Protein 5JOD (pdb70)

Structure (mmCIF, N/CA/C/O backbone):
data_5JOD
#
_entry.id   5JOD
#
_cell.length_a   82.909
_cell.length_b   62.780
_cell.length_c   94.030
_cell.angle_alpha   90.00
_cell.angle_beta   113.50
_cell.angle_gamma   90.00
#
_symmetry.space_group_name_H-M   'P 1 21 1'
#
loop_
_entity.id
_entity.type
_entity.pdbx_description
1 polymer 'Proplasmepsin IV'
2 non-polymer GLYCEROL
3 water water
#
loop_
_atom_site.group_PDB
_atom_site.id
_atom_site.type_symbol
_atom_site.label_atom_id
_atom_site.label_alt_id
_atom_site.label_comp_id
_atom_site.label_asym_id
_atom_site.label_entity_id
_atom_site.label_seq_id
_atom_site.pdbx_PDB_ins_code
_atom_site.Cartn_x
_atom_site.Cartn_y
_atom_site.Cartn_z
_atom_site.occupancy
_atom_site.B_iso_or_equiv
_atom_site.auth_seq_id
_atom_site.auth_comp_id
_atom_site.auth_asym_id
_atom_site.auth_atom_id
_atom_site.pdbx_PDB_model_num
ATOM 1 N N . LYS A 1 1 P 58.353 -13.450 36.275 1.00 59.79 78 LYS A N 1
ATOM 2 C CA . LYS A 1 1 P 56.957 -13.837 36.455 1.00 61.08 78 LYS A CA 1
ATOM 3 C C . LYS A 1 1 P 56.441 -14.585 35.229 1.00 52.82 78 LYS A C 1
ATOM 4 O O . LYS A 1 1 P 55.992 -15.728 35.330 1.00 61.18 78 LYS A O 1
ATOM 10 N N . HIS A 1 2 P 56.499 -13.932 34.076 1.00 32.65 79 HIS A N 1
ATOM 11 C CA . HIS A 1 2 P 56.046 -14.549 32.839 1.00 29.56 79 HIS A CA 1
ATOM 12 C C . HIS A 1 2 P 57.222 -15.104 32.047 1.00 26.80 79 HIS A C 1
ATOM 13 O O . HIS A 1 2 P 58.330 -14.585 32.129 1.00 30.72 79 HIS A O 1
ATOM 20 N N . THR A 1 3 P 56.960 -16.152 31.275 1.00 20.22 80 THR A N 1
ATOM 21 C CA . THR A 1 3 P 57.999 -16.834 30.504 1.00 19.88 80 THR A CA 1
ATOM 22 C C . THR A 1 3 P 58.625 -15.927 29.440 1.00 20.53 80 THR A C 1
ATOM 23 O O . THR A 1 3 P 57.936 -15.413 28.556 1.00 20.21 80 THR A O 1
ATOM 27 N N . THR A 1 4 P 59.940 -15.765 29.516 1.00 18.57 81 THR A N 1
ATOM 28 C CA . THR A 1 4 P 60.667 -14.945 28.562 1.00 16.80 81 THR A CA 1
ATOM 29 C C . THR A 1 4 P 61.665 -15.826 27.838 1.00 19.58 81 THR A C 1
ATOM 30 O O . THR A 1 4 P 62.415 -16.564 28.469 1.00 20.53 81 THR A O 1
ATOM 34 N N . ILE A 1 5 P 61.659 -15.763 26.513 1.00 16.11 82 ILE A N 1
ATOM 35 C CA . ILE A 1 5 P 62.622 -16.542 25.746 1.00 15.83 82 ILE A CA 1
ATOM 36 C C . ILE A 1 5 P 63.462 -15.602 24.907 1.00 21.27 82 ILE A C 1
ATOM 37 O O . ILE A 1 5 P 62.952 -14.686 24.255 1.00 19.34 82 ILE A O 1
ATOM 42 N N . GLY A 1 6 P 64.770 -15.816 24.956 1.00 19.47 83 GLY A N 1
ATOM 43 C CA . GLY A 1 6 P 65.670 -14.995 24.182 1.00 15.60 83 GLY A CA 1
ATOM 44 C C . GLY A 1 6 P 65.777 -15.537 22.774 1.00 18.05 83 GLY A C 1
ATOM 45 O O . GLY A 1 6 P 65.691 -16.758 22.546 1.00 21.27 83 GLY A O 1
ATOM 46 N N . PHE A 1 7 P 65.978 -14.645 21.816 1.00 15.67 84 PHE A N 1
ATOM 47 C CA . PHE A 1 7 P 66.264 -15.080 20.461 1.00 15.40 84 PHE A CA 1
ATOM 48 C C . PHE A 1 7 P 67.378 -14.253 19.850 1.00 14.78 84 PHE A C 1
ATOM 49 O O . PHE A 1 7 P 67.757 -13.193 20.372 1.00 15.67 84 PHE A O 1
ATOM 57 N N . LYS A 1 8 P 67.927 -14.766 18.754 1.00 12.28 85 LYS A N 1
ATOM 58 C CA . LYS A 1 8 P 68.975 -14.078 18.018 1.00 14.06 85 LYS A CA 1
ATOM 59 C C . LYS A 1 8 P 68.417 -13.562 16.714 1.00 17.78 85 LYS A C 1
ATOM 60 O O . LYS A 1 8 P 67.474 -14.118 16.172 1.00 20.29 85 LYS A O 1
ATOM 66 N N . ILE A 1 9 P 69.019 -12.502 16.182 1.00 15.35 86 ILE A N 1
ATOM 67 C CA . ILE A 1 9 P 68.505 -11.925 14.961 1.00 15.45 86 ILE A CA 1
ATOM 68 C C . ILE A 1 9 P 69.567 -11.953 13.885 1.00 17.73 86 ILE A C 1
ATOM 69 O O . ILE A 1 9 P 70.714 -11.567 14.130 1.00 20.32 86 ILE A O 1
ATOM 74 N N . ASP A 1 10 P 69.186 -12.436 12.705 1.00 15.80 87 ASP A N 1
ATOM 75 C CA . ASP A 1 10 P 70.054 -12.369 11.526 1.00 20.48 87 ASP A CA 1
ATOM 76 C C . ASP A 1 10 P 69.755 -11.041 10.836 1.00 25.99 87 ASP A C 1
ATOM 77 O O . ASP A 1 10 P 68.673 -10.865 10.254 1.00 25.34 87 ASP A O 1
ATOM 82 N N . ARG A 1 11 P 70.684 -10.094 10.954 1.00 24.19 88 ARG A N 1
ATOM 83 C CA . ARG A 1 11 P 70.507 -8.752 10.398 1.00 24.70 88 ARG A CA 1
ATOM 84 C C . ARG A 1 11 P 70.975 -8.730 8.962 1.00 26.32 88 ARG A C 1
ATOM 85 O O . ARG A 1 11 P 72.130 -9.047 8.685 1.00 25.50 88 ARG A O 1
ATOM 93 N N . PRO A 1 12 P 70.078 -8.363 8.037 1.00 29.04 89 PRO A N 1
ATOM 94 C CA . PRO A 1 12 P 70.409 -8.513 6.615 1.00 35.23 89 PRO A CA 1
ATOM 95 C C . PRO A 1 12 P 71.593 -7.645 6.190 1.00 29.98 89 PRO A C 1
ATOM 96 O O . PRO A 1 12 P 72.380 -8.056 5.329 1.00 29.10 89 PRO A O 1
ATOM 100 N N . HIS A 1 13 P 71.760 -6.477 6.799 1.00 28.35 90 HIS A N 1
ATOM 101 C CA . HIS A 1 13 P 72.838 -5.603 6.347 1.00 32.68 90 HIS A CA 1
ATOM 102 C C . HIS A 1 13 P 74.213 -6.102 6.795 1.00 33.03 90 HIS A C 1
ATOM 103 O O . HIS A 1 13 P 75.230 -5.648 6.272 1.00 29.75 90 HIS A O 1
ATOM 110 N N . ASP A 1 14 P 74.258 -7.043 7.737 1.00 25.73 91 ASP A N 1
ATOM 111 C CA . ASP A 1 14 P 75.545 -7.569 8.192 1.00 25.68 91 ASP A CA 1
ATOM 112 C C . ASP A 1 14 P 76.294 -8.278 7.062 1.00 26.42 91 ASP A C 1
ATOM 113 O O . ASP A 1 14 P 77.502 -8.125 6.934 1.00 28.00 91 ASP A O 1
ATOM 118 N N . LYS A 1 15 P 75.583 -9.056 6.253 1.00 24.19 92 LYS A N 1
ATOM 119 C CA . LYS A 1 15 P 76.258 -9.775 5.174 1.00 30.03 92 LYS A CA 1
ATOM 120 C C . LYS A 1 15 P 76.645 -8.791 4.075 1.00 31.40 92 LYS A C 1
ATOM 121 O O . LYS A 1 15 P 77.630 -8.993 3.371 1.00 32.02 92 LYS A O 1
ATOM 127 N N . VAL A 1 16 P 75.864 -7.723 3.940 1.00 28.01 93 VAL A N 1
ATOM 128 C CA . VAL A 1 16 P 76.148 -6.690 2.950 1.00 25.76 93 VAL A CA 1
ATOM 129 C C . VAL A 1 16 P 77.418 -5.949 3.307 1.00 25.35 93 VAL A C 1
ATOM 130 O O . VAL A 1 16 P 78.288 -5.750 2.456 1.00 29.27 93 VAL A O 1
ATOM 134 N N . LEU A 1 17 P 77.526 -5.531 4.564 1.00 28.77 94 LEU A N 1
ATOM 135 C CA . LEU A 1 17 P 78.724 -4.837 5.025 1.00 28.56 94 LEU A CA 1
ATOM 136 C C . LEU A 1 17 P 79.930 -5.768 5.000 1.00 33.37 94 LEU A C 1
ATOM 137 O O . LEU A 1 17 P 81.044 -5.336 4.708 1.00 37.44 94 LEU A O 1
ATOM 142 N N . SER A 1 18 P 79.703 -7.047 5.294 1.00 29.36 95 SER A N 1
ATOM 143 C CA . SER A 1 18 P 80.764 -8.040 5.204 1.00 31.52 95 SER A CA 1
ATOM 144 C C . SER A 1 18 P 81.277 -8.142 3.778 1.00 33.35 95 SER A C 1
ATOM 145 O O . SER A 1 18 P 82.488 -8.144 3.549 1.00 36.41 95 SER A O 1
ATOM 148 N N . SER A 1 19 P 80.352 -8.234 2.825 1.00 28.91 96 SER A N 1
ATOM 149 C CA . SER A 1 19 P 80.722 -8.328 1.409 1.00 31.33 96 SER A CA 1
ATOM 150 C C . SER A 1 19 P 81.489 -7.105 0.940 1.00 33.83 96 SER A C 1
ATOM 151 O O . SER A 1 19 P 82.429 -7.219 0.152 1.00 33.88 96 SER A O 1
ATOM 154 N N . VAL A 1 20 P 81.080 -5.937 1.419 1.00 32.95 97 VAL A N 1
ATOM 155 C CA . VAL A 1 20 P 81.719 -4.690 1.027 1.00 32.88 97 VAL A CA 1
ATOM 156 C C . VAL A 1 20 P 83.184 -4.676 1.451 1.00 35.99 97 VAL A C 1
ATOM 157 O O . VAL A 1 20 P 84.063 -4.297 0.669 1.00 31.66 97 VAL A O 1
ATOM 161 N N . LEU A 1 21 P 83.456 -5.118 2.675 1.00 37.50 98 LEU A N 1
ATOM 162 C CA . LEU A 1 21 P 84.836 -5.202 3.144 1.00 40.89 98 LEU A CA 1
ATOM 163 C C . LEU A 1 21 P 85.597 -6.308 2.415 1.00 35.94 98 LEU A C 1
ATOM 164 O O . LEU A 1 21 P 86.736 -6.101 1.983 1.00 39.48 98 LEU A O 1
ATOM 169 N N . LYS A 1 22 P 84.960 -7.467 2.259 1.00 35.83 99 LYS A N 1
ATOM 170 C CA . LYS A 1 22 P 85.592 -8.620 1.611 1.00 42.14 99 LYS A CA 1
ATOM 171 C C . LYS A 1 22 P 85.964 -8.354 0.147 1.00 44.48 99 LYS A C 1
ATOM 172 O O . LYS A 1 22 P 87.013 -8.799 -0.331 1.00 43.21 99 LYS A O 1
ATOM 178 N N . ASN A 1 23 P 85.107 -7.624 -0.560 1.00 42.46 100 ASN A N 1
ATOM 179 C CA . ASN A 1 23 P 85.316 -7.366 -1.981 1.00 32.55 100 ASN A CA 1
ATOM 180 C C . ASN A 1 23 P 85.947 -6.006 -2.251 1.00 34.14 100 ASN A C 1
ATOM 181 O O . ASN A 1 23 P 86.010 -5.554 -3.402 1.00 32.90 100 ASN A O 1
ATOM 186 N N . LYS A 1 24 P 86.463 -5.385 -1.191 1.00 30.76 101 LYS A N 1
ATOM 187 C CA . LYS A 1 24 P 87.155 -4.102 -1.285 1.00 31.08 101 LYS A CA 1
ATOM 188 C C . LYS A 1 24 P 86.288 -3.061 -1.992 1.00 34.15 101 LYS A C 1
ATOM 189 O O . LYS A 1 24 P 86.715 -2.430 -2.965 1.00 36.11 101 LYS A O 1
ATOM 195 N N . LEU A 1 25 P 85.066 -2.893 -1.495 1.00 31.17 102 LEU A N 1
ATOM 196 C CA . LEU A 1 25 P 84.107 -1.967 -2.088 1.00 31.85 102 LEU A CA 1
ATOM 197 C C . LEU A 1 25 P 83.909 -0.706 -1.250 1.00 31.02 102 LEU A C 1
ATOM 198 O O . LEU A 1 25 P 83.028 0.097 -1.544 1.00 29.01 102 LEU A O 1
ATOM 203 N N . SER A 1 26 P 84.743 -0.514 -0.232 1.00 29.93 103 SER A N 1
ATOM 204 C CA . SER A 1 26 P 84.661 0.693 0.592 1.00 34.60 103 SER A CA 1
ATOM 205 C C . SER A 1 26 P 84.858 1.965 -0.226 1.00 31.70 103 SER A C 1
ATOM 206 O O . SER A 1 26 P 84.109 2.924 -0.077 1.00 29.76 103 SER A O 1
ATOM 209 N N . THR A 1 27 P 85.865 1.984 -1.096 1.00 27.92 104 THR A N 1
ATOM 210 C CA . THR A 1 27 P 86.098 3.175 -1.891 1.00 29.47 104 THR A CA 1
ATOM 211 C C . THR A 1 27 P 84.923 3.444 -2.824 1.00 27.54 104 THR A C 1
ATOM 212 O O . THR A 1 27 P 84.499 4.586 -2.973 1.00 29.56 104 THR A O 1
ATOM 216 N N . TYR A 1 28 P 84.401 2.390 -3.441 1.00 26.08 105 TYR A N 1
ATOM 217 C CA . TYR A 1 28 P 83.201 2.510 -4.270 1.00 29.19 105 TYR A CA 1
ATOM 218 C C . TYR A 1 28 P 82.049 3.185 -3.513 1.00 26.98 105 TYR A C 1
ATOM 219 O O . TYR A 1 28 P 81.412 4.098 -4.030 1.00 27.14 105 TYR A O 1
ATOM 228 N N . VAL A 1 29 P 81.786 2.734 -2.293 1.00 25.09 106 VAL A N 1
ATOM 229 C CA . VAL A 1 29 P 80.718 3.344 -1.495 1.00 23.40 106 VAL A CA 1
ATOM 230 C C . VAL A 1 29 P 81.012 4.820 -1.228 1.00 24.19 106 VAL A C 1
ATOM 231 O O . VAL A 1 29 P 80.132 5.678 -1.386 1.00 27.11 106 VAL A O 1
ATOM 235 N N . LYS A 1 30 P 82.245 5.117 -0.831 1.00 26.96 107 LYS A N 1
ATOM 236 C CA . LYS A 1 30 P 82.619 6.487 -0.487 1.00 25.58 107 LYS A CA 1
ATOM 237 C C . LYS A 1 30 P 82.576 7.416 -1.696 1.00 27.24 107 LYS A C 1
ATOM 238 O O . LYS A 1 30 P 82.060 8.529 -1.601 1.00 31.65 107 LYS A O 1
ATOM 244 N N . GLU A 1 31 P 83.099 6.955 -2.828 1.00 29.04 108 GLU A N 1
ATOM 245 C CA . GLU A 1 31 P 83.131 7.788 -4.033 1.00 28.98 108 GLU A CA 1
ATOM 246 C C . GLU A 1 31 P 81.725 8.005 -4.601 1.00 27.51 108 GLU A C 1
ATOM 247 O O . GLU A 1 31 P 81.424 9.075 -5.128 1.00 31.37 108 GLU A O 1
ATOM 253 N N . SER A 1 32 P 80.872 6.989 -4.486 1.00 29.51 109 SER A N 1
ATOM 254 C CA . SER A 1 32 P 79.480 7.108 -4.903 1.00 26.97 109 SER A CA 1
ATOM 255 C C . SER A 1 32 P 78.794 8.237 -4.143 1.00 27.47 109 SER A C 1
ATOM 256 O O . SER A 1 32 P 78.110 9.063 -4.738 1.00 29.14 109 SER A O 1
ATOM 259 N N . PHE A 1 33 P 78.990 8.275 -2.830 1.00 25.46 110 PHE A N 1
ATOM 260 C CA . PHE A 1 33 P 78.413 9.335 -2.032 1.00 28.58 110 PHE A CA 1
ATOM 261 C C . PHE A 1 33 P 79.019 10.678 -2.408 1.00 28.13 110 PHE A C 1
ATOM 262 O O . PHE A 1 33 P 78.296 11.646 -2.618 1.00 35.14 110 PHE A O 1
ATOM 270 N N . LYS A 1 34 P 80.345 10.718 -2.503 1.00 29.54 111 LYS A N 1
ATOM 271 C CA . LYS A 1 34 P 81.070 11.930 -2.885 1.00 39.56 111 LYS A CA 1
ATOM 272 C C . LYS A 1 34 P 80.603 12.483 -4.225 1.00 44.60 111 LYS A C 1
ATOM 273 O O . LYS A 1 34 P 80.565 13.697 -4.417 1.00 42.04 111 LYS A O 1
ATOM 279 N N . PHE A 1 35 P 80.256 11.591 -5.148 1.00 30.12 112 PHE A N 1
ATOM 280 C CA . PHE A 1 35 P 79.843 12.004 -6.484 1.00 33.17 112 PHE A CA 1
ATOM 281 C C . PHE A 1 35 P 78.573 12.852 -6.427 1.00 28.22 112 PHE A C 1
ATOM 282 O O . PHE A 1 35 P 78.459 13.865 -7.106 1.00 35.38 112 PHE A O 1
ATOM 290 N N . PHE A 1 36 P 77.613 12.469 -5.598 1.00 33.71 113 PHE A N 1
ATOM 291 C CA . PHE A 1 36 P 76.434 13.318 -5.503 1.00 42.75 113 PHE A CA 1
ATOM 292 C C . PHE A 1 36 P 76.744 14.591 -4.717 1.00 48.14 113 PHE A C 1
ATOM 293 O O . PHE A 1 36 P 76.071 15.605 -4.877 1.00 42.81 113 PHE A O 1
ATOM 301 N N . LYS A 1 37 P 77.803 14.551 -3.917 1.00 56.41 114 LYS A N 1
ATOM 302 C CA . LYS A 1 37 P 78.263 15.744 -3.215 1.00 57.82 114 LYS A CA 1
ATOM 303 C C . LYS A 1 37 P 79.098 16.649 -4.116 1.00 60.69 114 LYS A C 1
ATOM 304 O O . LYS A 1 37 P 79.348 17.803 -3.777 1.00 66.35 114 LYS A O 1
ATOM 310 N N . SER A 1 38 P 79.529 16.128 -5.262 1.00 62.96 115 SER A N 1
ATOM 311 C CA . SER A 1 38 P 80.306 16.929 -6.202 1.00 63.35 115 SER A CA 1
ATOM 312 C C . SER A 1 38 P 79.378 17.836 -7.009 1.00 71.83 115 SER A C 1
ATOM 313 O O . SER A 1 38 P 79.832 18.743 -7.709 1.00 66.45 115 SER A O 1
ATOM 316 N N . GLY A 1 39 P 78.075 17.582 -6.902 1.00 79.59 116 GLY A N 1
ATOM 317 C CA . GLY A 1 39 P 77.069 18.405 -7.547 1.00 81.39 116 GLY A CA 1
ATOM 318 C C . GLY A 1 39 P 77.036 18.242 -9.053 1.00 80.13 116 GLY A C 1
ATOM 319 O O . GLY A 1 39 P 76.294 18.939 -9.744 1.00 84.47 116 GLY A O 1
ATOM 320 N N . TYR A 1 40 P 77.844 17.317 -9.559 1.00 72.45 117 TYR A N 1
ATOM 321 C CA . TYR A 1 40 P 77.942 17.070 -10.993 1.00 65.94 117 TYR A CA 1
ATOM 322 C C . TYR A 1 40 P 76.600 16.694 -11.590 1.00 65.91 117 TYR A C 1
ATOM 323 O O . TYR A 1 40 P 76.171 17.238 -12.608 1.00 65.05 117 TYR A O 1
ATOM 332 N N . ALA A 1 41 P 75.942 15.746 -10.944 1.00 65.08 118 ALA A N 1
ATOM 333 C CA . ALA A 1 41 P 74.800 15.086 -11.553 1.00 76.07 118 ALA A CA 1
ATOM 334 C C . ALA A 1 41 P 73.474 15.497 -10.968 1.00 81.17 118 ALA A C 1
ATOM 335 O O . ALA A 1 41 P 72.537 14.696 -10.994 1.00 86.54 118 ALA A O 1
ATOM 337 N N . GLN A 1 42 P 73.407 16.701 -10.399 1.00 82.35 119 GLN A N 1
ATOM 338 C CA . GLN A 1 42 P 72.123 17.393 -10.187 1.00 88.15 119 GLN A CA 1
ATOM 339 C C . GLN A 1 42 P 71.160 16.775 -9.159 1.00 87.97 119 GLN A C 1
ATOM 340 O O . GLN A 1 42 P 70.857 17.399 -8.150 1.00 91.60 119 GLN A O 1
ATOM 346 N N . LYS A 1 43 P 70.701 15.546 -9.410 1.00 82.34 120 LYS A N 1
ATOM 347 C CA . LYS A 1 43 P 69.492 15.000 -8.763 1.00 81.94 120 LYS A CA 1
ATOM 348 C C . LYS A 1 43 P 69.685 14.343 -7.402 1.00 74.60 120 LYS A C 1
ATOM 349 O O . LYS A 1 43 P 68.948 14.629 -6.462 1.00 76.17 120 LYS A O 1
ATOM 355 N N . GLY A 1 44 P 70.647 13.438 -7.301 1.00 66.71 121 GLY A N 1
ATOM 356 C CA . GLY A 1 44 P 70.710 12.574 -6.140 1.00 59.54 121 GLY A CA 1
ATOM 357 C C . GLY A 1 44 P 69.902 11.331 -6.453 1.00 52.36 121 GLY A C 1
ATOM 358 O O . GLY A 1 44 P 68.720 11.404 -6.790 1.00 61.28 121 GLY A O 1
ATOM 359 N N . TYR A 1 45 P 70.547 10.183 -6.340 1.00 36.30 122 TYR A N 1
ATOM 360 C CA . TYR A 1 45 P 70.001 8.936 -6.841 1.00 30.76 122 TYR A CA 1
ATOM 361 C C . TYR A 1 45 P 69.303 8.162 -5.753 1.00 27.33 122 TYR A C 1
ATOM 362 O O . TYR A 1 45 P 69.821 8.036 -4.648 1.00 26.50 122 TYR A O 1
ATOM 371 N N . LEU A 1 46 P 68.131 7.634 -6.082 1.00 25.42 123 LEU A N 1
ATOM 372 C CA . LEU A 1 46 P 67.361 6.846 -5.146 1.00 24.08 123 LEU A CA 1
ATOM 373 C C . LEU A 1 46 P 66.921 5.507 -5.740 1.00 31.15 123 LEU A C 1
ATOM 374 O O . LEU A 1 46 P 65.918 4.933 -5.315 1.00 32.49 123 LEU A O 1
ATOM 379 N N . GLY A 1 47 P 67.678 5.004 -6.713 1.00 29.01 124 GLY A N 1
ATOM 380 C CA . GLY A 1 47 P 67.403 3.691 -7.279 1.00 29.07 124 GLY A CA 1
ATOM 381 C C . GLY A 1 47 P 66.622 3.704 -8.585 1.00 27.41 124 GLY A C 1
ATOM 382 O O . GLY A 1 47 P 66.342 4.764 -9.147 1.00 29.10 124 GLY A O 1
ATOM 383 N N . SER A 1 48 ? 66.278 2.514 -9.072 1.00 26.97 1 SER A N 1
ATOM 384 C CA . SER A 1 48 ? 65.499 2.371 -10.299 1.00 29.70 1 SER A CA 1
ATOM 385 C C . SER A 1 48 ? 64.639 1.115 -10.224 1.00 30.10 1 SER A C 1
ATOM 386 O O . SER A 1 48 ? 64.675 0.400 -9.226 1.00 31.59 1 SER A O 1
ATOM 389 N N . GLU A 1 49 ? 63.878 0.846 -11.282 1.00 40.36 2 GLU A N 1
ATOM 390 C CA . GLU A 1 49 ? 63.043 -0.355 -11.332 1.00 45.28 2 GLU A CA 1
ATOM 391 C C . GLU A 1 49 ? 63.863 -1.627 -11.096 1.00 44.66 2 GLU A C 1
ATOM 392 O O . GLU A 1 49 ? 63.470 -2.496 -10.315 1.00 41.43 2 GLU A O 1
ATOM 398 N N . ASN A 1 50 ? 65.019 -1.715 -11.751 1.00 37.04 3 ASN A N 1
ATOM 399 C CA . ASN A 1 50 ? 65.919 -2.860 -11.588 1.00 37.66 3 ASN A CA 1
ATOM 400 C C . ASN A 1 50 ? 66.828 -2.744 -10.362 1.00 43.08 3 ASN A C 1
ATOM 401 O O . ASN A 1 50 ? 67.265 -3.753 -9.805 1.00 52.36 3 ASN A O 1
ATOM 406 N N . ASP A 1 51 ? 67.106 -1.511 -9.947 1.00 31.13 4 ASP A N 1
ATOM 407 C CA . ASP A 1 51 ? 67.956 -1.256 -8.789 1.00 26.89 4 ASP A CA 1
ATOM 408 C C . ASP A 1 51 ? 67.097 -0.818 -7.604 1.00 32.24 4 ASP A C 1
ATOM 409 O O . ASP A 1 51 ? 67.063 0.358 -7.247 1.00 30.08 4 ASP A O 1
ATOM 414 N N . SER A 1 52 ? 66.390 -1.764 -6.997 1.00 29.08 5 SER A N 1
ATOM 415 C CA . SER A 1 52 ? 65.511 -1.411 -5.896 1.00 32.40 5 SER A CA 1
ATOM 416 C C . SER A 1 52 ? 65.591 -2.388 -4.733 1.00 33.12 5 SER A C 1
ATOM 417 O O . SER A 1 52 ? 66.041 -3.524 -4.878 1.00 35.21 5 SER A O 1
ATOM 420 N N . ILE A 1 53 ? 65.156 -1.910 -3.576 1.00 30.56 6 ILE A N 1
ATOM 421 C CA . ILE A 1 53 ? 65.019 -2.717 -2.375 1.00 32.87 6 ILE A CA 1
ATOM 422 C C . ILE A 1 53 ? 63.983 -3.813 -2.607 1.00 34.13 6 ILE A C 1
ATOM 423 O O . ILE A 1 53 ? 62.921 -3.559 -3.183 1.00 32.90 6 ILE A O 1
ATOM 428 N N . GLU A 1 54 ? 64.315 -5.029 -2.188 1.00 32.20 7 GLU A N 1
ATOM 429 C CA . GLU A 1 54 ? 63.391 -6.158 -2.238 1.00 40.48 7 GLU A CA 1
ATOM 430 C C . GLU A 1 54 ? 63.066 -6.578 -0.810 1.00 33.48 7 GLU A C 1
ATOM 431 O O . GLU A 1 54 ? 63.762 -6.183 0.124 1.00 31.45 7 GLU A O 1
ATOM 437 N N . LEU A 1 55 ? 62.025 -7.385 -0.635 1.00 39.93 8 LEU A N 1
ATOM 438 C CA . LEU A 1 55 ? 61.614 -7.802 0.703 1.00 36.34 8 LEU A CA 1
ATOM 439 C C . LEU A 1 55 ? 62.735 -8.528 1.462 1.00 31.19 8 LEU A C 1
ATOM 440 O O . LEU A 1 55 ? 62.865 -8.377 2.673 1.00 32.90 8 LEU A O 1
ATOM 445 N N . ASP A 1 56 ? 63.552 -9.298 0.750 1.00 28.86 9 ASP A N 1
ATOM 446 C CA . ASP A 1 56 ? 64.670 -10.004 1.376 1.00 27.03 9 ASP A CA 1
ATOM 447 C C . ASP A 1 56 ? 65.707 -9.069 1.997 1.00 30.06 9 ASP A C 1
ATOM 448 O O . ASP A 1 56 ? 66.418 -9.459 2.928 1.00 29.83 9 ASP A O 1
ATOM 453 N N . ASP A 1 57 ? 65.790 -7.838 1.495 1.00 26.81 10 ASP A N 1
ATOM 454 C CA . ASP A 1 57 ? 66.737 -6.865 2.035 1.00 26.36 10 ASP A CA 1
ATOM 455 C C . ASP A 1 57 ? 66.341 -6.366 3.415 1.00 27.11 10 ASP A C 1
ATOM 456 O O . ASP A 1 57 ? 67.162 -5.768 4.114 1.00 27.07 10 ASP A O 1
ATOM 461 N N . VAL A 1 58 ? 65.085 -6.577 3.809 1.00 21.30 11 VAL A N 1
ATOM 462 C CA . VAL A 1 58 ? 64.631 -6.078 5.103 1.00 19.02 11 VAL A CA 1
ATOM 463 C C . VAL A 1 58 ? 64.126 -7.188 6.019 1.00 19.88 11 VAL A C 1
ATOM 464 O O . VAL A 1 58 ? 63.476 -6.921 7.021 1.00 21.42 11 VAL A O 1
ATOM 468 N N . ALA A 1 59 ? 64.445 -8.431 5.681 1.00 20.24 12 ALA A N 1
ATOM 469 C CA . ALA A 1 59 ? 64.070 -9.564 6.531 1.00 24.89 12 ALA A CA 1
ATOM 470 C C . ALA A 1 59 ? 64.992 -9.666 7.748 1.00 24.10 12 ALA A C 1
ATOM 471 O O . ALA A 1 59 ? 66.181 -9.956 7.624 1.00 31.82 12 ALA A O 1
ATOM 473 N N . ASN A 1 60 ? 64.423 -9.405 8.920 1.00 18.20 13 ASN A N 1
ATOM 474 C CA . ASN A 1 60 ? 65.096 -9.522 10.209 1.00 20.63 13 ASN A CA 1
ATOM 475 C C . ASN A 1 60 ? 64.750 -10.871 10.850 1.00 26.33 13 ASN A C 1
ATOM 476 O O . ASN A 1 60 ? 63.836 -10.937 11.682 1.00 26.01 13 ASN A O 1
ATOM 481 N N . LEU A 1 61 ? 65.450 -11.938 10.461 1.00 20.76 14 LEU A N 1
ATOM 482 C CA . LEU A 1 61 ? 65.086 -13.294 10.912 1.00 17.99 14 LEU A CA 1
ATOM 483 C C . LEU A 1 61 ? 65.377 -13.534 12.386 1.00 16.93 14 LEU A C 1
ATOM 484 O O . LEU A 1 61 ? 66.506 -13.376 12.846 1.00 19.35 14 LEU A O 1
ATOM 489 N N . MET A 1 62 ? 64.344 -13.940 13.118 1.00 16.43 15 MET A N 1
ATOM 490 C CA . MET A 1 62 ? 64.417 -14.120 14.560 1.00 15.32 15 MET A CA 1
ATOM 491 C C . MET A 1 62 ? 64.522 -15.604 14.866 1.00 16.25 15 MET A C 1
ATOM 492 O O . MET A 1 62 ? 63.549 -16.325 14.691 1.00 18.98 15 MET A O 1
ATOM 497 N N . PHE A 1 63 ? 65.690 -16.031 15.336 1.00 13.51 16 PHE A N 1
ATOM 498 C CA . PHE A 1 63 ? 65.975 -17.455 15.539 1.00 17.65 16 PHE A CA 1
ATOM 499 C C . PHE A 1 63 ? 65.884 -17.863 16.999 1.00 15.12 16 PHE A C 1
ATOM 500 O O . PHE A 1 63 ? 66.492 -17.251 17.875 1.00 14.83 16 PHE A O 1
ATOM 508 N N . TYR A 1 64 ? 65.200 -18.974 17.247 1.00 15.01 17 TYR A N 1
ATOM 509 C CA . TYR A 1 64 ? 65.081 -19.511 18.595 1.00 15.23 17 TYR A CA 1
ATOM 510 C C . TYR A 1 64 ? 65.381 -21.000 18.547 1.00 13.82 17 TYR A C 1
ATOM 511 O O . TYR A 1 64 ? 64.692 -21.723 17.858 1.00 16.45 17 TYR A O 1
ATOM 520 N N . GLY A 1 65 ? 66.368 -21.444 19.311 1.00 13.70 18 GLY A N 1
ATOM 521 C CA . GLY A 1 65 ? 66.827 -22.827 19.209 1.00 14.34 18 GLY A CA 1
ATOM 522 C C . GLY A 1 65 ? 66.618 -23.699 20.435 1.00 15.21 18 GLY A C 1
ATOM 523 O O . GLY A 1 65 ? 67.136 -24.817 20.490 1.00 18.37 18 GLY A O 1
ATOM 524 N N . GLU A 1 66 ? 65.853 -23.231 21.419 1.00 16.77 19 GLU A N 1
ATOM 525 C CA . GLU A 1 66 ? 65.666 -24.033 22.633 1.00 18.03 19 GLU A CA 1
ATOM 526 C C . GLU A 1 66 ? 64.346 -24.788 22.673 1.00 15.94 19 GLU A C 1
ATOM 527 O O . GLU A 1 66 ? 64.063 -25.500 23.644 1.00 19.81 19 GLU A O 1
ATOM 533 N N . GLY A 1 67 ? 63.538 -24.666 21.623 1.00 14.99 20 GLY A N 1
ATOM 534 C CA . GLY A 1 67 ? 62.253 -25.354 21.604 1.00 18.28 20 GLY A CA 1
ATOM 535 C C . GLY A 1 67 ? 62.412 -26.840 21.354 1.00 16.89 20 GLY A C 1
ATOM 536 O O . GLY A 1 67 ? 63.321 -27.245 20.642 1.00 18.16 20 GLY A O 1
ATOM 537 N N . GLN A 1 68 ? 61.522 -27.644 21.929 1.00 16.00 21 GLN A N 1
ATOM 538 C CA . GLN A 1 68 ? 61.580 -29.103 21.775 1.00 19.51 21 GLN A CA 1
ATOM 539 C C . GLN A 1 68 ? 60.183 -29.688 21.597 1.00 19.50 21 GLN A C 1
ATOM 540 O O . GLN A 1 68 ? 59.216 -29.137 22.100 1.00 21.20 21 GLN A O 1
ATOM 546 N N . ILE A 1 69 ? 60.092 -30.826 20.909 1.00 18.54 22 ILE A N 1
ATOM 547 C CA . ILE A 1 69 ? 58.807 -31.503 20.720 1.00 19.10 22 ILE A CA 1
ATOM 548 C C . ILE A 1 69 ? 58.897 -32.958 21.151 1.00 21.02 22 ILE A C 1
ATOM 549 O O . ILE A 1 69 ? 59.862 -33.646 20.823 1.00 22.52 22 ILE A O 1
ATOM 554 N N . GLY A 1 70 ? 57.910 -33.410 21.919 1.00 22.04 23 GLY A N 1
ATOM 555 C CA . GLY A 1 70 ? 57.742 -34.835 22.174 1.00 21.44 23 GLY A CA 1
ATOM 556 C C . GLY A 1 70 ? 58.403 -35.310 23.452 1.00 22.07 23 GLY A C 1
ATOM 557 O O . GLY A 1 70 ? 59.178 -34.575 24.066 1.00 24.07 23 GLY A O 1
ATOM 558 N N . THR A 1 71 ? 58.083 -36.538 23.860 1.00 23.58 24 THR A N 1
ATOM 559 C CA . THR A 1 71 ? 58.620 -37.095 25.099 1.00 26.88 24 THR A CA 1
ATOM 560 C C . THR A 1 71 ? 60.135 -37.207 25.085 1.00 27.48 24 THR A C 1
ATOM 561 O O . THR A 1 71 ? 60.770 -37.078 26.132 1.00 29.57 24 THR A O 1
ATOM 565 N N . ASN A 1 72 ? 60.725 -37.404 23.906 1.00 24.11 25 ASN A N 1
ATOM 566 C CA . ASN A 1 72 ? 62.167 -37.548 23.827 1.00 29.17 25 ASN A CA 1
ATOM 567 C C . ASN A 1 72 ? 62.865 -36.235 23.454 1.00 24.83 25 ASN A C 1
ATOM 568 O O . ASN A 1 72 ? 64.021 -36.246 23.061 1.00 29.25 25 ASN A O 1
ATOM 573 N N . LYS A 1 73 ? 62.150 -35.116 23.600 1.00 23.20 26 LYS A N 1
ATOM 574 C CA . LYS A 1 73 ? 62.761 -33.782 23.542 1.00 25.15 26 LYS A CA 1
ATOM 575 C C . LYS A 1 73 ? 63.493 -33.508 22.236 1.00 24.46 26 LYS A C 1
ATOM 576 O O . LYS A 1 73 ? 64.672 -33.151 22.234 1.00 24.92 26 LYS A O 1
ATOM 582 N N . GLN A 1 74 ? 62.801 -33.687 21.121 1.00 19.77 27 GLN A N 1
ATOM 583 C CA . GLN A 1 74 ? 63.423 -33.495 19.818 1.00 19.19 27 GLN A CA 1
ATOM 584 C C . GLN A 1 74 ? 63.666 -32.012 19.598 1.00 18.30 27 GLN A C 1
ATOM 585 O O . GLN A 1 74 ? 62.741 -31.220 19.729 1.00 17.79 27 GLN A O 1
ATOM 591 N N . PRO A 1 75 ? 64.913 -31.634 19.267 1.00 18.18 28 PRO A N 1
ATOM 592 C CA . PRO A 1 75 ? 65.259 -30.214 19.143 1.00 19.43 28 PRO A CA 1
ATOM 593 C C . PRO A 1 75 ? 65.014 -29.652 17.751 1.00 19.84 28 PRO A C 1
ATOM 594 O O . PRO A 1 75 ? 65.157 -30.368 16.749 1.00 19.76 28 PRO A O 1
ATOM 598 N N . PHE A 1 76 ? 64.682 -28.362 17.692 1.00 17.67 29 PHE A N 1
ATOM 599 C CA . PHE A 1 76 ? 64.520 -27.683 16.420 1.00 16.49 29 PHE A CA 1
ATOM 600 C C . PHE A 1 76 ? 65.011 -26.265 16.518 1.00 17.92 29 PHE A C 1
ATOM 601 O O . PHE A 1 76 ? 64.993 -25.673 17.600 1.00 17.55 29 PHE A O 1
ATOM 609 N N . MET A 1 77 ? 65.442 -25.735 15.381 1.00 15.45 30 MET A N 1
ATOM 610 C CA . MET A 1 77 ? 65.630 -24.295 15.255 1.00 15.65 30 MET A CA 1
ATOM 611 C C . MET A 1 77 ? 64.402 -23.670 14.597 1.00 15.38 30 MET A C 1
ATOM 612 O O . MET A 1 77 ? 64.042 -24.032 13.484 1.00 18.34 30 MET A O 1
ATOM 617 N N . PHE A 1 78 ? 63.753 -22.730 15.284 1.00 15.10 31 PHE A N 1
ATOM 618 C CA . PHE A 1 78 ? 62.593 -22.054 14.712 1.00 15.05 31 PHE A CA 1
ATOM 619 C C . PHE A 1 78 ? 62.957 -20.640 14.322 1.00 18.38 31 PHE A C 1
ATOM 620 O O . PHE A 1 78 ? 63.802 -20.036 14.967 1.00 16.94 31 PHE A O 1
ATOM 628 N N . ILE A 1 79 ? 62.310 -20.117 13.291 1.00 13.83 32 ILE A N 1
ATOM 629 C CA . ILE A 1 79 ? 62.208 -18.656 13.183 1.00 13.92 32 ILE A CA 1
ATOM 630 C C . ILE A 1 79 ? 60.790 -18.232 13.526 1.00 16.44 32 ILE A C 1
ATOM 631 O O . ILE A 1 79 ? 59.854 -18.993 13.319 1.00 16.61 32 ILE A O 1
ATOM 636 N N . PHE A 1 80 ? 60.633 -17.015 14.041 1.00 16.62 33 PHE A N 1
ATOM 637 C CA . PHE A 1 80 ? 59.305 -16.469 14.361 1.00 19.56 33 PHE A CA 1
ATOM 638 C C . PHE A 1 80 ? 58.678 -15.801 13.140 1.00 25.57 33 PHE A C 1
ATOM 639 O O . PHE A 1 80 ? 59.376 -15.156 12.359 1.00 23.72 33 PHE A O 1
ATOM 647 N N . ASP A 1 81 ? 57.366 -15.949 12.976 1.00 20.36 34 ASP A N 1
ATOM 648 C CA . ASP A 1 81 ? 56.640 -15.207 11.945 1.00 18.10 34 ASP A CA 1
ATOM 649 C C . ASP A 1 81 ? 55.433 -14.508 12.564 1.00 20.30 34 ASP A C 1
ATOM 650 O O . ASP A 1 81 ? 54.472 -15.166 12.959 1.00 19.23 34 ASP A O 1
ATOM 655 N N . THR A 1 82 ? 55.470 -13.177 12.621 1.00 17.68 35 THR A N 1
ATOM 656 C CA . THR A 1 82 ? 54.376 -12.439 13.233 1.00 17.50 35 THR A CA 1
ATOM 657 C C . THR A 1 82 ? 53.181 -12.318 12.292 1.00 20.07 35 THR A C 1
ATOM 658 O O . THR A 1 82 ? 52.152 -11.752 12.670 1.00 18.27 35 THR A O 1
ATOM 662 N N . GLY A 1 83 ? 53.321 -12.836 11.074 1.00 20.41 36 GLY A N 1
ATOM 663 C CA . GLY A 1 83 ? 52.271 -12.719 10.074 1.00 21.14 36 GLY A CA 1
ATOM 664 C C . GLY A 1 83 ? 51.335 -13.912 9.928 1.00 25.37 36 GLY A C 1
ATOM 665 O O . GLY A 1 83 ? 50.396 -13.879 9.131 1.00 25.61 36 GLY A O 1
ATOM 666 N N . SER A 1 84 ? 51.571 -14.973 10.691 1.00 20.49 37 SER A N 1
ATOM 667 C CA . SER A 1 84 ? 50.710 -16.154 10.584 1.00 21.34 37 SER A CA 1
ATOM 668 C C . SER A 1 84 ? 50.638 -16.920 11.892 1.00 19.35 37 SER A C 1
ATOM 669 O O . SER A 1 84 ? 51.452 -16.711 12.789 1.00 21.33 37 SER A O 1
ATOM 672 N N . ALA A 1 85 ? 49.689 -17.845 11.970 1.00 23.43 38 ALA A N 1
ATOM 673 C CA . ALA A 1 85 ? 49.429 -18.590 13.197 1.00 23.27 38 ALA A CA 1
ATOM 674 C C . ALA A 1 85 ? 50.135 -19.940 13.229 1.00 25.83 38 ALA A C 1
ATOM 675 O O . ALA A 1 85 ? 50.258 -20.558 14.287 1.00 24.64 38 ALA A O 1
ATOM 677 N N . ASN A 1 86 ? 50.599 -20.393 12.070 1.00 19.46 39 ASN A N 1
ATOM 678 C CA . ASN A 1 86 ? 51.018 -21.780 11.927 1.00 21.53 39 ASN A CA 1
ATOM 679 C C . ASN A 1 86 ? 52.348 -22.091 12.591 1.00 22.93 39 ASN A C 1
ATOM 680 O O . ASN A 1 86 ? 53.239 -21.249 12.655 1.00 23.94 39 ASN A O 1
ATOM 685 N N . LEU A 1 87 ? 52.466 -23.318 13.078 1.00 22.10 40 LEU A N 1
ATOM 686 C CA . LEU A 1 87 ? 53.746 -23.846 13.508 1.00 21.37 40 LEU A CA 1
ATOM 687 C C . LEU A 1 87 ? 54.008 -25.084 12.683 1.00 18.92 40 LEU A C 1
ATOM 688 O O . LEU A 1 87 ? 53.133 -25.943 12.581 1.00 20.29 40 LEU A O 1
ATOM 693 N N . TRP A 1 88 ? 55.194 -25.182 12.086 1.00 19.37 41 TRP A N 1
ATOM 694 C CA . TRP A 1 88 ? 55.543 -26.410 11.377 1.00 20.06 41 TRP A CA 1
ATOM 695 C C . TRP A 1 88 ? 56.992 -26.806 11.586 1.00 20.39 41 TRP A C 1
ATOM 696 O O . TRP A 1 88 ? 57.837 -25.953 11.868 1.00 19.76 41 TRP A O 1
ATOM 707 N N . VAL A 1 89 ? 57.250 -28.111 11.466 1.00 20.71 42 VAL A N 1
ATOM 708 C CA . VAL A 1 89 ? 58.597 -28.665 11.486 1.00 22.27 42 VAL A CA 1
ATOM 709 C C . VAL A 1 89 ? 58.704 -29.674 10.355 1.00 21.83 42 VAL A C 1
ATOM 710 O O . VAL A 1 89 ? 57.690 -30.220 9.902 1.00 23.65 42 VAL A O 1
ATOM 714 N N . PRO A 1 90 ? 59.930 -29.928 9.880 1.00 19.09 43 PRO A N 1
ATOM 715 C CA . PRO A 1 90 ? 60.066 -30.944 8.833 1.00 20.21 43 PRO A CA 1
ATOM 716 C C . PRO A 1 90 ? 59.988 -32.363 9.393 1.00 27.07 43 PRO A C 1
ATOM 717 O O . PRO A 1 90 ? 60.496 -32.631 10.481 1.00 25.00 43 PRO A O 1
ATOM 721 N N . SER A 1 91 ? 59.347 -33.250 8.640 1.00 23.66 44 SER A N 1
ATOM 722 C CA . SER A 1 91 ? 59.203 -34.652 9.001 1.00 27.42 44 SER A CA 1
ATOM 723 C C . SER A 1 91 ? 60.444 -35.489 8.694 1.00 24.90 44 SER A C 1
ATOM 724 O O . SER A 1 91 ? 61.176 -35.225 7.735 1.00 24.81 44 SER A O 1
ATOM 727 N N . VAL A 1 92 ? 60.658 -36.522 9.501 1.00 22.90 45 VAL A N 1
ATOM 728 C CA . VAL A 1 92 ? 61.627 -37.558 9.159 1.00 24.80 45 VAL A CA 1
ATOM 729 C C . VAL A 1 92 ? 61.267 -38.183 7.802 1.00 32.34 45 VAL A C 1
ATOM 730 O O . VAL A 1 92 ? 62.121 -38.773 7.132 1.00 32.62 45 VAL A O 1
ATOM 734 N N . ASN A 1 93 ? 60.009 -38.030 7.389 1.00 29.55 46 ASN A N 1
ATOM 735 C CA . ASN A 1 93 ? 59.543 -38.563 6.108 1.00 33.52 46 ASN A CA 1
ATOM 736 C C . ASN A 1 93 ? 59.730 -37.592 4.936 1.00 36.09 46 ASN A C 1
ATOM 737 O O . ASN A 1 93 ? 59.316 -37.891 3.817 1.00 44.73 46 ASN A O 1
ATOM 742 N N . CYS A 1 94 ? 60.324 -36.426 5.188 1.00 30.79 47 CYS A N 1
ATOM 743 C CA . CYS A 1 94 ? 60.580 -35.457 4.121 1.00 32.40 47 CYS A CA 1
ATOM 744 C C . CYS A 1 94 ? 61.778 -35.900 3.287 1.00 41.05 47 CYS A C 1
ATOM 745 O O . CYS A 1 94 ? 62.860 -36.112 3.831 1.00 40.05 47 CYS A O 1
ATOM 748 N N . ASP A 1 95 ? 61.581 -36.029 1.975 0.88 37.08 48 ASP A N 1
ATOM 749 C CA . ASP A 1 95 ? 62.626 -36.524 1.073 0.88 40.97 48 ASP A CA 1
ATOM 750 C C . ASP A 1 95 ? 63.329 -35.404 0.311 0.88 40.93 48 ASP A C 1
ATOM 751 O O . ASP A 1 95 ? 64.259 -35.658 -0.455 0.88 40.69 48 ASP A O 1
ATOM 756 N N . SER A 1 96 ? 62.865 -34.174 0.504 1.00 39.91 49 SER A N 1
ATOM 757 C CA . SER A 1 96 ? 63.442 -33.008 -0.155 1.00 34.51 49 SER A CA 1
ATOM 758 C C . SER A 1 96 ? 64.922 -32.886 0.185 1.00 43.65 49 SER A C 1
ATOM 759 O O . SER A 1 96 ? 65.326 -33.182 1.307 1.00 41.46 49 SER A O 1
ATOM 762 N N . ILE A 1 97 ? 65.737 -32.449 -0.771 1.00 45.92 50 ILE A N 1
ATOM 763 C CA . ILE A 1 97 ? 67.151 -32.238 -0.481 1.00 39.92 50 ILE A CA 1
ATOM 764 C C . ILE A 1 97 ? 67.312 -31.098 0.532 1.00 32.40 50 ILE A C 1
ATOM 765 O O . ILE A 1 97 ? 68.271 -31.070 1.301 1.00 38.81 50 ILE A O 1
ATOM 770 N N . GLY A 1 98 ? 66.353 -30.177 0.557 1.00 35.80 51 GLY A N 1
ATOM 771 C CA . GLY A 1 98 ? 66.352 -29.118 1.548 1.00 33.76 51 GLY A CA 1
ATOM 772 C C . GLY A 1 98 ? 66.245 -29.639 2.975 1.00 37.18 51 GLY A C 1
ATOM 773 O O . GLY A 1 98 ? 66.776 -29.029 3.905 1.00 37.21 51 GLY A O 1
ATOM 774 N N . CYS A 1 99 ? 65.562 -30.771 3.144 1.00 31.87 52 CYS A N 1
ATOM 775 C CA . CYS A 1 99 ? 65.346 -31.366 4.460 1.00 29.90 52 CYS A CA 1
ATOM 776 C C . CYS A 1 99 ? 66.556 -32.188 4.931 1.00 33.69 52 CYS A C 1
ATOM 777 O O . CYS A 1 99 ? 66.632 -32.574 6.097 1.00 32.06 52 CYS A O 1
ATOM 780 N N . SER A 1 100 ? 67.499 -32.463 4.030 1.00 28.21 53 SER A N 1
ATOM 781 C CA . SER A 1 100 ? 68.575 -33.401 4.351 1.00 27.64 53 SER A CA 1
ATOM 782 C C . SER A 1 100 ? 69.565 -32.835 5.371 1.00 25.85 53 SER A C 1
ATOM 783 O O . SER A 1 100 ? 70.362 -33.577 5.941 1.00 34.46 53 SER A O 1
ATOM 786 N N . THR A 1 101 ? 69.493 -31.532 5.617 1.00 28.44 54 THR A N 1
ATOM 787 C CA . THR A 1 101 ? 70.414 -30.869 6.536 1.00 30.03 54 THR A CA 1
ATOM 788 C C . THR A 1 101 ? 69.710 -30.346 7.784 1.00 26.10 54 THR A C 1
ATOM 789 O O . THR A 1 101 ? 70.300 -29.624 8.587 1.00 30.45 54 THR A O 1
ATOM 793 N N . LYS A 1 102 ? 68.441 -30.695 7.937 1.00 22.56 55 LYS A N 1
ATOM 794 C CA . LYS A 1 102 ? 67.633 -30.120 9.008 1.00 20.83 55 LYS A CA 1
ATOM 795 C C . LYS A 1 102 ? 67.446 -31.105 10.159 1.00 19.92 55 LYS A C 1
ATOM 796 O O . LYS A 1 102 ? 67.669 -32.303 9.988 1.00 23.71 55 LYS A O 1
ATOM 802 N N . HIS A 1 103 ? 67.040 -30.586 11.320 1.00 18.64 56 HIS A N 1
ATOM 803 C CA . HIS A 1 103 ? 66.533 -31.417 12.411 1.00 18.83 56 HIS A CA 1
ATOM 804 C C . HIS A 1 103 ? 65.119 -31.828 12.047 1.00 20.66 56 HIS A C 1
ATOM 805 O O . HIS A 1 103 ? 64.283 -30.968 11.755 1.00 21.85 56 HIS A O 1
ATOM 812 N N . LEU A 1 104 ? 64.852 -33.126 12.096 1.00 24.41 57 LEU A N 1
ATOM 813 C CA . LEU A 1 104 ? 63.591 -33.662 11.616 1.00 22.66 57 LEU A CA 1
ATOM 814 C C . LEU A 1 104 ? 62.733 -34.147 12.778 1.00 27.18 57 LEU A C 1
ATOM 815 O O . LEU A 1 104 ? 63.242 -34.488 13.843 1.00 27.98 57 LEU A O 1
ATOM 820 N N . TYR A 1 105 ? 61.424 -34.139 12.582 1.00 22.47 58 TYR A N 1
ATOM 821 C CA . TYR A 1 105 ? 60.521 -34.665 13.598 1.00 21.76 58 TYR A CA 1
ATOM 822 C C . TYR A 1 105 ? 60.179 -36.134 13.337 1.00 25.23 58 TYR A C 1
ATOM 823 O O . TYR A 1 105 ? 59.741 -36.500 12.248 1.00 23.99 58 TYR A O 1
ATOM 832 N N . ASP A 1 106 ? 60.387 -36.964 14.352 1.00 22.18 59 ASP A N 1
ATOM 833 C CA . ASP A 1 106 ? 60.116 -38.399 14.266 1.00 23.06 59 ASP A CA 1
ATOM 834 C C . ASP A 1 106 ? 58.991 -38.766 15.237 1.00 24.70 59 ASP A C 1
ATOM 835 O O . ASP A 1 106 ? 59.235 -38.991 16.419 1.00 25.40 59 ASP A O 1
ATOM 840 N N . ALA A 1 107 ? 57.769 -38.819 14.722 1.00 23.60 60 ALA A N 1
ATOM 841 C CA . ALA A 1 107 ? 56.594 -39.141 15.525 1.00 23.92 60 ALA A CA 1
ATOM 842 C C . ALA A 1 107 ? 56.744 -40.469 16.258 1.00 28.73 60 ALA A C 1
ATOM 843 O O . ALA A 1 107 ? 56.359 -40.581 17.427 1.00 27.92 60 ALA A O 1
ATOM 845 N N . SER A 1 108 ? 57.335 -41.459 15.588 1.00 27.35 61 SER A N 1
ATOM 846 C CA . SER A 1 108 ? 57.453 -42.799 16.147 1.00 27.19 61 SER A CA 1
ATOM 847 C C . SER A 1 108 ? 58.285 -42.825 17.432 1.00 29.13 61 SER A C 1
ATOM 848 O O . SER A 1 108 ? 58.158 -43.742 18.241 1.00 31.72 61 SER A O 1
ATOM 851 N N . ALA A 1 109 ? 59.118 -41.815 17.627 1.00 25.41 62 ALA A N 1
ATOM 852 C CA . ALA A 1 109 ? 59.997 -41.752 18.794 1.00 25.21 62 ALA A CA 1
ATOM 853 C C . ALA A 1 109 ? 59.379 -41.036 19.992 1.00 27.51 62 ALA A C 1
ATOM 854 O O . ALA A 1 109 ? 59.975 -41.006 21.066 1.00 28.42 62 ALA A O 1
ATOM 856 N N . SER A 1 110 ? 58.205 -40.443 19.801 1.00 24.29 63 SER A N 1
ATOM 857 C CA . SER A 1 110 ? 57.536 -39.692 20.867 1.00 24.27 63 SER A CA 1
ATOM 858 C C . SER A 1 110 ? 56.273 -40.401 21.359 1.00 26.35 63 SER A C 1
ATOM 859 O O . SER A 1 110 ? 55.343 -40.628 20.591 1.00 27.72 63 SER A O 1
ATOM 862 N N . LYS A 1 111 ? 56.229 -40.713 22.645 1.00 27.86 64 LYS A N 1
ATOM 863 C CA . LYS A 1 111 ? 55.063 -41.398 23.205 1.00 32.57 64 LYS A CA 1
ATOM 864 C C . LYS A 1 111 ? 53.824 -40.498 23.268 1.00 35.15 64 LYS A C 1
ATOM 865 O O . LYS A 1 111 ? 52.699 -40.990 23.386 1.00 33.73 64 LYS A O 1
ATOM 871 N N . SER A 1 112 ? 54.028 -39.184 23.185 1.00 25.69 65 SER A N 1
ATOM 872 C CA . SER A 1 112 ? 52.922 -38.234 23.304 1.00 26.97 65 SER A CA 1
ATOM 873 C C . SER A 1 112 ? 52.383 -37.784 21.943 1.00 25.62 65 SER A C 1
ATOM 874 O O . SER A 1 112 ? 51.466 -36.977 21.863 1.00 26.46 65 SER A O 1
ATOM 877 N N . TYR A 1 113 ? 52.969 -38.298 20.870 1.00 24.63 66 TYR A N 1
ATOM 878 C CA . TYR A 1 113 ? 52.446 -38.065 19.532 1.00 27.44 66 TYR A CA 1
ATOM 879 C C . TYR A 1 113 ? 51.012 -38.569 19.384 1.00 29.61 66 TYR A C 1
ATOM 880 O O . TYR A 1 113 ? 50.684 -39.689 19.795 1.00 32.39 66 TYR A O 1
ATOM 889 N N . GLU A 1 114 ? 50.166 -37.725 18.801 1.00 26.63 67 GLU A N 1
ATOM 890 C CA . GLU A 1 114 ? 48.803 -38.095 18.464 1.00 29.70 67 GLU A CA 1
ATOM 891 C C . GLU A 1 114 ? 48.596 -37.890 16.978 1.00 26.36 67 GLU A C 1
ATOM 892 O O . GLU A 1 114 ? 48.724 -36.771 16.483 1.00 28.49 67 GLU A O 1
ATOM 898 N N . LYS A 1 115 ? 48.278 -38.972 16.269 1.00 29.15 68 LYS A N 1
ATOM 899 C CA . LYS A 1 115 ? 48.097 -38.917 14.824 1.00 30.72 68 LYS A CA 1
ATOM 900 C C . LYS A 1 115 ? 46.919 -38.047 14.408 1.00 36.70 68 LYS A C 1
ATOM 901 O O . LYS A 1 115 ? 45.882 -38.021 15.068 1.00 38.71 68 LYS A O 1
ATOM 907 N N . ASP A 1 116 ? 47.097 -37.322 13.309 1.00 34.58 69 ASP A N 1
ATOM 908 C CA . ASP A 1 116 ? 45.988 -36.685 12.618 1.00 39.15 69 ASP A CA 1
ATOM 909 C C . ASP A 1 116 ? 46.024 -37.152 11.170 1.00 42.84 69 ASP A C 1
ATOM 910 O O . ASP A 1 116 ? 45.221 -37.987 10.760 1.00 43.79 69 ASP A O 1
ATOM 915 N N . GLY A 1 117 ? 46.965 -36.617 10.398 1.00 40.79 70 GLY A N 1
ATOM 916 C CA . GLY A 1 117 ? 47.206 -37.109 9.054 1.00 36.74 70 GLY A CA 1
ATOM 917 C C . GLY A 1 117 ? 46.550 -36.321 7.935 1.00 41.00 70 GLY A C 1
ATOM 918 O O . GLY A 1 117 ? 46.775 -36.606 6.755 1.00 42.85 70 GLY A O 1
ATOM 919 N N . THR A 1 118 ? 45.734 -35.338 8.298 1.00 43.42 71 THR A N 1
ATOM 920 C CA . THR A 1 118 ? 45.070 -34.494 7.309 1.00 45.59 71 THR A CA 1
ATOM 921 C C . THR A 1 118 ? 46.092 -33.758 6.450 1.00 38.81 71 THR A C 1
ATOM 922 O O . THR A 1 118 ? 46.893 -32.982 6.964 1.00 37.50 71 THR A O 1
ATOM 926 N N . LYS A 1 119 ? 46.064 -34.020 5.145 1.00 38.80 72 LYS A N 1
ATOM 927 C CA . LYS A 1 119 ? 46.981 -33.384 4.204 1.00 35.49 72 LYS A CA 1
ATOM 928 C C . LYS A 1 119 ? 46.740 -31.885 4.153 1.00 40.66 72 LYS A C 1
ATOM 929 O O . LYS A 1 119 ? 45.599 -31.429 4.197 1.00 45.97 72 LYS A O 1
ATOM 935 N N . VAL A 1 120 ? 47.823 -31.124 4.049 1.00 39.16 73 VAL A N 1
ATOM 936 C CA . VAL A 1 120 ? 47.745 -29.679 4.157 1.00 33.20 73 VAL A CA 1
ATOM 937 C C . VAL A 1 120 ? 48.934 -29.011 3.461 1.00 37.43 73 VAL A C 1
ATOM 938 O O . VAL A 1 120 ? 50.018 -29.588 3.372 1.00 37.09 73 VAL A O 1
ATOM 942 N N . GLU A 1 121 ? 48.720 -27.812 2.932 1.00 36.84 74 GLU A N 1
ATOM 943 C CA . GLU A 1 121 ? 49.821 -27.018 2.416 1.00 38.40 74 GLU A CA 1
ATOM 944 C C . GLU A 1 121 ? 49.654 -25.577 2.853 1.00 41.80 74 GLU A C 1
ATOM 945 O O . GLU A 1 121 ? 48.532 -25.084 2.992 1.00 45.87 74 GLU A O 1
ATOM 951 N N . ILE A 1 122 ? 50.773 -24.908 3.096 1.00 35.64 75 ILE A N 1
ATOM 952 C CA . ILE A 1 122 ? 50.740 -23.499 3.450 1.00 34.76 75 ILE A CA 1
ATOM 953 C C . ILE A 1 122 ? 51.799 -22.742 2.659 1.00 36.67 75 ILE A C 1
ATOM 954 O O . ILE A 1 122 ? 52.849 -23.291 2.316 1.00 34.77 75 ILE A O 1
ATOM 959 N N . SER A 1 123 ? 51.507 -21.486 2.351 1.00 37.92 76 SER A N 1
ATOM 960 C CA . SER A 1 123 ? 52.391 -20.687 1.512 1.00 39.23 76 SER A CA 1
ATOM 961 C C . SER A 1 123 ? 52.819 -19.403 2.199 1.00 38.27 76 SER A C 1
ATOM 962 O O . SER A 1 123 ? 51.987 -18.631 2.674 1.00 42.84 76 SER A O 1
ATOM 965 N N . TYR A 1 124 ? 54.128 -19.184 2.255 1.00 35.31 77 TYR A N 1
ATOM 966 C CA . TYR A 1 124 ? 54.672 -17.928 2.743 1.00 32.85 77 TYR A CA 1
ATOM 967 C C . TYR A 1 124 ? 55.062 -17.049 1.560 1.00 48.70 77 TYR A C 1
ATOM 968 O O . TYR A 1 124 ? 54.794 -17.394 0.408 1.00 50.49 77 TYR A O 1
ATOM 977 N N . GLY A 1 125 ? 55.694 -15.916 1.840 1.00 53.81 78 GLY A N 1
ATOM 978 C CA . GLY A 1 125 ? 56.192 -15.061 0.780 1.00 55.91 78 GLY A CA 1
ATOM 979 C C . GLY A 1 125 ? 57.350 -15.713 0.047 1.00 56.19 78 GLY A C 1
ATOM 980 O O . GLY A 1 125 ? 57.549 -15.493 -1.147 1.00 59.90 78 GLY A O 1
ATOM 981 N N . SER A 1 126 ? 58.111 -16.529 0.768 1.00 56.27 79 SER A N 1
ATOM 982 C CA . SER A 1 126 ? 59.297 -17.167 0.209 1.00 50.16 79 SER A CA 1
ATOM 983 C C . SER A 1 126 ? 59.017 -18.565 -0.342 1.00 47.31 79 SER A C 1
ATOM 984 O O . SER A 1 126 ? 59.933 -19.258 -0.788 1.00 48.97 79 SER A O 1
ATOM 987 N N . GLY A 1 127 ? 57.755 -18.982 -0.315 1.00 39.63 80 GLY A N 1
ATOM 988 C CA . GLY A 1 127 ? 57.384 -20.252 -0.912 1.00 30.57 80 GLY A CA 1
ATOM 989 C C . GLY A 1 127 ? 56.343 -21.071 -0.169 1.00 30.55 80 GLY A C 1
ATOM 990 O O . GLY A 1 127 ? 55.667 -20.578 0.735 1.00 35.48 80 GLY A O 1
ATOM 991 N N . THR A 1 128 ? 56.234 -22.337 -0.561 1.00 30.48 81 THR A N 1
ATOM 992 C CA . THR A 1 128 ? 55.181 -23.238 -0.097 1.00 31.43 81 THR A CA 1
ATOM 993 C C . THR A 1 128 ? 55.751 -24.512 0.519 1.00 34.19 81 THR A C 1
ATOM 994 O O . THR A 1 128 ? 56.696 -25.090 -0.014 1.00 36.75 81 THR A O 1
ATOM 998 N N . VAL A 1 129 ? 55.179 -24.951 1.637 1.00 30.66 82 VAL A N 1
ATOM 999 C CA . VAL A 1 129 ? 55.497 -26.272 2.173 1.00 30.17 82 VAL A CA 1
ATOM 1000 C C . VAL A 1 129 ? 54.230 -27.122 2.276 1.00 30.23 82 VAL A C 1
ATOM 1001 O O . VAL A 1 129 ? 53.129 -26.601 2.470 1.00 34.20 82 VAL A O 1
ATOM 1005 N N . ARG A 1 130 ? 54.396 -28.431 2.137 1.00 27.82 83 ARG A N 1
ATOM 1006 C CA . ARG A 1 130 ? 53.274 -29.358 2.195 1.00 32.61 83 ARG A CA 1
ATOM 1007 C C . ARG A 1 130 ? 53.536 -30.475 3.189 1.00 37.74 83 ARG A C 1
ATOM 1008 O O . ARG A 1 130 ? 54.680 -30.859 3.423 1.00 32.98 83 ARG A O 1
ATOM 1016 N N . GLY A 1 131 ? 52.465 -31.004 3.768 1.00 34.58 84 GLY A N 1
ATOM 1017 C CA . GLY A 1 131 ? 52.582 -32.095 4.712 1.00 31.69 84 GLY A CA 1
ATOM 1018 C C . GLY A 1 131 ? 51.239 -32.462 5.299 1.00 33.58 84 GLY A C 1
ATOM 1019 O O . GLY A 1 131 ? 50.231 -32.505 4.595 1.00 37.31 84 GLY A O 1
ATOM 1020 N N . TYR A 1 132 ? 51.221 -32.728 6.595 1.00 29.20 85 TYR A N 1
ATOM 1021 C CA . TYR A 1 132 ? 49.984 -33.126 7.252 1.00 31.46 85 TYR A CA 1
ATOM 1022 C C . TYR A 1 132 ? 50.004 -32.753 8.723 1.00 33.02 85 TYR A C 1
ATOM 1023 O O . TYR A 1 132 ? 51.068 -32.538 9.306 1.00 28.31 85 TYR A O 1
ATOM 1032 N N . PHE A 1 133 ? 48.824 -32.673 9.324 1.00 31.79 86 PHE A N 1
ATOM 1033 C CA . PHE A 1 133 ? 48.732 -32.311 10.727 1.00 32.00 86 PHE A CA 1
ATOM 1034 C C . PHE A 1 133 ? 49.178 -33.445 11.640 1.00 23.74 86 PHE A C 1
ATOM 1035 O O . PHE A 1 133 ? 48.937 -34.624 11.371 1.00 29.04 86 PHE A O 1
ATOM 1043 N N . SER A 1 134 ? 49.820 -33.054 12.733 1.00 24.79 87 SER A N 1
ATOM 1044 C CA . SER A 1 134 ? 50.227 -33.962 13.791 1.00 24.70 87 SER A CA 1
ATOM 1045 C C . SER A 1 134 ? 50.091 -33.242 15.115 1.00 28.00 87 SER A C 1
ATOM 1046 O O . SER A 1 134 ? 50.133 -32.026 15.161 1.00 27.97 87 SER A O 1
ATOM 1049 N N . LYS A 1 135 ? 49.910 -33.982 16.198 1.00 24.91 88 LYS A N 1
ATOM 1050 C CA . LYS A 1 135 ? 49.821 -33.332 17.492 1.00 22.70 88 LYS A CA 1
ATOM 1051 C C . LYS A 1 135 ? 50.853 -33.937 18.423 1.00 24.62 88 LYS A C 1
ATOM 1052 O O . LYS A 1 135 ? 51.051 -35.151 18.425 1.00 26.25 88 LYS A O 1
ATOM 1058 N N . ASP A 1 136 ? 51.525 -33.085 19.188 1.00 22.22 89 ASP A N 1
ATOM 1059 C CA . ASP A 1 136 ? 52.480 -33.546 20.184 1.00 20.61 89 ASP A CA 1
ATOM 1060 C C . ASP A 1 136 ? 52.738 -32.419 21.175 1.00 20.68 89 ASP A C 1
ATOM 1061 O O . ASP A 1 136 ? 52.267 -31.296 20.992 1.00 22.81 89 ASP A O 1
ATOM 1066 N N . VAL A 1 137 ? 53.468 -32.716 22.241 1.00 22.88 90 VAL A N 1
ATOM 1067 C CA . VAL A 1 137 ? 53.733 -31.706 23.251 1.00 23.51 90 VAL A CA 1
ATOM 1068 C C . VAL A 1 137 ? 54.932 -30.846 22.862 1.00 23.96 90 VAL A C 1
ATOM 1069 O O . VAL A 1 137 ? 56.041 -31.351 22.677 1.00 22.04 90 VAL A O 1
ATOM 1073 N N . ILE A 1 138 ? 54.696 -29.545 22.732 1.00 19.04 91 ILE A N 1
ATOM 1074 C CA . ILE A 1 138 ? 55.738 -28.597 22.365 1.00 20.81 91 ILE A CA 1
ATOM 1075 C C . ILE A 1 138 ? 56.154 -27.823 23.604 1.00 19.80 91 ILE A C 1
ATOM 1076 O O . ILE A 1 138 ? 55.301 -27.319 24.350 1.00 21.20 91 ILE A O 1
ATOM 1081 N N . SER A 1 139 ? 57.462 -27.754 23.837 1.00 18.69 92 SER A N 1
ATOM 1082 C CA . SER A 1 139 ? 57.997 -27.031 24.979 1.00 21.42 92 SER A CA 1
ATOM 1083 C C . SER A 1 139 ? 58.759 -25.803 24.522 1.00 17.41 92 SER A C 1
ATOM 1084 O O . SER A 1 139 ? 59.571 -25.867 23.615 1.00 18.62 92 SER A O 1
ATOM 1087 N N . LEU A 1 140 ? 58.451 -24.691 25.164 1.00 19.74 93 LEU A N 1
ATOM 1088 C CA . LEU A 1 140 ? 59.103 -23.416 24.921 1.00 20.53 93 LEU A CA 1
ATOM 1089 C C . LEU A 1 140 ? 59.446 -22.863 26.286 1.00 21.36 93 LEU A C 1
ATOM 1090 O O . LEU A 1 140 ? 58.557 -22.387 26.992 1.00 21.30 93 LEU A O 1
ATOM 1095 N N . GLY A 1 141 ? 60.713 -22.950 26.677 1.00 24.86 94 GLY A N 1
ATOM 1096 C CA . GLY A 1 141 ? 61.102 -22.549 28.018 1.00 28.59 94 GLY A CA 1
ATOM 1097 C C . GLY A 1 141 ? 60.361 -23.388 29.042 1.00 29.13 94 GLY A C 1
ATOM 1098 O O . GLY A 1 141 ? 60.254 -24.605 28.895 1.00 29.37 94 GLY A O 1
ATOM 1099 N N . ASP A 1 142 ? 59.804 -22.744 30.063 1.00 25.30 95 ASP A N 1
ATOM 1100 C CA . ASP A 1 142 ? 59.075 -23.501 31.077 1.00 24.05 95 ASP A CA 1
ATOM 1101 C C . ASP A 1 142 ? 57.595 -23.710 30.723 1.00 27.21 95 ASP A C 1
ATOM 1102 O O . ASP A 1 142 ? 56.809 -24.145 31.566 1.00 32.99 95 ASP A O 1
ATOM 1107 N N . LEU A 1 143 ? 57.217 -23.408 29.483 1.00 22.19 96 LEU A N 1
ATOM 1108 C CA . LEU A 1 143 ? 55.869 -23.711 28.994 1.00 20.81 96 LEU A CA 1
ATOM 1109 C C . LEU A 1 143 ? 55.842 -24.994 28.167 1.00 23.93 96 LEU A C 1
ATOM 1110 O O . LEU A 1 143 ? 56.731 -25.223 27.360 1.00 24.76 96 LEU A O 1
ATOM 1115 N N . SER A 1 144 ? 54.811 -25.813 28.350 1.00 23.25 97 SER A N 1
ATOM 1116 C CA . SER A 1 144 ? 54.641 -27.017 27.534 1.00 22.74 97 SER A CA 1
ATOM 1117 C C . SER A 1 144 ? 53.164 -27.239 27.262 1.00 25.99 97 SER A C 1
ATOM 1118 O O . SER A 1 144 ? 52.332 -27.077 28.163 1.00 24.73 97 SER A O 1
ATOM 1121 N N . LEU A 1 145 ? 52.821 -27.614 26.037 1.00 20.98 98 LEU A N 1
ATOM 1122 C CA . LEU A 1 145 ? 51.428 -27.937 25.742 1.00 24.72 98 LEU A CA 1
ATOM 1123 C C . LEU A 1 145 ? 51.292 -28.867 24.546 1.00 22.50 98 LEU A C 1
ATOM 1124 O O . LEU A 1 145 ? 52.101 -28.832 23.628 1.00 22.18 98 LEU A O 1
ATOM 1129 N N . PRO A 1 146 ? 50.260 -29.718 24.566 1.00 22.51 99 PRO A N 1
ATOM 1130 C CA . PRO A 1 146 ? 49.888 -30.471 23.370 1.00 22.30 99 PRO A CA 1
ATOM 1131 C C . PRO A 1 146 ? 49.344 -29.500 22.328 1.00 25.35 99 PRO A C 1
ATOM 1132 O O . PRO A 1 146 ? 48.468 -28.685 22.628 1.00 25.72 99 PRO A O 1
ATOM 1136 N N . TYR A 1 147 ? 49.878 -29.574 21.119 1.00 22.60 100 TYR A N 1
ATOM 1137 C CA . TYR A 1 147 ? 49.581 -28.590 20.096 1.00 25.16 100 TYR A CA 1
ATOM 1138 C C . TYR A 1 147 ? 49.548 -29.253 18.724 1.00 23.25 100 TYR A C 1
ATOM 1139 O O . TYR A 1 147 ? 50.369 -30.119 18.420 1.00 23.63 100 TYR A O 1
ATOM 1148 N N . LYS A 1 148 ? 48.585 -28.851 17.905 1.00 21.94 101 LYS A N 1
ATOM 1149 C CA . LYS A 1 148 ? 48.432 -29.407 16.570 1.00 24.32 101 LYS A CA 1
ATOM 1150 C C . LYS A 1 148 ? 49.243 -28.599 15.568 1.00 28.54 101 LYS A C 1
ATOM 1151 O O . LYS A 1 148 ? 48.928 -27.449 15.286 1.00 27.13 101 LYS A O 1
ATOM 1157 N N . PHE A 1 149 ? 50.303 -29.204 15.043 1.00 23.13 102 PHE A N 1
ATOM 1158 C CA . PHE A 1 149 ? 51.200 -28.512 14.130 1.00 22.79 102 PHE A CA 1
ATOM 1159 C C . PHE A 1 149 ? 51.244 -29.240 12.791 1.00 27.76 102 PHE A C 1
ATOM 1160 O O . PHE A 1 149 ? 50.642 -30.303 12.629 1.00 28.03 102 PHE A O 1
ATOM 1168 N N . ILE A 1 150 ? 51.960 -28.666 11.833 1.00 24.55 103 ILE A N 1
ATOM 1169 C CA . ILE A 1 150 ? 52.114 -29.284 10.526 1.00 27.15 103 ILE A CA 1
ATOM 1170 C C . ILE A 1 150 ? 53.462 -29.983 10.437 1.00 29.84 103 ILE A C 1
ATOM 1171 O O . ILE A 1 150 ? 54.502 -29.398 10.748 1.00 25.38 103 ILE A O 1
ATOM 1176 N N . GLU A 1 151 ? 53.417 -31.251 10.047 1.00 25.39 104 GLU A N 1
ATOM 1177 C CA . GLU A 1 151 ? 54.599 -32.050 9.786 1.00 31.06 104 GLU A CA 1
ATOM 1178 C C . GLU A 1 151 ? 54.863 -31.970 8.286 1.00 26.76 104 GLU A C 1
ATOM 1179 O O . GLU A 1 151 ? 54.075 -32.474 7.492 1.00 30.15 104 GLU A O 1
ATOM 1185 N N . VAL A 1 152 ? 55.948 -31.310 7.896 1.00 27.52 105 VAL A N 1
ATOM 1186 C CA . VAL A 1 152 ? 56.206 -31.054 6.481 1.00 26.37 105 VAL A CA 1
ATOM 1187 C C . VAL A 1 152 ? 56.969 -32.198 5.836 1.00 27.75 105 VAL A C 1
ATOM 1188 O O . VAL A 1 152 ? 58.029 -32.593 6.314 1.00 28.74 105 VAL A O 1
ATOM 1192 N N . THR A 1 153 ? 56.413 -32.730 4.752 1.00 27.11 106 THR A N 1
ATOM 1193 C CA . THR A 1 153 ? 57.028 -33.836 4.025 1.00 30.39 106 THR A CA 1
ATOM 1194 C C . THR A 1 153 ? 57.545 -33.416 2.651 1.00 34.88 106 THR A C 1
ATOM 1195 O O . THR A 1 153 ? 58.249 -34.180 1.991 1.00 38.65 106 THR A O 1
ATOM 1199 N N . ASP A 1 154 ? 57.186 -32.210 2.224 1.00 35.08 107 ASP A N 1
ATOM 1200 C CA . ASP A 1 154 ? 57.641 -31.676 0.941 1.00 36.15 107 ASP A CA 1
ATOM 1201 C C . ASP A 1 154 ? 57.985 -30.204 1.074 1.00 35.50 107 ASP A C 1
ATOM 1202 O O . ASP A 1 154 ? 57.097 -29.362 1.192 1.00 34.46 107 ASP A O 1
ATOM 1207 N N . ALA A 1 155 ? 59.276 -29.890 1.037 1.00 34.19 108 ALA A N 1
ATOM 1208 C CA . ALA A 1 155 ? 59.717 -28.505 1.148 1.00 30.53 108 ALA A CA 1
ATOM 1209 C C . ALA A 1 155 ? 60.412 -28.038 -0.131 1.00 30.86 108 ALA A C 1
ATOM 1210 O O . ALA A 1 155 ? 61.167 -27.064 -0.115 1.00 33.28 108 ALA A O 1
ATOM 1212 N N . ASP A 1 156 ? 60.128 -28.724 -1.234 1.00 34.00 109 ASP A N 1
ATOM 1213 C CA . ASP A 1 156 ? 60.733 -28.412 -2.527 1.00 38.21 109 ASP A CA 1
ATOM 1214 C C . ASP A 1 156 ? 60.430 -26.990 -2.979 1.00 43.18 109 ASP A C 1
ATOM 1215 O O . ASP A 1 156 ? 61.260 -26.350 -3.620 1.00 43.96 109 ASP A O 1
ATOM 1220 N N . ASP A 1 157 ? 59.245 -26.494 -2.641 1.00 37.05 110 ASP A N 1
ATOM 1221 C CA . ASP A 1 157 ? 58.830 -25.179 -3.105 1.00 36.25 110 ASP A CA 1
ATOM 1222 C C . ASP A 1 157 ? 59.166 -24.066 -2.117 1.00 36.53 110 ASP A C 1
ATOM 1223 O O . ASP A 1 157 ? 58.695 -22.937 -2.264 1.00 42.16 110 ASP A O 1
ATOM 1228 N N . LEU A 1 158 ? 59.987 -24.381 -1.118 1.00 36.42 111 LEU A N 1
ATOM 1229 C CA . LEU A 1 158 ? 60.519 -23.361 -0.226 1.00 32.82 111 LEU A CA 1
ATOM 1230 C C . LEU A 1 158 ? 61.975 -23.075 -0.588 1.00 36.52 111 LEU A C 1
ATOM 1231 O O . LEU A 1 158 ? 62.727 -22.498 0.197 1.00 38.87 111 LEU A O 1
ATOM 1236 N N . GLU A 1 159 ? 62.358 -23.475 -1.795 1.00 40.01 112 GLU A N 1
ATOM 1237 C CA . GLU A 1 159 ? 63.693 -23.195 -2.315 1.00 47.32 112 GLU A CA 1
ATOM 1238 C C . GLU A 1 159 ? 63.724 -21.843 -3.029 1.00 47.81 112 GLU A C 1
ATOM 1239 O O . GLU A 1 159 ? 62.729 -21.439 -3.626 1.00 47.50 112 GLU A O 1
ATOM 1245 N N . PRO A 1 160 ? 64.873 -21.146 -2.990 1.00 51.72 113 PRO A N 1
ATOM 1246 C CA . PRO A 1 160 ? 66.159 -21.579 -2.434 1.00 51.32 113 PRO A CA 1
ATOM 1247 C C . PRO A 1 160 ? 66.386 -21.166 -0.980 1.00 45.11 113 PRO A C 1
ATOM 1248 O O . PRO A 1 160 ? 67.454 -21.438 -0.430 1.00 45.39 113 PRO A O 1
ATOM 1252 N N . ILE A 1 161 ? 65.400 -20.521 -0.369 1.00 40.70 114 ILE A N 1
ATOM 1253 C CA . ILE A 1 161 ? 65.551 -20.009 0.985 1.00 39.25 114 ILE A CA 1
ATOM 1254 C C . ILE A 1 161 ? 65.817 -21.126 2.006 1.00 36.43 114 ILE A C 1
ATOM 1255 O O . ILE A 1 161 ? 66.658 -20.971 2.897 1.00 34.84 114 ILE A O 1
ATOM 1260 N N . TYR A 1 162 ? 65.124 -22.253 1.869 1.00 32.57 115 TYR A N 1
ATOM 1261 C CA . TYR A 1 162 ? 65.141 -23.268 2.927 1.00 33.33 115 TYR A CA 1
ATOM 1262 C C . TYR A 1 162 ? 66.515 -23.925 3.059 1.00 32.62 115 TYR A C 1
ATOM 1263 O O . TYR A 1 162 ? 67.100 -23.937 4.141 1.00 30.98 115 TYR A O 1
ATOM 1272 N N . SER A 1 163 ? 67.049 -24.441 1.957 1.00 32.79 116 SER A N 1
ATOM 1273 C CA . SER A 1 163 ? 68.351 -25.092 1.998 1.00 34.31 116 SER A CA 1
ATOM 1274 C C . SER A 1 163 ? 69.461 -24.092 2.322 1.00 31.39 116 SER A C 1
ATOM 1275 O O . SER A 1 163 ? 70.527 -24.476 2.794 1.00 44.12 116 SER A O 1
ATOM 1278 N N . GLY A 1 164 ? 69.202 -22.810 2.083 1.00 37.28 117 GLY A N 1
ATOM 1279 C CA . GLY A 1 164 ? 70.197 -21.780 2.312 1.00 39.61 117 GLY A CA 1
ATOM 1280 C C . GLY A 1 164 ? 70.028 -21.030 3.621 1.00 40.35 117 GLY A C 1
ATOM 1281 O O . GLY A 1 164 ? 70.712 -20.034 3.866 1.00 42.07 117 GLY A O 1
ATOM 1282 N N . SER A 1 165 ? 69.112 -21.498 4.464 1.00 31.21 118 SER A N 1
ATOM 1283 C CA . SER A 1 165 ? 68.887 -20.864 5.758 1.00 33.19 118 SER A CA 1
ATOM 1284 C C . SER A 1 165 ? 69.085 -21.867 6.886 1.00 26.99 118 SER A C 1
ATOM 1285 O O . SER A 1 165 ? 69.081 -23.076 6.662 1.00 29.77 118 SER A O 1
ATOM 1288 N N . GLU A 1 166 ? 69.268 -21.355 8.095 1.00 24.30 119 GLU A N 1
ATOM 1289 C CA . GLU A 1 166 ? 69.643 -22.208 9.212 1.00 24.57 119 GLU A CA 1
ATOM 1290 C C . GLU A 1 166 ? 68.456 -22.576 10.104 1.00 22.43 119 GLU A C 1
ATOM 1291 O O . GLU A 1 166 ? 68.663 -23.047 11.216 1.00 38.86 119 GLU A O 1
ATOM 1297 N N . PHE A 1 167 ? 67.227 -22.368 9.642 1.00 21.03 120 PHE A N 1
ATOM 1298 C CA . PHE A 1 167 ? 66.078 -22.785 10.467 1.00 18.84 120 PHE A CA 1
ATOM 1299 C C . PHE A 1 167 ? 65.492 -24.114 9.985 1.00 18.94 120 PHE A C 1
ATOM 1300 O O . PHE A 1 167 ? 65.691 -24.532 8.841 1.00 20.01 120 PHE A O 1
ATOM 1308 N N . ASP A 1 168 ? 64.795 -24.793 10.896 1.00 17.78 121 ASP A N 1
ATOM 1309 C CA . ASP A 1 168 ? 64.113 -26.042 10.574 1.00 20.19 121 ASP A CA 1
ATOM 1310 C C . ASP A 1 168 ? 62.647 -25.766 10.282 1.00 16.69 121 ASP A C 1
ATOM 1311 O O . ASP A 1 168 ? 62.074 -26.281 9.323 1.00 20.88 121 ASP A O 1
ATOM 1316 N N . GLY A 1 169 ? 62.043 -24.936 11.120 1.00 17.48 122 GLY A N 1
ATOM 1317 C CA . GLY A 1 169 ? 60.626 -24.672 11.003 1.00 17.39 122 GLY A CA 1
ATOM 1318 C C . GLY A 1 169 ? 60.263 -23.256 11.375 1.00 19.16 122 GLY A C 1
ATOM 1319 O O . GLY A 1 169 ? 61.123 -22.434 11.671 1.00 18.72 122 GLY A O 1
ATOM 1320 N N . ILE A 1 170 ? 58.969 -22.977 11.370 1.00 18.30 123 ILE A N 1
ATOM 1321 C CA . ILE A 1 170 ? 58.498 -21.634 11.634 1.00 15.92 123 ILE A CA 1
ATOM 1322 C C . ILE A 1 170 ? 57.449 -21.678 12.744 1.00 17.62 123 ILE A C 1
ATOM 1323 O O . ILE A 1 170 ? 56.610 -22.589 12.793 1.00 20.01 123 ILE A O 1
ATOM 1328 N N . LEU A 1 171 ? 57.536 -20.722 13.665 1.00 17.67 124 LEU A N 1
ATOM 1329 C CA . LEU A 1 171 ? 56.595 -20.636 14.782 1.00 16.49 124 LEU A CA 1
ATOM 1330 C C . LEU A 1 171 ? 55.795 -19.338 14.662 1.00 16.93 124 LEU A C 1
ATOM 1331 O O . LEU A 1 171 ? 56.361 -18.236 14.725 1.00 17.54 124 LEU A O 1
ATOM 1336 N N . GLY A 1 172 ? 54.482 -19.471 14.503 1.00 17.34 125 GLY A N 1
ATOM 1337 C CA . GLY A 1 172 ? 53.627 -18.327 14.238 1.00 18.24 125 GLY A CA 1
ATOM 1338 C C . GLY A 1 172 ? 53.228 -17.475 15.428 1.00 19.17 125 GLY A C 1
ATOM 1339 O O . GLY A 1 172 ? 52.717 -17.986 16.432 1.00 19.43 125 GLY A O 1
ATOM 1340 N N . LEU A 1 173 ? 53.433 -16.164 15.293 1.00 16.24 126 LEU A N 1
ATOM 1341 C CA . LEU A 1 173 ? 53.046 -15.199 16.325 1.00 16.72 126 LEU A CA 1
ATOM 1342 C C . LEU A 1 173 ? 51.980 -14.233 15.798 1.00 16.06 126 LEU A C 1
ATOM 1343 O O . LEU A 1 173 ? 51.773 -13.147 16.356 1.00 16.77 126 LEU A O 1
ATOM 1348 N N . GLY A 1 174 ? 51.304 -14.644 14.730 1.00 18.32 127 GLY A N 1
ATOM 1349 C CA . GLY A 1 174 ? 50.217 -13.886 14.140 1.00 21.06 127 GLY A CA 1
ATOM 1350 C C . GLY A 1 174 ? 48.862 -14.498 14.423 1.00 18.05 127 GLY A C 1
ATOM 1351 O O . GLY A 1 174 ? 48.681 -15.152 15.443 1.00 19.34 127 GLY A O 1
ATOM 1352 N N . TRP A 1 175 ? 47.922 -14.287 13.502 1.00 21.20 128 TRP A N 1
ATOM 1353 C CA . TRP A 1 175 ? 46.519 -14.650 13.683 1.00 20.19 128 TRP A CA 1
ATOM 1354 C C . TRP A 1 175 ? 46.041 -15.720 12.707 1.00 20.55 128 TRP A C 1
ATOM 1355 O O . TRP A 1 175 ? 45.237 -16.591 13.059 1.00 27.44 128 TRP A O 1
ATOM 1366 N N . LYS A 1 176 ? 46.525 -15.638 11.473 1.00 25.43 129 LYS A N 1
ATOM 1367 C CA . LYS A 1 176 ? 45.901 -16.358 10.372 1.00 29.12 129 LYS A CA 1
ATOM 1368 C C . LYS A 1 176 ? 46.464 -17.759 10.169 1.00 25.43 129 LYS A C 1
ATOM 1369 O O . LYS A 1 176 ? 47.673 -17.923 9.979 1.00 27.00 129 LYS A O 1
ATOM 1375 N N . ASP A 1 177 ? 45.583 -18.758 10.224 1.00 28.37 130 ASP A N 1
ATOM 1376 C CA . ASP A 1 177 ? 45.928 -20.112 9.803 1.00 32.50 130 ASP A CA 1
ATOM 1377 C C . ASP A 1 177 ? 45.990 -20.136 8.280 1.00 34.99 130 ASP A C 1
ATOM 1378 O O . ASP A 1 177 ? 44.972 -19.978 7.608 1.00 34.52 130 ASP A O 1
ATOM 1383 N N . LEU A 1 178 ? 47.190 -20.349 7.746 1.00 27.36 131 LEU A N 1
ATOM 1384 C CA . LEU A 1 178 ? 47.422 -20.335 6.307 1.00 32.10 131 LEU A CA 1
ATOM 1385 C C . LEU A 1 178 ? 46.853 -21.559 5.606 1.00 35.16 131 LEU A C 1
ATOM 1386 O O . LEU A 1 178 ? 46.852 -21.633 4.379 1.00 38.38 131 LEU A O 1
ATOM 1391 N N . SER A 1 179 ? 46.371 -22.514 6.392 1.00 32.64 132 SER A N 1
ATOM 1392 C CA . SER A 1 179 ? 45.859 -23.759 5.848 1.00 40.06 132 SER A CA 1
ATOM 1393 C C . SER A 1 179 ? 44.340 -23.763 5.747 1.00 39.91 132 SER A C 1
ATOM 1394 O O . SER A 1 179 ? 43.682 -22.762 6.046 1.00 47.02 132 SER A O 1
ATOM 1397 N N . ILE A 1 180 ? 43.799 -24.900 5.317 1.00 41.35 133 ILE A N 1
ATOM 1398 C CA . ILE A 1 180 ? 42.357 -25.115 5.258 1.00 54.91 133 ILE A CA 1
ATOM 1399 C C . ILE A 1 180 ? 41.769 -25.117 6.670 1.00 60.11 133 ILE A C 1
ATOM 1400 O O . ILE A 1 180 ? 40.647 -24.656 6.890 1.00 65.71 133 ILE A O 1
ATOM 1405 N N . GLY A 1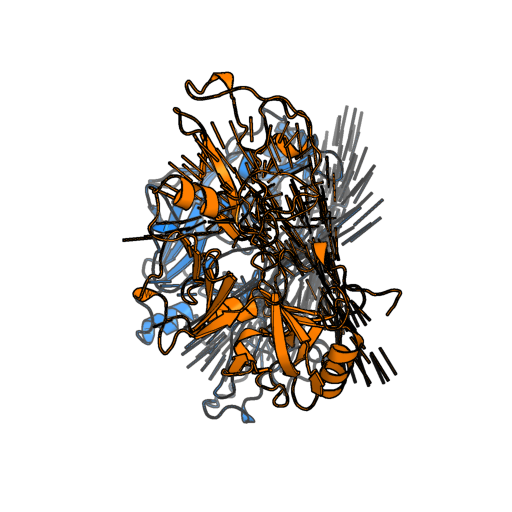 181 ? 42.545 -25.618 7.628 1.00 56.93 134 GLY A N 1
ATOM 1406 C CA . GLY A 1 181 ? 42.121 -25.649 9.017 1.00 58.42 134 GLY A CA 1
ATOM 1407 C C . GLY A 1 181 ? 42.051 -24.271 9.650 1.00 59.40 134 GLY A C 1
ATOM 1408 O O . GLY A 1 181 ? 42.431 -23.271 9.035 1.00 63.08 134 GLY A O 1
ATOM 1409 N N . SER A 1 182 ? 41.555 -24.219 10.883 1.00 56.84 135 SER A N 1
ATOM 1410 C CA . SER A 1 182 ? 41.494 -22.975 11.642 1.00 54.94 135 SER A CA 1
ATOM 1411 C C . SER A 1 182 ? 42.125 -23.166 13.017 1.00 47.62 135 SER A C 1
ATOM 1412 O O . SER A 1 182 ? 41.462 -23.020 14.043 1.00 50.06 135 SER A O 1
ATOM 1415 N N . ILE A 1 183 ? 43.411 -23.496 13.033 1.00 32.66 136 ILE A N 1
ATOM 1416 C CA . ILE A 1 183 ? 44.098 -23.779 14.284 1.00 32.08 136 ILE A CA 1
ATOM 1417 C C . ILE A 1 183 ? 44.601 -22.493 14.934 1.00 30.81 136 ILE A C 1
ATOM 1418 O O . ILE A 1 183 ? 45.284 -21.695 14.297 1.00 34.95 136 ILE A O 1
ATOM 1423 N N . ASP A 1 184 ? 44.250 -22.293 16.200 1.00 28.47 137 ASP A N 1
ATOM 1424 C CA . ASP A 1 184 ? 44.722 -21.131 16.952 1.00 27.57 137 ASP A CA 1
ATOM 1425 C C . ASP A 1 184 ? 46.248 -21.101 17.037 1.00 22.03 137 ASP A C 1
ATOM 1426 O O . ASP A 1 184 ? 46.890 -22.151 17.134 1.00 25.64 137 ASP A O 1
ATOM 1431 N N . PRO A 1 185 ? 46.844 -19.896 16.987 1.00 19.52 138 PRO A N 1
ATOM 1432 C CA . PRO A 1 185 ? 48.294 -19.775 17.173 1.00 22.34 138 PRO A CA 1
ATOM 1433 C C . PRO A 1 185 ? 48.677 -20.203 18.585 1.00 18.04 138 PRO A C 1
ATOM 1434 O O . PRO A 1 185 ? 47.809 -20.209 19.472 1.00 19.89 138 PRO A O 1
ATOM 1438 N N . VAL A 1 186 ? 49.936 -20.579 18.787 1.00 18.70 139 VAL A N 1
ATOM 1439 C CA . VAL A 1 186 ? 50.350 -21.195 20.047 1.00 19.63 139 VAL A CA 1
ATOM 1440 C C . VAL A 1 186 ? 50.103 -20.314 21.293 1.00 22.22 139 VAL A C 1
ATOM 1441 O O . VAL A 1 186 ? 49.750 -20.835 22.351 1.00 20.11 139 VAL A O 1
ATOM 1445 N N . VAL A 1 187 ? 50.267 -18.998 21.192 1.00 18.65 140 VAL A N 1
ATOM 1446 C CA . VAL A 1 187 ? 49.993 -18.159 22.361 1.00 17.95 140 VAL A CA 1
ATOM 1447 C C . VAL A 1 187 ? 48.504 -18.196 22.754 1.00 16.48 140 VAL A C 1
ATOM 1448 O O . VAL A 1 187 ? 48.158 -18.251 23.937 1.00 17.92 140 VAL A O 1
ATOM 1452 N N . VAL A 1 188 ? 47.612 -18.202 21.770 1.00 17.68 141 VAL A N 1
ATOM 1453 C CA . VAL A 1 188 ? 46.187 -18.293 22.060 1.00 17.86 141 VAL A CA 1
ATOM 1454 C C . VAL A 1 188 ? 45.881 -19.658 22.681 1.00 20.63 141 VAL A C 1
ATOM 1455 O O . VAL A 1 188 ? 45.133 -19.752 23.653 1.00 21.16 141 VAL A O 1
ATOM 1459 N N . GLU A 1 189 ? 46.510 -20.702 22.150 1.00 19.02 142 GLU A N 1
ATOM 1460 C CA . GLU A 1 189 ? 46.246 -22.052 22.648 1.00 22.08 142 GLU A CA 1
ATOM 1461 C C . GLU A 1 189 ? 46.760 -22.221 24.081 1.00 20.25 142 GLU A C 1
ATOM 1462 O O . GLU A 1 189 ? 46.122 -22.899 24.893 1.00 21.40 142 GLU A O 1
ATOM 1468 N N . LEU A 1 190 ? 47.906 -21.612 24.388 1.00 20.00 143 LEU A N 1
ATOM 1469 C CA . LEU A 1 190 ? 48.443 -21.628 25.754 1.00 17.17 143 LEU A CA 1
ATOM 1470 C C . LEU A 1 190 ? 47.431 -21.058 26.745 1.00 20.08 143 LEU A C 1
ATOM 1471 O O . LEU A 1 190 ? 47.195 -21.635 27.814 1.00 23.51 143 LEU A O 1
ATOM 1476 N N . LYS A 1 191 ? 46.821 -19.934 26.376 1.00 18.41 144 LYS A N 1
ATOM 1477 C CA . LYS A 1 191 ? 45.791 -19.309 27.206 1.00 18.49 144 LYS A CA 1
ATOM 1478 C C . LYS A 1 191 ? 44.542 -20.192 27.336 1.00 21.90 144 LYS A C 1
ATOM 1479 O O . LYS A 1 191 ? 43.989 -20.342 28.430 1.00 23.38 144 LYS A O 1
ATOM 1485 N N . LYS A 1 192 ? 44.104 -20.781 26.224 1.00 19.96 145 LYS A N 1
ATOM 1486 C CA . LYS A 1 192 ? 42.940 -21.670 26.230 1.00 23.59 145 LYS A CA 1
ATOM 1487 C C . LYS A 1 192 ? 43.122 -22.836 27.197 1.00 24.39 145 LYS A C 1
ATOM 1488 O O . LYS A 1 192 ? 42.174 -23.242 27.883 1.00 26.22 145 LYS A O 1
ATOM 1494 N N . GLN A 1 193 ? 44.344 -23.362 27.246 1.00 21.55 146 GLN A N 1
ATOM 1495 C CA . GLN A 1 193 ? 44.697 -24.444 28.150 1.00 24.27 146 GLN A CA 1
ATOM 1496 C C . GLN A 1 193 ? 45.105 -23.968 29.540 1.00 23.32 146 GLN A C 1
ATOM 1497 O O . GLN A 1 193 ? 45.609 -24.770 30.334 1.00 24.56 146 GLN A O 1
ATOM 1503 N N . ASN A 1 194 ? 44.891 -22.682 29.829 1.00 20.49 147 ASN A N 1
ATOM 1504 C CA . ASN A 1 194 ? 45.131 -22.134 31.163 1.00 21.56 147 ASN A CA 1
ATOM 1505 C C . ASN A 1 194 ? 46.605 -22.239 31.582 1.00 25.55 147 ASN A C 1
ATOM 1506 O O . ASN A 1 194 ? 46.916 -22.424 32.753 1.00 25.22 147 ASN A O 1
ATOM 1511 N N . LYS A 1 195 ? 47.520 -22.095 30.623 1.00 20.99 148 LYS A N 1
ATOM 1512 C CA . LYS A 1 195 ? 48.951 -22.206 30.915 1.00 21.05 148 LYS A CA 1
ATOM 1513 C C . LYS A 1 195 ? 49.672 -20.867 31.021 1.00 20.81 148 LYS A C 1
ATOM 1514 O O . LYS A 1 195 ? 50.818 -20.813 31.480 1.00 21.90 148 LYS A O 1
ATOM 1520 N N . ILE A 1 196 ? 48.998 -19.797 30.602 1.00 19.79 149 ILE A N 1
ATOM 1521 C CA . ILE A 1 196 ? 49.534 -18.445 30.746 1.00 18.02 149 ILE A CA 1
ATOM 1522 C C . ILE A 1 196 ? 48.409 -17.531 31.210 1.00 19.87 149 ILE A C 1
ATOM 1523 O O . ILE A 1 196 ? 47.226 -17.892 31.091 1.00 21.31 149 ILE A O 1
ATOM 1528 N N . ASP A 1 197 ? 48.754 -16.353 31.736 1.00 19.64 150 ASP A N 1
ATOM 1529 C CA . ASP A 1 197 ? 47.743 -15.488 32.344 1.00 23.13 150 ASP A CA 1
ATOM 1530 C C . ASP A 1 197 ? 46.814 -14.845 31.317 1.00 22.33 150 ASP A C 1
ATOM 1531 O O . ASP A 1 197 ? 45.603 -14.745 31.539 1.00 23.32 150 ASP A O 1
ATOM 1536 N N . ASN A 1 198 ? 47.392 -14.400 30.201 1.00 20.32 151 ASN A N 1
ATOM 1537 C CA . ASN A 1 198 ? 46.613 -13.747 29.153 1.00 21.91 151 ASN A CA 1
ATOM 1538 C C . ASN A 1 198 ? 47.135 -14.122 27.786 1.00 17.47 151 ASN A C 1
ATOM 1539 O O . ASN A 1 198 ? 48.316 -14.376 27.644 1.00 19.55 151 ASN A O 1
ATOM 1544 N N . ALA A 1 199 ? 46.266 -14.156 26.780 1.00 19.24 152 ALA A N 1
ATOM 1545 C CA . ALA A 1 199 ? 46.739 -14.429 25.425 1.00 17.55 152 ALA A CA 1
ATOM 1546 C C . ALA A 1 199 ? 47.418 -13.185 24.844 1.00 19.39 152 ALA A C 1
ATOM 1547 O O . ALA A 1 199 ? 46.813 -12.410 24.091 1.00 18.59 152 ALA A O 1
ATOM 1549 N N . LEU A 1 200 ? 48.661 -12.977 25.251 1.00 17.12 153 LEU A N 1
ATOM 1550 C CA . LEU A 1 200 ? 49.457 -11.860 24.750 1.00 16.13 153 LEU A CA 1
ATOM 1551 C C . LEU A 1 200 ? 50.931 -12.224 24.761 1.00 17.10 153 LEU A C 1
ATOM 1552 O O . LEU A 1 200 ? 51.360 -13.124 25.493 1.00 16.72 153 LEU A O 1
ATOM 1557 N N . PHE A 1 201 ? 51.719 -11.537 23.937 1.00 15.87 154 PHE A N 1
ATOM 1558 C CA . PHE A 1 201 ? 53.159 -11.646 24.042 1.00 13.22 154 PHE A CA 1
ATOM 1559 C C . PHE A 1 201 ? 53.751 -10.253 23.890 1.00 14.72 154 PHE A C 1
ATOM 1560 O O . PHE A 1 201 ? 53.063 -9.330 23.435 1.00 17.04 154 PHE A O 1
ATOM 1568 N N . THR A 1 202 ? 54.994 -10.094 24.326 1.00 13.53 155 THR A N 1
ATOM 1569 C CA . THR A 1 202 ? 55.676 -8.795 24.188 1.00 14.57 155 THR A CA 1
ATOM 1570 C C . THR A 1 202 ? 57.053 -8.978 23.561 1.00 16.18 155 THR A C 1
ATOM 1571 O O . THR A 1 202 ? 57.647 -10.058 23.650 1.00 14.37 155 THR A O 1
ATOM 1575 N N . PHE A 1 203 ? 57.553 -7.907 22.942 1.00 12.58 156 PHE A N 1
ATOM 1576 C CA . PHE A 1 203 ? 58.911 -7.879 22.398 1.00 16.35 156 PHE A CA 1
ATOM 1577 C C . PHE A 1 203 ? 59.724 -6.790 23.085 1.00 15.00 156 PHE A C 1
ATOM 1578 O O . PHE A 1 203 ? 59.305 -5.621 23.134 1.00 14.24 156 PHE A O 1
ATOM 1586 N N . TYR A 1 204 ? 60.868 -7.178 23.640 1.00 13.19 157 TYR A N 1
ATOM 1587 C CA . TYR A 1 204 ? 61.825 -6.224 24.181 1.00 13.60 157 TYR A CA 1
ATOM 1588 C C . TYR A 1 204 ? 63.104 -6.372 23.376 1.00 15.30 157 TYR A C 1
ATOM 1589 O O . TYR A 1 204 ? 63.715 -7.437 23.382 1.00 14.73 157 TYR A O 1
ATOM 1598 N N . LEU A 1 205 ? 63.503 -5.321 22.674 1.00 13.41 158 LEU A N 1
ATOM 1599 C CA . LEU A 1 205 ? 64.671 -5.392 21.797 1.00 14.33 158 LEU A CA 1
ATOM 1600 C C . LEU A 1 205 ? 65.684 -4.388 22.310 1.00 15.89 158 LEU A C 1
ATOM 1601 O O . LEU A 1 205 ? 65.543 -3.190 22.059 1.00 16.71 158 LEU A O 1
ATOM 1606 N N . PRO A 1 206 ? 66.691 -4.864 23.061 1.00 17.44 159 PRO A N 1
ATOM 1607 C CA . PRO A 1 206 ? 67.622 -3.946 23.729 1.00 17.93 159 PRO A CA 1
ATOM 1608 C C . PRO A 1 206 ? 68.362 -3.050 22.753 1.00 17.10 159 PRO A C 1
ATOM 1609 O O . PRO A 1 206 ? 68.907 -3.506 21.745 1.00 17.65 159 PRO A O 1
ATOM 1613 N N . VAL A 1 207 ? 68.371 -1.759 23.058 1.00 19.38 160 VAL A N 1
ATOM 1614 C CA . VAL A 1 207 ? 68.949 -0.803 22.135 1.00 20.40 160 VAL A CA 1
ATOM 1615 C C . VAL A 1 207 ? 70.448 -1.068 21.953 1.00 21.49 160 VAL A C 1
ATOM 1616 O O . VAL A 1 207 ? 70.986 -0.858 20.874 1.00 24.60 160 VAL A O 1
ATOM 1620 N N . HIS A 1 208 ? 71.098 -1.593 22.989 1.00 22.14 161 HIS A N 1
ATOM 1621 C CA . HIS A 1 208 ? 72.551 -1.774 22.976 1.00 29.19 161 HIS A CA 1
ATOM 1622 C C . HIS A 1 208 ? 73.012 -3.038 22.245 1.00 29.06 161 HIS A C 1
ATOM 1623 O O . HIS A 1 208 ? 74.205 -3.200 21.994 1.00 30.65 161 HIS A O 1
ATOM 1630 N N . ASP A 1 209 ? 72.090 -3.941 21.917 1.00 21.19 162 ASP A N 1
ATOM 1631 C CA . ASP A 1 209 ? 72.485 -5.171 21.209 1.00 21.17 162 ASP A CA 1
ATOM 1632 C C . ASP A 1 209 ? 71.479 -5.531 20.116 1.00 18.34 162 ASP A C 1
ATOM 1633 O O . ASP A 1 209 ? 70.469 -6.191 20.376 1.00 15.73 162 ASP A O 1
ATOM 1638 N N . LYS A 1 210 ? 71.777 -5.115 18.895 1.00 19.53 163 LYS A N 1
ATOM 1639 C CA . LYS A 1 210 ? 70.857 -5.263 17.777 1.00 17.09 163 LYS A CA 1
ATOM 1640 C C . LYS A 1 210 ? 70.738 -6.691 17.249 1.00 15.54 163 LYS A C 1
ATOM 1641 O O . LYS A 1 210 ? 69.940 -6.948 16.350 1.00 18.58 163 LYS A O 1
ATOM 1647 N N . HIS A 1 211 ? 71.533 -7.605 17.795 1.00 17.51 164 HIS A N 1
ATOM 1648 C CA . HIS A 1 211 ? 71.455 -9.006 17.370 1.00 13.26 164 HIS A CA 1
ATOM 1649 C C . HIS A 1 211 ? 70.634 -9.874 18.294 1.00 20.84 164 HIS A C 1
ATOM 1650 O O . HIS A 1 211 ? 70.583 -11.085 18.109 1.00 19.05 164 HIS A O 1
ATOM 1657 N N . VAL A 1 212 ? 69.989 -9.271 19.288 1.00 16.33 165 VAL A N 1
ATOM 1658 C CA . VAL A 1 212 ? 69.197 -10.054 20.225 1.00 14.52 165 VAL A CA 1
ATOM 1659 C C . VAL A 1 212 ? 67.843 -9.404 20.474 1.00 16.63 165 VAL A C 1
ATOM 1660 O O . VAL A 1 212 ? 67.656 -8.201 20.255 1.00 17.20 165 VAL A O 1
ATOM 1664 N N . GLY A 1 213 ? 66.900 -10.225 20.917 1.00 15.02 166 GLY A N 1
ATOM 1665 C CA . GLY A 1 213 ? 65.613 -9.744 21.383 1.00 13.23 166 GLY A CA 1
ATOM 1666 C C . GLY A 1 213 ? 65.040 -10.709 22.400 1.00 12.49 166 GLY A C 1
ATOM 1667 O O . GLY A 1 213 ? 65.538 -11.832 22.563 1.00 14.61 166 GLY A O 1
ATOM 1668 N N . TYR A 1 214 ? 63.986 -10.275 23.085 1.00 12.31 167 TYR A N 1
ATOM 1669 C CA . TYR A 1 214 ? 63.326 -11.116 24.076 1.00 14.35 167 TYR A CA 1
ATOM 1670 C C . TYR A 1 214 ? 61.838 -11.133 23.840 1.00 15.62 167 TYR A C 1
ATOM 1671 O O . TYR A 1 214 ? 61.186 -10.079 23.720 1.00 15.75 167 TYR A O 1
ATOM 1680 N N . LEU A 1 215 ? 61.304 -12.347 23.809 1.00 15.37 168 LEU A N 1
ATOM 1681 C CA . LEU A 1 215 ? 59.879 -12.582 23.654 1.00 15.53 168 LEU A CA 1
ATOM 1682 C C . LEU A 1 215 ? 59.311 -13.048 24.976 1.00 16.64 168 LEU A C 1
ATOM 1683 O O . LEU A 1 215 ? 59.731 -14.072 25.513 1.00 16.53 168 LEU A O 1
ATOM 1688 N N . THR A 1 216 ? 58.349 -12.306 25.507 1.00 13.18 169 THR A N 1
ATOM 1689 C CA . THR A 1 216 ? 57.716 -12.705 26.757 1.00 15.17 169 THR A CA 1
ATOM 1690 C C . THR A 1 216 ? 56.292 -13.129 26.469 1.00 20.45 169 THR A C 1
ATOM 1691 O O . THR A 1 216 ? 55.575 -12.463 25.726 1.00 15.20 169 THR A O 1
ATOM 1695 N N . ILE A 1 217 ? 55.890 -14.266 27.036 1.00 16.59 170 ILE A N 1
ATOM 1696 C CA . ILE A 1 217 ? 54.588 -14.832 26.737 1.00 14.67 170 ILE A CA 1
ATOM 1697 C C . ILE A 1 217 ? 53.712 -14.872 27.976 1.00 18.05 170 ILE A C 1
ATOM 1698 O O . ILE A 1 217 ? 54.125 -15.394 29.022 1.00 17.47 170 ILE A O 1
ATOM 1703 N N . GLY A 1 218 ? 52.519 -14.287 27.866 1.00 16.29 171 GLY A N 1
ATOM 1704 C CA . GLY A 1 218 ? 51.481 -14.459 28.879 1.00 17.13 171 GLY A CA 1
ATOM 1705 C C . GLY A 1 218 ? 51.215 -13.253 29.760 1.00 16.04 171 GLY A C 1
ATOM 1706 O O . GLY A 1 218 ? 50.196 -13.195 30.452 1.00 17.81 171 GLY A O 1
ATOM 1707 N N . GLY A 1 219 ? 52.112 -12.273 29.731 1.00 16.08 172 GLY A N 1
ATOM 1708 C CA . GLY A 1 219 ? 51.925 -11.090 30.560 1.00 16.76 172 GLY A CA 1
ATOM 1709 C C . GLY A 1 219 ? 53.012 -10.058 30.348 1.00 16.38 172 GLY A C 1
ATOM 1710 O O . GLY A 1 219 ? 53.998 -10.307 29.658 1.00 18.47 172 GLY A O 1
ATOM 1711 N N . ILE A 1 220 ? 52.825 -8.896 30.970 1.00 18.78 173 ILE A N 1
ATOM 1712 C CA . ILE A 1 220 ? 53.705 -7.748 30.782 1.00 16.50 173 ILE A CA 1
ATOM 1713 C C . ILE A 1 220 ? 54.653 -7.568 31.965 1.00 17.99 173 ILE A C 1
ATOM 1714 O O . ILE A 1 220 ? 54.201 -7.453 33.116 1.00 21.48 173 ILE A O 1
ATOM 1719 N N . GLU A 1 221 ? 55.955 -7.564 31.683 1.00 18.01 174 GLU A N 1
ATOM 1720 C CA . GLU A 1 221 ? 56.962 -7.305 32.705 1.00 18.95 174 GLU A CA 1
ATOM 1721 C C . GLU A 1 221 ? 57.231 -5.814 32.721 1.00 17.43 174 GLU A C 1
ATOM 1722 O O . GLU A 1 221 ? 57.812 -5.287 31.771 1.00 18.80 174 GLU A O 1
ATOM 1728 N N . SER A 1 222 ? 56.791 -5.128 33.776 1.00 20.97 175 SER A N 1
ATOM 1729 C CA . SER A 1 222 ? 56.955 -3.674 33.815 1.00 20.47 175 SER A CA 1
ATOM 1730 C C . SER A 1 222 ? 58.430 -3.219 33.848 1.00 24.60 175 SER A C 1
ATOM 1731 O O . SER A 1 222 ? 58.737 -2.064 33.528 1.00 21.82 175 SER A O 1
ATOM 1734 N N . ASP A 1 223 ? 59.346 -4.114 34.216 1.00 21.82 176 ASP A N 1
ATOM 1735 C CA . ASP A 1 223 ? 60.780 -3.807 34.163 1.00 28.51 176 ASP A CA 1
ATOM 1736 C C . ASP A 1 223 ? 61.287 -3.482 32.756 1.00 22.47 176 ASP A C 1
ATOM 1737 O O . ASP A 1 223 ? 62.354 -2.897 32.602 1.00 22.48 176 ASP A O 1
ATOM 1742 N N . PHE A 1 224 ? 60.538 -3.877 31.733 1.00 17.46 177 PHE A N 1
ATOM 1743 C CA . PHE A 1 224 ? 60.952 -3.614 30.366 1.00 17.49 177 PHE A CA 1
ATOM 1744 C C . PHE A 1 224 ? 60.678 -2.190 29.879 1.00 14.87 177 PHE A C 1
ATOM 1745 O O . PHE A 1 224 ? 61.185 -1.800 28.831 1.00 16.47 177 PHE A O 1
ATOM 1753 N N . TYR A 1 225 ? 59.847 -1.425 30.585 1.00 15.74 178 TYR A N 1
ATOM 1754 C CA . TYR A 1 225 ? 59.514 -0.100 30.071 1.00 15.67 178 TYR A CA 1
ATOM 1755 C C . TYR A 1 225 ? 59.408 0.953 31.161 1.00 16.63 178 TYR A C 1
ATOM 1756 O O . TYR A 1 225 ? 59.390 0.649 32.356 1.00 20.46 178 TYR A O 1
ATOM 1765 N N . GLU A 1 226 ? 59.340 2.202 30.726 1.00 14.74 179 GLU A N 1
ATOM 1766 C CA . GLU A 1 226 ? 59.114 3.298 31.642 1.00 17.83 179 GLU A CA 1
ATOM 1767 C C . GLU A 1 226 ? 58.042 4.213 31.069 1.00 16.27 179 GLU A C 1
ATOM 1768 O O . GLU A 1 226 ? 57.890 4.342 29.860 1.00 19.66 179 GLU A O 1
ATOM 1774 N N . GLY A 1 227 ? 57.263 4.827 31.952 1.00 17.25 180 GLY A N 1
ATOM 1775 C CA . GLY A 1 227 ? 56.265 5.773 31.495 1.00 20.28 180 GLY A CA 1
ATOM 1776 C C . GLY A 1 227 ? 55.000 5.079 31.042 1.00 17.49 180 GLY A C 1
ATOM 1777 O O . GLY A 1 227 ? 54.830 3.884 31.291 1.00 16.85 180 GLY A O 1
ATOM 1778 N N . PRO A 1 228 ? 54.112 5.822 30.366 1.00 16.84 181 PRO A N 1
ATOM 1779 C CA . PRO A 1 228 ? 52.818 5.305 29.900 1.00 16.11 181 PRO A CA 1
ATOM 1780 C C . PRO A 1 228 ? 52.899 4.105 28.961 1.00 15.42 181 PRO A C 1
ATOM 1781 O O . PRO A 1 228 ? 53.773 4.020 28.084 1.00 14.95 181 PRO A O 1
ATOM 1785 N N . LEU A 1 229 ? 51.968 3.182 29.161 1.00 15.46 182 LEU A N 1
ATOM 1786 C CA . LEU A 1 229 ? 51.735 2.100 28.219 1.00 16.87 182 LEU A CA 1
ATOM 1787 C C . LEU A 1 229 ? 50.404 2.403 27.543 1.00 16.68 182 LEU A C 1
ATOM 1788 O O . LEU A 1 229 ? 49.373 2.517 28.221 1.00 17.64 182 LEU A O 1
ATOM 1793 N N . THR A 1 230 ? 50.427 2.569 26.222 1.00 16.03 183 THR A N 1
ATOM 1794 C CA . THR A 1 230 ? 49.233 3.008 25.500 1.00 16.97 183 THR A CA 1
ATOM 1795 C C . THR A 1 230 ? 48.870 2.018 24.399 1.00 19.03 183 THR A C 1
ATOM 1796 O O . THR A 1 230 ? 49.744 1.487 23.710 1.00 17.60 183 THR A O 1
ATOM 1800 N N . TYR A 1 231 ? 47.574 1.786 24.224 1.00 19.80 184 TYR A N 1
ATOM 1801 C CA . TYR A 1 231 ? 47.103 0.779 23.285 1.00 18.12 184 TYR A CA 1
ATOM 1802 C C . TYR A 1 231 ? 46.470 1.370 22.035 1.00 19.67 184 TYR A C 1
ATOM 1803 O O . TYR A 1 231 ? 45.806 2.417 22.075 1.00 21.73 184 TYR A O 1
ATOM 1812 N N . GLU A 1 232 ? 46.691 0.681 20.922 1.00 17.30 185 GLU A N 1
ATOM 1813 C CA . GLU A 1 232 ? 46.049 1.005 19.657 1.00 18.46 185 GLU A CA 1
ATOM 1814 C C . GLU A 1 232 ? 45.283 -0.207 19.132 1.00 20.54 185 GLU A C 1
ATOM 1815 O O . GLU A 1 232 ? 45.854 -1.300 19.001 1.00 20.72 185 GLU A O 1
ATOM 1821 N N . LYS A 1 233 ? 44.007 -0.020 18.812 1.00 23.50 186 LYS A N 1
ATOM 1822 C CA . LYS A 1 233 ? 43.189 -1.105 18.271 1.00 21.62 186 LYS A CA 1
ATOM 1823 C C . LYS A 1 233 ? 43.670 -1.539 16.883 1.00 19.31 186 LYS A C 1
ATOM 1824 O O . LYS A 1 233 ? 44.025 -0.700 16.056 1.00 21.67 186 LYS A O 1
ATOM 1830 N N . LEU A 1 234 ? 43.666 -2.844 16.614 1.00 19.94 187 LEU A N 1
ATOM 1831 C CA . LEU A 1 234 ? 44.011 -3.324 15.280 1.00 19.55 187 LEU A CA 1
ATOM 1832 C C . LEU A 1 234 ? 42.978 -2.848 14.259 1.00 21.02 187 LEU A C 1
ATOM 1833 O O . LEU A 1 234 ? 41.785 -2.764 14.560 1.00 23.61 187 LEU A O 1
ATOM 1838 N N . ASN A 1 235 ? 43.435 -2.547 13.050 1.00 21.10 188 ASN A N 1
ATOM 1839 C CA . ASN A 1 235 ? 42.527 -2.117 11.994 1.00 25.45 188 ASN A CA 1
ATOM 1840 C C . ASN A 1 235 ? 42.154 -3.281 11.082 1.00 25.40 188 ASN A C 1
ATOM 1841 O O . ASN A 1 235 ? 41.464 -3.110 10.078 1.00 27.22 188 ASN A O 1
ATOM 1846 N N . HIS A 1 236 ? 42.618 -4.470 11.452 1.00 23.90 189 HIS A N 1
ATOM 1847 C CA . HIS A 1 236 ? 42.404 -5.680 10.665 1.00 27.79 189 HIS A CA 1
ATOM 1848 C C . HIS A 1 236 ? 42.214 -6.863 11.615 1.00 29.37 189 HIS A C 1
ATOM 1849 O O . HIS A 1 236 ? 42.811 -6.900 12.686 1.00 29.01 189 HIS A O 1
ATOM 1856 N N . ASP A 1 237 ? 41.395 -7.827 11.216 1.00 27.59 190 ASP A N 1
ATOM 1857 C CA . ASP A 1 237 ? 41.107 -8.992 12.053 1.00 31.38 190 ASP A CA 1
ATOM 1858 C C . ASP A 1 237 ? 42.262 -9.990 12.139 1.00 33.79 190 ASP A C 1
ATOM 1859 O O . ASP A 1 237 ? 42.315 -10.802 13.062 1.00 33.11 190 ASP A O 1
ATOM 1864 N N . LEU A 1 238 ? 43.177 -9.933 11.179 1.00 31.74 191 LEU A N 1
ATOM 1865 C CA . LEU A 1 238 ? 44.157 -11.005 11.022 1.00 32.90 191 LEU A CA 1
ATOM 1866 C C . LEU A 1 238 ? 45.626 -10.582 11.111 1.00 28.87 191 LEU A C 1
ATOM 1867 O O . LEU A 1 238 ? 46.509 -11.432 11.060 1.00 27.28 191 LEU A O 1
ATOM 1872 N N . TYR A 1 239 ? 45.906 -9.289 11.255 1.00 26.29 192 TYR A N 1
ATOM 1873 C CA . TYR A 1 239 ? 47.301 -8.848 11.284 1.00 21.83 192 TYR A CA 1
ATOM 1874 C C . TYR A 1 239 ? 47.552 -7.790 12.339 1.00 22.85 192 TYR A C 1
ATOM 1875 O O . TYR A 1 239 ? 46.656 -7.003 12.657 1.00 22.74 192 TYR A O 1
ATOM 1884 N N . TRP A 1 240 ? 48.771 -7.771 12.876 1.00 20.86 193 TRP A N 1
ATOM 1885 C CA . TRP A 1 240 ? 49.145 -6.762 13.861 1.00 19.07 193 TRP A CA 1
ATOM 1886 C C . TRP A 1 240 ? 49.422 -5.444 13.154 1.00 20.85 193 TRP A C 1
ATOM 1887 O O . TRP A 1 240 ? 50.580 -5.087 12.915 1.00 19.99 193 TRP A O 1
ATOM 1898 N N . GLN A 1 241 ? 48.359 -4.732 12.800 1.00 19.12 194 GLN A N 1
ATOM 1899 C CA . GLN A 1 241 ? 48.517 -3.433 12.151 1.00 18.81 194 GLN A CA 1
ATOM 1900 C C . GLN A 1 241 ? 47.465 -2.473 12.661 1.00 19.36 194 GLN A C 1
ATOM 1901 O O . GLN A 1 241 ? 46.381 -2.884 13.083 1.00 19.25 194 GLN A O 1
ATOM 1907 N N . ILE A 1 242 ? 47.810 -1.193 12.628 1.00 21.42 195 ILE A N 1
ATOM 1908 C CA . ILE A 1 242 ? 46.998 -0.151 13.238 1.00 18.25 195 ILE A CA 1
ATOM 1909 C C . ILE A 1 242 ? 46.948 1.077 12.339 1.00 22.78 195 ILE A C 1
ATOM 1910 O O . ILE A 1 242 ? 47.765 1.217 11.437 1.00 22.81 195 ILE A O 1
ATOM 1915 N N . ASP A 1 243 ? 45.992 1.967 12.591 1.00 19.83 196 ASP A N 1
ATOM 1916 C CA . ASP A 1 243 ? 45.922 3.245 11.882 1.00 23.10 196 ASP A CA 1
ATOM 1917 C C . ASP A 1 243 ? 46.826 4.290 12.531 1.00 21.73 196 ASP A C 1
ATOM 1918 O O . ASP A 1 243 ? 46.762 4.502 13.741 1.00 27.04 196 ASP A O 1
ATOM 1923 N N . LEU A 1 244 ? 47.652 4.955 11.724 1.00 18.93 197 LEU A N 1
ATOM 1924 C CA . LEU A 1 244 ? 48.476 6.064 12.205 1.00 22.33 197 LEU A CA 1
ATOM 1925 C C . LEU A 1 244 ? 48.610 7.150 11.145 1.00 23.23 197 LEU A C 1
ATOM 1926 O O . LEU A 1 244 ? 48.706 6.855 9.950 1.00 25.69 197 LEU A O 1
ATOM 1931 N N . ASP A 1 245 ? 48.618 8.402 11.591 1.00 21.35 198 ASP A N 1
ATOM 1932 C CA . ASP A 1 245 ? 49.078 9.519 10.770 1.00 23.85 198 ASP A CA 1
ATOM 1933 C C . ASP A 1 245 ? 50.593 9.564 10.869 1.00 21.89 198 ASP A C 1
ATOM 1934 O O . ASP A 1 245 ? 51.136 9.742 11.962 1.00 23.49 198 ASP A O 1
ATOM 1939 N N . ILE A 1 246 ? 51.291 9.413 9.748 1.00 21.73 199 ILE A N 1
ATOM 1940 C CA . ILE A 1 246 ? 52.738 9.282 9.821 1.00 20.59 199 ILE A CA 1
ATOM 1941 C C . ILE A 1 246 ? 53.429 10.509 9.229 1.00 21.28 199 ILE A C 1
ATOM 1942 O O . ILE A 1 246 ? 53.125 10.932 8.119 1.00 22.88 199 ILE A O 1
ATOM 1947 N N . HIS A 1 247 ? 54.343 11.080 10.007 1.00 18.72 200 HIS A N 1
ATOM 1948 C CA . HIS A 1 247 ? 55.069 12.282 9.602 1.00 23.76 200 HIS A CA 1
ATOM 1949 C C . HIS A 1 247 ? 56.536 11.970 9.389 1.00 17.72 200 HIS A C 1
ATOM 1950 O O . HIS A 1 247 ? 57.225 11.590 10.339 1.00 18.79 200 HIS A O 1
ATOM 1957 N N . PHE A 1 248 ? 57.013 12.132 8.156 1.00 21.42 201 PHE A N 1
ATOM 1958 C CA . PHE A 1 248 ? 58.452 12.151 7.869 1.00 23.63 201 PHE A CA 1
ATOM 1959 C C . PHE A 1 248 ? 58.820 13.598 7.543 1.00 23.02 201 PHE A C 1
ATOM 1960 O O . PHE A 1 248 ? 58.705 14.024 6.398 1.00 24.03 201 PHE A O 1
ATOM 1968 N N . GLY A 1 249 ? 59.239 14.363 8.541 1.00 24.22 202 GLY A N 1
ATOM 1969 C CA . GLY A 1 249 ? 59.397 15.797 8.340 1.00 25.07 202 GLY A CA 1
ATOM 1970 C C . GLY A 1 249 ? 58.071 16.410 7.914 1.00 27.55 202 GLY A C 1
ATOM 1971 O O . GLY A 1 249 ? 57.025 16.116 8.500 1.00 32.73 202 GLY A O 1
ATOM 1972 N N . LYS A 1 250 ? 58.102 17.225 6.865 1.00 27.00 203 LYS A N 1
ATOM 1973 C CA . LYS A 1 250 ? 56.906 17.924 6.397 1.00 26.70 203 LYS A CA 1
ATOM 1974 C C . LYS A 1 250 ? 55.961 17.027 5.598 1.00 26.17 203 LYS A C 1
ATOM 1975 O O . LYS A 1 250 ? 54.845 17.422 5.290 1.00 30.49 203 LYS A O 1
ATOM 1981 N N . TYR A 1 251 ? 56.404 15.820 5.257 1.00 24.33 204 TYR A N 1
ATOM 1982 C CA . TYR A 1 251 ? 55.558 14.881 4.522 1.00 26.99 204 TYR A CA 1
ATOM 1983 C C . TYR A 1 251 ? 54.703 14.030 5.452 1.00 26.82 204 TYR A C 1
ATOM 1984 O O . TYR A 1 251 ? 55.210 13.375 6.359 1.00 23.36 204 TYR A O 1
ATOM 1993 N N . VAL A 1 252 ? 53.398 14.054 5.211 1.00 23.65 205 VAL A N 1
ATOM 1994 C CA . VAL A 1 252 ? 52.442 13.383 6.081 1.00 23.48 205 VAL A CA 1
ATOM 1995 C C . VAL A 1 252 ? 51.519 12.482 5.290 1.00 24.90 205 VAL A C 1
ATOM 1996 O O . VAL A 1 252 ? 50.949 12.901 4.284 1.00 29.80 205 VAL A O 1
ATOM 2000 N N . MET A 1 253 ? 51.355 11.246 5.746 1.00 23.80 206 MET A N 1
ATOM 2001 C CA . MET A 1 253 ? 50.293 10.413 5.217 1.00 23.90 206 MET A CA 1
ATOM 2002 C C . MET A 1 253 ? 49.270 10.151 6.315 1.00 26.17 206 MET A C 1
ATOM 2003 O O . MET A 1 253 ? 49.576 9.494 7.315 1.00 25.95 206 MET A O 1
ATOM 2008 N N . GLN A 1 254 ? 48.066 10.687 6.134 1.00 28.48 207 GLN A N 1
ATOM 2009 C CA . GLN A 1 254 ? 47.017 10.549 7.143 1.00 27.17 207 GLN A CA 1
ATOM 2010 C C . GLN A 1 254 ? 46.364 9.172 7.068 1.00 29.90 207 GLN A C 1
ATOM 2011 O O . GLN A 1 254 ? 46.120 8.653 5.979 1.00 30.24 207 GLN A O 1
ATOM 2017 N N . LYS A 1 255 ? 46.090 8.598 8.235 1.00 26.97 208 LYS A N 1
ATOM 2018 C CA . LYS A 1 255 ? 45.433 7.299 8.350 1.00 29.89 208 LYS A CA 1
ATOM 2019 C C . LYS A 1 255 ? 46.152 6.258 7.502 1.00 29.13 208 LYS A C 1
ATOM 2020 O O . LYS A 1 255 ? 45.547 5.553 6.694 1.00 32.41 208 LYS A O 1
ATOM 2026 N N . ALA A 1 256 ? 47.463 6.191 7.675 1.00 23.04 209 ALA A N 1
ATOM 2027 C CA . ALA A 1 256 ? 48.240 5.157 7.031 1.00 21.00 209 ALA A CA 1
ATOM 2028 C C . ALA A 1 256 ? 47.983 3.842 7.743 1.00 19.86 209 ALA A C 1
ATOM 2029 O O . ALA A 1 256 ? 47.467 3.820 8.860 1.00 23.54 209 ALA A O 1
ATOM 2031 N N . ASN A 1 257 ? 48.344 2.753 7.077 1.00 22.00 210 ASN A N 1
ATOM 2032 C CA . ASN A 1 257 ? 48.342 1.438 7.685 1.00 26.34 210 ASN A CA 1
ATOM 2033 C C . ASN A 1 257 ? 49.739 1.127 8.176 1.00 26.25 210 ASN A C 1
ATOM 2034 O O . ASN A 1 257 ? 50.673 1.062 7.378 1.00 26.78 210 ASN A O 1
ATOM 2039 N N . ALA A 1 258 ? 49.885 0.960 9.485 1.00 20.14 211 ALA A N 1
ATOM 2040 C CA . ALA A 1 258 ? 51.184 0.687 10.074 1.00 19.57 211 ALA A CA 1
ATOM 2041 C C . ALA A 1 258 ? 51.231 -0.730 10.613 1.00 18.50 211 ALA A C 1
ATOM 2042 O O . ALA A 1 258 ? 50.543 -1.067 11.581 1.00 19.01 211 ALA A O 1
ATOM 2044 N N . VAL A 1 259 ? 52.042 -1.557 9.966 1.00 17.62 212 VAL A N 1
ATOM 2045 C CA . VAL A 1 259 ? 52.292 -2.911 10.422 1.00 17.13 212 VAL A CA 1
ATOM 2046 C C . VAL A 1 259 ? 53.390 -2.891 11.473 1.00 19.91 212 VAL A C 1
ATOM 2047 O O . VAL A 1 259 ? 54.436 -2.282 11.264 1.00 21.11 212 VAL A O 1
ATOM 2051 N N . VAL A 1 260 ? 53.160 -3.541 12.609 1.00 15.28 213 VAL A N 1
ATOM 2052 C CA . VAL A 1 260 ? 54.174 -3.592 13.657 1.00 14.89 213 VAL A CA 1
ATOM 2053 C C . VAL A 1 260 ? 54.859 -4.949 13.585 1.00 17.84 213 VAL A C 1
ATOM 2054 O O . VAL A 1 260 ? 54.221 -5.979 13.840 1.00 19.79 213 VAL A O 1
ATOM 2058 N N . ASP A 1 261 ? 56.141 -4.969 13.228 1.00 17.33 214 ASP A N 1
ATOM 2059 C CA . ASP A 1 261 ? 56.803 -6.244 12.953 1.00 17.66 214 ASP A CA 1
ATOM 2060 C C . ASP A 1 261 ? 58.291 -6.249 13.267 1.00 18.46 214 ASP A C 1
ATOM 2061 O O . ASP A 1 261 ? 59.082 -5.639 12.540 1.00 16.81 214 ASP A O 1
ATOM 2066 N N . SER A 1 262 ? 58.675 -6.957 14.326 1.00 16.07 215 SER A N 1
ATOM 2067 C CA . SER A 1 262 ? 60.085 -7.084 14.686 1.00 18.64 215 SER A CA 1
ATOM 2068 C C . SER A 1 262 ? 60.854 -7.944 13.683 1.00 18.93 215 SER A C 1
ATOM 2069 O O . SER A 1 262 ? 62.082 -7.960 13.701 1.00 19.76 215 SER A O 1
ATOM 2072 N N . GLY A 1 263 ? 60.132 -8.633 12.804 1.00 18.30 216 GLY A N 1
ATOM 2073 C CA . GLY A 1 263 ? 60.763 -9.391 11.729 1.00 17.28 216 GLY A CA 1
ATOM 2074 C C . GLY A 1 263 ? 61.168 -8.569 10.514 1.00 19.07 216 GLY A C 1
ATOM 2075 O O . GLY A 1 263 ? 61.668 -9.102 9.526 1.00 20.91 216 GLY A O 1
ATOM 2076 N N . THR A 1 264 ? 60.935 -7.266 10.577 1.00 16.16 217 THR A N 1
ATOM 2077 C CA . THR A 1 264 ? 61.361 -6.353 9.526 1.00 19.12 217 THR A CA 1
ATOM 2078 C C . THR A 1 264 ? 62.506 -5.499 10.088 1.00 14.77 217 THR A C 1
ATOM 2079 O O . THR A 1 264 ? 62.418 -4.977 11.198 1.00 15.87 217 THR A O 1
ATOM 2083 N N . SER A 1 265 ? 63.606 -5.389 9.339 1.00 14.57 218 SER A N 1
ATOM 2084 C CA . SER A 1 265 ? 64.833 -4.826 9.895 1.00 13.33 218 SER A CA 1
ATOM 2085 C C . SER A 1 265 ? 64.873 -3.299 9.909 1.00 13.34 218 SER A C 1
ATOM 2086 O O . SER A 1 265 ? 65.731 -2.720 10.555 1.00 16.16 218 SER A O 1
ATOM 2089 N N . THR A 1 266 ? 63.952 -2.670 9.189 1.00 15.19 219 THR A N 1
ATOM 2090 C CA . THR A 1 266 ? 63.913 -1.214 9.071 1.00 13.78 219 THR A CA 1
ATOM 2091 C C . THR A 1 266 ? 62.491 -0.691 9.243 1.00 17.28 219 THR A C 1
ATOM 2092 O O . THR A 1 266 ? 61.533 -1.471 9.337 1.00 17.44 219 THR A O 1
ATOM 2096 N N . ILE A 1 267 ? 62.356 0.630 9.317 1.00 15.61 220 ILE A N 1
ATOM 2097 C CA . ILE A 1 267 ? 61.090 1.259 8.969 1.00 17.85 220 ILE A CA 1
ATOM 2098 C C . ILE A 1 267 ? 60.946 1.095 7.462 1.00 16.41 220 ILE A C 1
ATOM 2099 O O . ILE A 1 267 ? 61.931 1.206 6.736 1.00 17.36 220 ILE A O 1
ATOM 2104 N N . THR A 1 268 ? 59.744 0.809 6.984 1.00 18.50 221 THR A N 1
ATOM 2105 C CA . THR A 1 268 ? 59.512 0.852 5.550 1.00 20.62 221 THR A CA 1
ATOM 2106 C C . THR A 1 268 ? 58.372 1.807 5.230 1.00 22.99 221 THR A C 1
ATOM 2107 O O . THR A 1 268 ? 57.469 2.016 6.043 1.00 21.35 221 THR A O 1
ATOM 2111 N N . ALA A 1 269 ? 58.436 2.393 4.038 1.00 20.39 222 ALA A N 1
ATOM 2112 C CA . ALA A 1 269 ? 57.443 3.350 3.580 1.00 20.29 222 ALA A CA 1
ATOM 2113 C C . ALA A 1 269 ? 57.207 3.167 2.085 1.00 18.75 222 ALA A C 1
ATOM 2114 O O . ALA A 1 269 ? 58.089 2.663 1.377 1.00 20.06 222 ALA A O 1
ATOM 2116 N N . PRO A 1 270 ? 56.024 3.565 1.591 1.00 21.85 223 PRO A N 1
ATOM 2117 C CA . PRO A 1 270 ? 55.784 3.564 0.149 1.00 22.33 223 PRO A CA 1
ATOM 2118 C C . PRO A 1 270 ? 56.877 4.353 -0.568 1.00 24.78 223 PRO A C 1
ATOM 2119 O O . PRO A 1 270 ? 57.276 5.408 -0.077 1.00 24.53 223 PRO A O 1
ATOM 2123 N N . THR A 1 271 ? 57.346 3.832 -1.695 1.00 21.16 224 THR A N 1
ATOM 2124 C CA . THR A 1 271 ? 58.490 4.401 -2.402 1.00 20.43 224 THR A CA 1
ATOM 2125 C C . THR A 1 271 ? 58.294 5.875 -2.740 1.00 26.06 224 THR A C 1
ATOM 2126 O O . THR A 1 271 ? 59.180 6.694 -2.505 1.00 27.07 224 THR A O 1
ATOM 2130 N N . SER A 1 272 ? 57.132 6.215 -3.286 1.00 25.75 225 SER A N 1
ATOM 2131 C CA . SER A 1 272 ? 56.878 7.590 -3.693 1.00 30.50 225 SER A CA 1
ATOM 2132 C C . SER A 1 272 ? 56.921 8.548 -2.500 1.00 30.61 225 SER A C 1
ATOM 2133 O O . SER A 1 272 ? 57.376 9.687 -2.626 1.00 31.75 225 SER A O 1
ATOM 2136 N N . PHE A 1 273 ? 56.461 8.079 -1.345 1.00 26.62 226 PHE A N 1
ATOM 2137 C CA . PHE A 1 273 ? 56.453 8.890 -0.128 1.00 26.13 226 PHE A CA 1
ATOM 2138 C C . PHE A 1 273 ? 57.879 9.107 0.373 1.00 24.36 226 PHE A C 1
ATOM 2139 O O . PHE A 1 273 ? 58.305 10.237 0.621 1.00 27.17 226 PHE A O 1
ATOM 2147 N N . LEU A 1 274 ? 58.615 8.013 0.500 1.00 22.63 227 LEU A N 1
ATOM 2148 C CA . LEU A 1 274 ? 59.949 8.046 1.082 1.00 22.33 227 LEU A CA 1
ATOM 2149 C C . LEU A 1 274 ? 60.941 8.803 0.202 1.00 23.38 227 LEU A C 1
ATOM 2150 O O . LEU A 1 274 ? 61.834 9.486 0.705 1.00 25.90 227 LEU A O 1
ATOM 2155 N N . ASN A 1 275 ? 60.791 8.686 -1.112 1.00 23.93 228 ASN A N 1
ATOM 2156 C CA . ASN A 1 275 ? 61.715 9.359 -2.019 1.00 25.09 228 ASN A CA 1
ATOM 2157 C C . ASN A 1 275 ? 61.624 10.881 -1.915 1.00 24.56 228 ASN A C 1
ATOM 2158 O O . ASN A 1 275 ? 62.610 11.582 -2.128 1.00 27.66 228 ASN A O 1
ATOM 2163 N N . LYS A 1 276 ? 60.449 11.395 -1.574 1.00 27.26 229 LYS A N 1
ATOM 2164 C CA . LYS A 1 276 ? 60.301 12.838 -1.409 1.00 32.98 229 LYS A CA 1
ATOM 2165 C C . LYS A 1 276 ? 61.069 13.298 -0.174 1.00 29.62 229 LYS A C 1
ATOM 2166 O O . LYS A 1 276 ? 61.726 14.345 -0.184 1.00 29.79 229 LYS A O 1
ATOM 2172 N N . PHE A 1 277 ? 60.982 12.491 0.879 1.00 25.82 230 PHE A N 1
ATOM 2173 C CA . PHE A 1 277 ? 61.685 12.731 2.132 1.00 23.67 230 PHE A CA 1
ATOM 2174 C C . PHE A 1 277 ? 63.195 12.624 1.939 1.00 26.21 230 PHE A C 1
ATOM 2175 O O . PHE A 1 277 ? 63.943 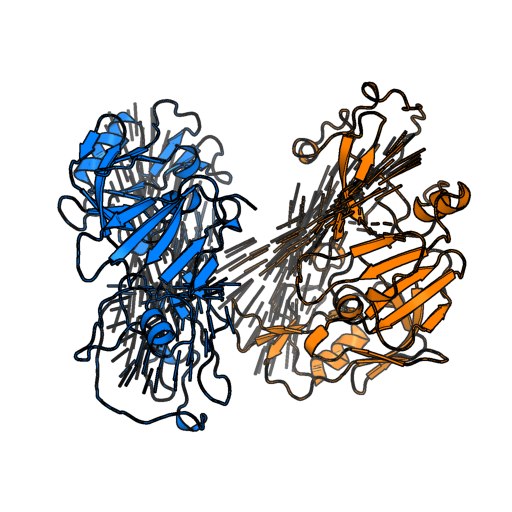13.504 2.357 1.00 24.84 230 PHE A O 1
ATOM 2183 N N . PHE A 1 278 ? 63.645 11.551 1.293 1.00 23.95 231 PHE A N 1
ATOM 2184 C CA . PHE A 1 278 ? 65.077 11.349 1.104 1.00 21.35 231 PHE A CA 1
ATOM 2185 C C . PHE A 1 278 ? 65.719 12.421 0.230 1.00 23.50 231 PHE A C 1
ATOM 2186 O O . PHE A 1 278 ? 66.849 12.840 0.486 1.00 22.46 231 PHE A O 1
ATOM 2194 N N . ARG A 1 279 ? 65.013 12.853 -0.810 1.00 21.87 232 ARG A N 1
ATOM 2195 C CA . ARG A 1 279 ? 65.523 13.914 -1.669 1.00 26.49 232 ARG A CA 1
ATOM 2196 C C . ARG A 1 279 ? 65.785 15.181 -0.864 1.00 30.48 232 ARG A C 1
ATOM 2197 O O . ARG A 1 279 ? 66.816 15.830 -1.031 1.00 31.83 232 ARG A O 1
ATOM 2205 N N . ASP A 1 280 ? 64.860 15.524 0.022 1.00 27.08 233 ASP A N 1
ATOM 2206 C CA . ASP A 1 280 ? 65.011 16.733 0.825 1.00 27.17 233 ASP A CA 1
ATOM 2207 C C . ASP A 1 280 ? 66.142 16.612 1.841 1.00 32.33 233 ASP A C 1
ATOM 2208 O O . ASP A 1 280 ? 66.759 17.608 2.221 1.00 34.31 233 ASP A O 1
ATOM 2213 N N . MET A 1 281 ? 66.415 15.384 2.264 1.00 25.63 234 MET A N 1
ATOM 2214 C CA . MET A 1 281 ? 67.372 15.132 3.337 1.00 23.56 234 MET A CA 1
ATOM 2215 C C . MET A 1 281 ? 68.773 14.799 2.838 1.00 27.27 234 MET A C 1
ATOM 2216 O O . MET A 1 281 ? 69.652 14.456 3.633 1.00 29.67 234 MET A O 1
ATOM 2221 N N . ASN A 1 282 ? 68.973 14.895 1.527 1.00 26.80 235 ASN A N 1
ATOM 2222 C CA . ASN A 1 282 ? 70.247 14.543 0.908 1.00 31.53 235 ASN A CA 1
ATOM 2223 C C . ASN A 1 282 ? 70.674 13.122 1.269 1.00 35.76 235 ASN A C 1
ATOM 2224 O O . ASN A 1 282 ? 71.821 12.857 1.647 1.00 30.43 235 ASN A O 1
ATOM 2229 N N . VAL A 1 283 ? 69.713 12.213 1.175 1.00 26.25 236 VAL A N 1
ATOM 2230 C CA . VAL A 1 283 ? 69.983 10.791 1.312 1.00 23.35 236 VAL A CA 1
ATOM 2231 C C . VAL A 1 283 ? 70.075 10.172 -0.079 1.00 27.19 236 VAL A C 1
ATOM 2232 O O . VAL A 1 283 ? 69.228 10.436 -0.931 1.00 28.95 236 VAL A O 1
ATOM 2236 N N . ILE A 1 284 ? 71.103 9.366 -0.328 1.00 27.19 237 ILE A N 1
ATOM 2237 C CA . ILE A 1 284 ? 71.217 8.722 -1.632 1.00 25.10 237 ILE A CA 1
ATOM 2238 C C . ILE A 1 284 ? 71.318 7.207 -1.493 1.00 25.69 237 ILE A C 1
ATOM 2239 O O . ILE A 1 284 ? 71.749 6.690 -0.464 1.00 26.49 237 ILE A O 1
ATOM 2244 N N . LYS A 1 285 ? 70.893 6.501 -2.530 1.00 24.43 238 LYS A N 1
ATOM 2245 C CA . LYS A 1 285 ? 71.108 5.065 -2.593 1.00 23.74 238 LYS A CA 1
ATOM 2246 C C . LYS A 1 285 ? 72.436 4.791 -3.298 1.00 21.63 238 LYS A C 1
ATOM 2247 O O . LYS A 1 285 ? 72.734 5.377 -4.336 1.00 29.65 238 LYS A O 1
ATOM 2253 N N . VAL A 1 286 ? 73.238 3.902 -2.724 1.00 24.33 239 VAL A N 1
ATOM 2254 C CA . VAL A 1 286 ? 74.438 3.444 -3.420 1.00 23.13 239 VAL A CA 1
ATOM 2255 C C . VAL A 1 286 ? 73.983 2.527 -4.539 1.00 27.33 239 VAL A C 1
ATOM 2256 O O . VAL A 1 286 ? 73.244 1.585 -4.281 1.00 24.24 239 VAL A O 1
ATOM 2260 N N . PRO A 1 287 ? 74.383 2.819 -5.787 1.00 25.76 240 PRO A N 1
ATOM 2261 C CA . PRO A 1 287 ? 73.944 1.977 -6.904 1.00 24.08 240 PRO A CA 1
ATOM 2262 C C . PRO A 1 287 ? 74.242 0.493 -6.692 1.00 28.89 240 PRO A C 1
ATOM 2263 O O . PRO A 1 287 ? 75.379 0.105 -6.426 1.00 30.92 240 PRO A O 1
ATOM 2267 N N . PHE A 1 288 ? 73.179 -0.303 -6.776 1.00 25.54 241 PHE A N 1
ATOM 2268 C CA . PHE A 1 288 ? 73.193 -1.766 -6.675 1.00 25.00 241 PHE A CA 1
ATOM 2269 C C . PHE A 1 288 ? 73.744 -2.330 -5.370 1.00 29.52 241 PHE A C 1
ATOM 2270 O O . PHE A 1 288 ? 74.179 -3.478 -5.314 1.00 28.56 241 PHE A O 1
ATOM 2278 N N . LEU A 1 289 ? 73.678 -1.527 -4.314 1.00 22.37 242 LEU A N 1
ATOM 2279 C CA . LEU A 1 289 ? 73.846 -2.028 -2.958 1.00 27.99 242 LEU A CA 1
ATOM 2280 C C . LEU A 1 289 ? 72.654 -1.570 -2.136 1.00 25.52 242 LEU A C 1
ATOM 2281 O O . LEU A 1 289 ? 72.198 -0.441 -2.290 1.00 28.03 242 LEU A O 1
ATOM 2286 N N . PRO A 1 290 ? 72.130 -2.453 -1.276 1.00 27.31 243 PRO A N 1
ATOM 2287 C CA . PRO A 1 290 ? 70.965 -2.097 -0.453 1.00 26.29 243 PRO A CA 1
ATOM 2288 C C . PRO A 1 290 ? 71.344 -1.178 0.699 1.00 27.59 243 PRO A C 1
ATOM 2289 O O . PRO A 1 290 ? 71.212 -1.550 1.867 1.00 35.36 243 PRO A O 1
ATOM 2293 N N . LEU A 1 291 ? 71.819 0.015 0.354 1.00 25.56 244 LEU A N 1
ATOM 2294 C CA . LEU A 1 291 ? 72.354 0.959 1.314 1.00 21.71 244 LEU A CA 1
ATOM 2295 C C . LEU A 1 291 ? 71.894 2.361 0.957 1.00 22.33 244 LEU A C 1
ATOM 2296 O O . LEU A 1 291 ? 72.157 2.852 -0.143 1.00 25.46 244 LEU A O 1
ATOM 2301 N N . TYR A 1 292 ? 71.189 2.994 1.881 1.00 24.61 245 TYR A N 1
ATOM 2302 C CA . TYR A 1 292 ? 70.861 4.404 1.745 1.00 23.41 245 TYR A CA 1
ATOM 2303 C C . TYR A 1 292 ? 71.709 5.168 2.749 1.00 23.34 245 TYR A C 1
ATOM 2304 O O . TYR A 1 292 ? 71.738 4.830 3.938 1.00 23.70 245 TYR A O 1
ATOM 2313 N N . VAL A 1 293 ? 72.412 6.181 2.259 1.00 22.92 246 VAL A N 1
ATOM 2314 C CA . VAL A 1 293 ? 73.511 6.781 3.000 1.00 24.88 246 VAL A CA 1
ATOM 2315 C C . VAL A 1 293 ? 73.400 8.302 3.040 1.00 21.59 246 VAL A C 1
ATOM 2316 O O . VAL A 1 293 ? 72.923 8.927 2.096 1.00 24.22 246 VAL A O 1
ATOM 2320 N N . THR A 1 294 ? 73.823 8.877 4.159 1.00 23.43 247 THR A N 1
ATOM 2321 C CA . THR A 1 294 ? 73.971 10.326 4.293 1.00 25.23 247 THR A CA 1
ATOM 2322 C C . THR A 1 294 ? 75.094 10.607 5.288 1.00 25.69 247 THR A C 1
ATOM 2323 O O . THR A 1 294 ? 75.729 9.684 5.786 1.00 29.27 247 THR A O 1
ATOM 2327 N N . THR A 1 295 ? 75.355 11.880 5.566 1.00 27.56 248 THR A N 1
ATOM 2328 C CA . THR A 1 295 ? 76.344 12.221 6.580 1.00 26.59 248 THR A CA 1
ATOM 2329 C C . THR A 1 295 ? 75.741 12.059 7.970 1.00 28.86 248 THR A C 1
ATOM 2330 O O . THR A 1 295 ? 74.563 12.330 8.169 1.00 30.12 248 THR A O 1
ATOM 2334 N N . CYS A 1 296 ? 76.549 11.611 8.924 1.00 27.85 249 CYS A N 1
ATOM 2335 C CA . CYS A 1 296 ? 76.078 11.449 10.293 1.00 31.80 249 CYS A CA 1
ATOM 2336 C C . CYS A 1 296 ? 75.696 12.775 10.945 1.00 38.36 249 CYS A C 1
ATOM 2337 O O . CYS A 1 296 ? 74.821 12.802 11.806 1.00 35.27 249 CYS A O 1
ATOM 2340 N N . ASP A 1 297 ? 76.343 13.868 10.543 1.00 39.10 250 ASP A N 1
ATOM 2341 C CA . ASP A 1 297 ? 76.061 15.163 11.161 1.00 43.61 250 ASP A CA 1
ATOM 2342 C C . ASP A 1 297 ? 74.946 15.917 10.434 1.00 44.03 250 ASP A C 1
ATOM 2343 O O . ASP A 1 297 ? 74.739 17.108 10.663 1.00 48.76 250 ASP A O 1
ATOM 2348 N N . ASN A 1 298 ? 74.237 15.207 9.560 1.00 42.22 251 ASN A N 1
ATOM 2349 C CA . ASN A 1 298 ? 73.083 15.749 8.850 1.00 35.76 251 ASN A CA 1
ATOM 2350 C C . ASN A 1 298 ? 72.066 16.316 9.830 1.00 38.35 251 ASN A C 1
ATOM 2351 O O . ASN A 1 298 ? 71.364 15.566 10.500 1.00 34.50 251 ASN A O 1
ATOM 2356 N N . ASP A 1 299 ? 71.972 17.636 9.920 1.00 44.35 252 ASP A N 1
ATOM 2357 C CA . ASP A 1 299 ? 71.076 18.207 10.912 1.00 47.90 252 ASP A CA 1
ATOM 2358 C C . ASP A 1 299 ? 69.738 18.648 10.331 1.00 43.88 252 ASP A C 1
ATOM 2359 O O . ASP A 1 299 ? 68.995 19.386 10.970 1.00 41.42 252 ASP A O 1
ATOM 2364 N N . ASP A 1 300 ? 69.415 18.176 9.132 1.00 31.98 253 ASP A N 1
ATOM 2365 C CA . ASP A 1 300 ? 68.058 18.352 8.621 1.00 26.67 253 ASP A CA 1
ATOM 2366 C C . ASP A 1 300 ? 67.154 17.180 9.032 1.00 24.54 253 ASP A C 1
ATOM 2367 O O . ASP A 1 300 ? 65.934 17.312 9.054 1.00 26.61 253 ASP A O 1
ATOM 2372 N N . LEU A 1 301 ? 67.758 16.042 9.358 1.00 29.37 254 LEU A N 1
ATOM 2373 C CA . LEU A 1 301 ? 66.989 14.834 9.656 1.00 21.16 254 LEU A CA 1
ATOM 2374 C C . LEU A 1 301 ? 66.107 15.022 10.886 1.00 24.32 254 LEU A C 1
ATOM 2375 O O . LEU A 1 301 ? 66.593 15.354 11.963 1.00 27.86 254 LEU A O 1
ATOM 2380 N N . PRO A 1 302 ? 64.797 14.816 10.716 1.00 21.68 255 PRO A N 1
ATOM 2381 C CA . PRO A 1 302 ? 63.841 15.080 11.790 1.00 19.95 255 PRO A CA 1
ATOM 2382 C C . PRO A 1 302 ? 63.529 13.866 12.644 1.00 18.77 255 PRO A C 1
ATOM 2383 O O . PRO A 1 302 ? 63.805 12.726 12.286 1.00 19.69 255 PRO A O 1
ATOM 2387 N N . THR A 1 303 ? 62.916 14.130 13.785 1.00 20.11 256 THR A N 1
ATOM 2388 C CA . THR A 1 303 ? 62.286 13.077 14.565 1.00 16.57 256 THR A CA 1
ATOM 2389 C C . THR A 1 303 ? 60.991 12.675 13.853 1.00 20.14 256 THR A C 1
ATOM 2390 O O . THR A 1 303 ? 60.119 13.515 13.622 1.00 22.27 256 THR A O 1
ATOM 2394 N N . LEU A 1 304 ? 60.867 11.396 13.482 1.00 17.07 257 LEU A N 1
ATOM 2395 C CA . LEU A 1 304 ? 59.644 10.920 12.833 1.00 15.82 257 LEU A CA 1
ATOM 2396 C C . LEU A 1 304 ? 58.479 10.951 13.814 1.00 15.82 257 LEU A C 1
ATOM 2397 O O . LEU A 1 304 ? 58.683 10.768 15.002 1.00 18.51 257 LEU A O 1
ATOM 2402 N N . GLU A 1 305 ? 57.269 11.171 13.318 1.00 17.68 258 GLU A N 1
ATOM 2403 C CA . GLU A 1 305 ? 56.101 11.189 14.201 1.00 19.31 258 GLU A CA 1
ATOM 2404 C C . GLU A 1 305 ? 55.032 10.231 13.727 1.00 19.37 258 GLU A C 1
ATOM 2405 O O . GLU A 1 305 ? 54.806 10.074 12.526 1.00 20.22 258 GLU A O 1
ATOM 2411 N N . PHE A 1 306 ? 54.340 9.633 14.691 1.00 18.42 259 PHE A N 1
ATOM 2412 C CA . PHE A 1 306 ? 53.285 8.681 14.415 1.00 20.62 259 PHE A CA 1
ATOM 2413 C C . PHE A 1 306 ? 52.134 8.992 15.350 1.00 22.78 259 PHE A C 1
ATOM 2414 O O . PHE A 1 306 ? 52.254 8.785 16.550 1.00 24.81 259 PHE A O 1
ATOM 2422 N N . HIS A 1 307 ? 51.045 9.515 14.793 1.00 17.07 260 HIS A N 1
ATOM 2423 C CA . HIS A 1 307 ? 49.900 9.962 15.589 1.00 19.69 260 HIS A CA 1
ATOM 2424 C C . HIS A 1 307 ? 48.694 9.063 15.449 1.00 24.59 260 HIS A C 1
ATOM 2425 O O . HIS A 1 307 ? 48.229 8.807 14.333 1.00 23.07 260 HIS A O 1
ATOM 2432 N N . SER A 1 308 ? 48.144 8.636 16.582 1.00 22.85 261 SER A N 1
ATOM 2433 C CA . SER A 1 308 ? 46.838 8.009 16.586 1.00 22.41 261 SER A CA 1
ATOM 2434 C C . SER A 1 308 ? 45.792 8.983 17.097 1.00 23.14 261 SER A C 1
ATOM 2435 O O . SER A 1 308 ? 46.078 10.155 17.318 1.00 26.79 261 SER A O 1
ATOM 2438 N N . ARG A 1 309 ? 44.582 8.476 17.302 1.00 29.34 262 ARG A N 1
ATOM 2439 C CA . ARG A 1 309 ? 43.502 9.267 17.871 1.00 32.35 262 ARG A CA 1
ATOM 2440 C C . ARG A 1 309 ? 43.909 9.908 19.191 1.00 31.70 262 ARG A C 1
ATOM 2441 O O . ARG A 1 309 ? 43.639 11.082 19.430 1.00 30.85 262 ARG A O 1
ATOM 2449 N N . ASN A 1 310 ? 44.575 9.133 20.040 1.00 26.36 263 ASN A N 1
ATOM 2450 C CA . ASN A 1 310 ? 44.846 9.573 21.402 1.00 27.83 263 ASN A CA 1
ATOM 2451 C C . ASN A 1 310 ? 46.310 9.737 21.755 1.00 23.13 263 ASN A C 1
ATOM 2452 O O . ASN A 1 310 ? 46.641 10.405 22.735 1.00 27.61 263 ASN A O 1
ATOM 2457 N N . ASN A 1 311 ? 47.189 9.133 20.959 1.00 20.58 264 ASN A N 1
ATOM 2458 C CA . ASN A 1 311 ? 48.588 9.054 21.332 1.00 18.17 264 ASN A CA 1
ATOM 2459 C C . ASN A 1 311 ? 49.520 9.563 20.249 1.00 19.78 264 ASN A C 1
ATOM 2460 O O . ASN A 1 311 ? 49.123 9.739 19.095 1.00 20.12 264 ASN A O 1
ATOM 2465 N N . LYS A 1 312 ? 50.762 9.816 20.637 1.00 19.37 265 LYS A N 1
ATOM 2466 C CA . LYS A 1 312 ? 51.768 10.302 19.702 1.00 18.77 265 LYS A CA 1
ATOM 2467 C C . LYS A 1 312 ? 53.086 9.602 19.964 1.00 21.24 265 LYS A C 1
ATOM 2468 O O . LYS A 1 312 ? 53.630 9.669 21.070 1.00 22.93 265 LYS A O 1
ATOM 2474 N N . TYR A 1 313 ? 53.600 8.926 18.945 1.00 17.74 266 TYR A N 1
ATOM 2475 C CA . TYR A 1 313 ? 54.858 8.209 19.064 1.00 17.77 266 TYR A CA 1
ATOM 2476 C C . TYR A 1 313 ? 55.889 8.927 18.198 1.00 16.51 266 TYR A C 1
ATOM 2477 O O . TYR A 1 313 ? 55.530 9.552 17.198 1.00 19.94 266 TYR A O 1
ATOM 2486 N N . THR A 1 314 ? 57.154 8.868 18.608 1.00 14.74 267 THR A N 1
ATOM 2487 C CA . THR A 1 314 ? 58.210 9.581 17.884 1.00 15.06 267 THR A CA 1
ATOM 2488 C C . THR A 1 314 ? 59.442 8.713 17.748 1.00 17.43 267 THR A C 1
ATOM 2489 O O . THR A 1 314 ? 59.709 7.852 18.589 1.00 17.75 267 THR A O 1
ATOM 2493 N N . LEU A 1 315 ? 60.208 8.946 16.695 1.00 18.14 268 LEU A N 1
ATOM 2494 C CA . LEU A 1 315 ? 61.428 8.188 16.517 1.00 18.25 268 LEU A CA 1
ATOM 2495 C C . LEU A 1 315 ? 62.563 9.113 16.093 1.00 14.51 268 LEU A C 1
ATOM 2496 O O . LEU A 1 315 ? 62.600 9.584 14.964 1.00 16.78 268 LEU A O 1
ATOM 2501 N N . GLU A 1 316 ? 63.465 9.374 17.034 1.00 14.98 269 GLU A N 1
ATOM 2502 C CA . GLU A 1 316 ? 64.611 10.247 16.826 1.00 17.64 269 GLU A CA 1
ATOM 2503 C C . GLU A 1 316 ? 65.624 9.637 15.851 1.00 19.08 269 GLU A C 1
ATOM 2504 O O . GLU A 1 316 ? 65.715 8.420 15.743 1.00 18.34 269 GLU A O 1
ATOM 2510 N N . PRO A 1 317 ? 66.394 10.484 15.156 1.00 18.21 270 PRO A N 1
ATOM 2511 C CA . PRO A 1 317 ? 67.406 10.043 14.182 1.00 18.54 270 PRO A CA 1
ATOM 2512 C C . PRO A 1 317 ? 68.364 8.996 14.720 1.00 20.02 270 PRO A C 1
ATOM 2513 O O . PRO A 1 317 ? 68.750 8.097 13.972 1.00 19.83 270 PRO A O 1
ATOM 2517 N N . GLU A 1 318 ? 68.742 9.099 15.991 1.00 20.04 271 GLU A N 1
ATOM 2518 C CA . GLU A 1 318 ? 69.658 8.125 16.572 1.00 20.13 271 GLU A CA 1
ATOM 2519 C C . GLU A 1 318 ? 69.117 6.692 16.466 1.00 19.20 271 GLU A C 1
ATOM 2520 O O . GLU A 1 318 ? 69.897 5.745 16.448 1.00 21.17 271 GLU A O 1
ATOM 2526 N N . PHE A 1 319 ? 67.798 6.531 16.358 1.00 17.22 272 PHE A N 1
ATOM 2527 C CA . PHE A 1 319 ? 67.229 5.194 16.196 1.00 19.76 272 PHE A CA 1
ATOM 2528 C C . PHE A 1 319 ? 67.170 4.701 14.753 1.00 21.21 272 PHE A C 1
ATOM 2529 O O . PHE A 1 319 ? 67.132 3.489 14.522 1.00 21.71 272 PHE A O 1
ATOM 2537 N N . TYR A 1 320 ? 67.171 5.601 13.774 1.00 20.99 273 TYR A N 1
ATOM 2538 C CA . TYR A 1 320 ? 67.020 5.130 12.402 1.00 20.74 273 TYR A CA 1
ATOM 2539 C C . TYR A 1 320 ? 68.266 5.380 11.549 1.00 20.78 273 TYR A C 1
ATOM 2540 O O . TYR A 1 320 ? 68.235 5.235 10.330 1.00 22.13 273 TYR A O 1
ATOM 2549 N N . MET A 1 321 ? 69.366 5.688 12.224 1.00 18.55 274 MET A N 1
ATOM 2550 C CA . MET A 1 321 ? 70.665 5.918 11.591 1.00 26.46 274 MET A CA 1
ATOM 2551 C C . MET A 1 321 ? 71.733 5.102 12.294 1.00 29.85 274 MET A C 1
ATOM 2552 O O . MET A 1 321 ? 71.653 4.868 13.491 1.00 30.59 274 MET A O 1
ATOM 2557 N N . ASP A 1 322 ? 72.744 4.675 11.551 1.00 21.89 275 ASP A N 1
ATOM 2558 C CA . ASP A 1 322 ? 73.887 4.023 12.157 1.00 23.46 275 ASP A CA 1
ATOM 2559 C C . ASP A 1 322 ? 75.119 4.340 11.317 1.00 23.10 275 ASP A C 1
ATOM 2560 O O . ASP A 1 322 ? 75.066 4.258 10.098 1.00 26.31 275 ASP A O 1
ATOM 2565 N N . PRO A 1 323 ? 76.222 4.722 11.971 1.00 25.16 276 PRO A N 1
ATOM 2566 C CA . PRO A 1 323 ? 77.447 5.047 11.234 1.00 24.86 276 PRO A CA 1
ATOM 2567 C C . PRO A 1 323 ? 78.080 3.820 10.592 1.00 30.23 276 PRO A C 1
ATOM 2568 O O . PRO A 1 323 ? 78.057 2.731 11.170 1.00 29.76 276 PRO A O 1
ATOM 2572 N N . LEU A 1 324 ? 78.631 4.010 9.397 1.00 28.09 277 LEU A N 1
ATOM 2573 C CA . LEU A 1 324 ? 79.348 2.959 8.691 1.00 27.99 277 LEU A CA 1
ATOM 2574 C C . LEU A 1 324 ? 80.794 2.949 9.179 1.00 31.43 277 LEU A C 1
ATOM 2575 O O . LEU A 1 324 ? 81.706 3.364 8.465 1.00 29.97 277 LEU A O 1
ATOM 2580 N N . SER A 1 325 ? 80.984 2.479 10.410 1.00 33.32 278 SER A N 1
ATOM 2581 C CA . SER A 1 325 ? 82.251 2.627 11.128 1.00 36.46 278 SER A CA 1
ATOM 2582 C C . SER A 1 325 ? 83.447 1.997 10.416 1.00 32.07 278 SER A C 1
ATOM 2583 O O . SER A 1 325 ? 84.563 2.493 10.525 1.00 42.14 278 SER A O 1
ATOM 2586 N N . ASP A 1 326 ? 83.216 0.912 9.690 1.00 31.55 279 ASP A N 1
ATOM 2587 C CA . ASP A 1 326 ? 84.316 0.229 9.017 1.00 38.30 279 ASP A CA 1
ATOM 2588 C C . ASP A 1 326 ? 84.554 0.758 7.604 1.00 37.78 279 ASP A C 1
ATOM 2589 O O . ASP A 1 326 ? 85.479 0.327 6.927 1.00 37.81 279 ASP A O 1
ATOM 2594 N N . ILE A 1 327 ? 83.727 1.701 7.167 1.00 31.76 280 ILE A N 1
ATOM 2595 C CA . ILE A 1 327 ? 83.894 2.322 5.850 1.00 30.54 280 ILE A CA 1
ATOM 2596 C C . ILE A 1 327 ? 84.307 3.787 6.005 1.00 31.07 280 ILE A C 1
ATOM 2597 O O . ILE A 1 327 ? 85.388 4.184 5.572 1.00 33.78 280 ILE A O 1
ATOM 2602 N N . ASP A 1 328 ? 83.439 4.576 6.627 1.00 30.35 281 ASP A N 1
ATOM 2603 C CA . ASP A 1 328 ? 83.715 5.967 6.980 1.00 33.64 281 ASP A CA 1
ATOM 2604 C C . ASP A 1 328 ? 82.741 6.381 8.078 1.00 36.64 281 ASP A C 1
ATOM 2605 O O . ASP A 1 328 ? 81.547 6.536 7.817 1.00 31.77 281 ASP A O 1
ATOM 2610 N N . PRO A 1 329 ? 83.249 6.579 9.306 1.00 37.81 282 PRO A N 1
ATOM 2611 C CA . PRO A 1 329 ? 82.392 6.897 10.458 1.00 40.45 282 PRO A CA 1
ATOM 2612 C C . PRO A 1 329 ? 81.580 8.175 10.272 1.00 35.24 282 PRO A C 1
ATOM 2613 O O . PRO A 1 329 ? 80.594 8.378 10.978 1.00 39.57 282 PRO A O 1
ATOM 2617 N N . ALA A 1 330 ? 81.983 9.017 9.328 1.00 35.13 283 ALA A N 1
ATOM 2618 C CA . ALA A 1 330 ? 81.250 10.241 9.039 1.00 32.04 283 ALA A CA 1
ATOM 2619 C C . ALA A 1 330 ? 80.017 9.954 8.186 1.00 29.38 283 ALA A C 1
ATOM 2620 O O . ALA A 1 330 ? 79.151 10.815 8.024 1.00 32.13 283 ALA A O 1
ATOM 2622 N N . LEU A 1 331 ? 79.941 8.741 7.646 1.00 29.11 284 LEU A N 1
ATOM 2623 C CA . LEU A 1 331 ? 78.801 8.337 6.839 1.00 26.56 284 LEU A CA 1
ATOM 2624 C C . LEU A 1 331 ? 77.904 7.404 7.638 1.00 24.48 284 LEU A C 1
ATOM 2625 O O . LEU A 1 331 ? 78.390 6.496 8.316 1.00 26.87 284 LEU A O 1
ATOM 2630 N N . CYS A 1 332 ? 76.599 7.626 7.542 1.00 26.89 285 CYS A N 1
ATOM 2631 C CA . CYS A 1 332 ? 75.620 6.790 8.223 1.00 23.37 285 CYS A CA 1
ATOM 2632 C C . CYS A 1 332 ? 74.735 6.061 7.223 1.00 23.22 285 CYS A C 1
ATOM 2633 O O . CYS A 1 332 ? 74.445 6.582 6.152 1.00 27.12 285 CYS A O 1
ATOM 2636 N N . MET A 1 333 ? 74.292 4.857 7.571 1.00 19.81 286 MET A N 1
ATOM 2637 C CA . MET A 1 333 ? 73.267 4.210 6.766 1.00 19.47 286 MET A CA 1
ATOM 2638 C C . MET A 1 333 ? 71.916 4.472 7.410 1.00 20.04 286 MET A C 1
ATOM 2639 O O . MET A 1 333 ? 71.829 4.616 8.624 1.00 26.05 286 MET A O 1
ATOM 2644 N N . LEU A 1 334 ? 70.869 4.550 6.597 1.00 18.91 287 LEU A N 1
ATOM 2645 C CA . LEU A 1 334 ? 69.533 4.764 7.155 1.00 18.87 287 LEU A CA 1
ATOM 2646 C C . LEU A 1 334 ? 68.756 3.472 7.278 1.00 20.15 287 LEU A C 1
ATOM 2647 O O . LEU A 1 334 ? 68.843 2.615 6.407 1.00 25.23 287 LEU A O 1
ATOM 2652 N N . TYR A 1 335 ? 67.991 3.347 8.363 1.00 16.49 288 TYR A N 1
ATOM 2653 C CA . TYR A 1 335 ? 67.129 2.195 8.562 1.00 16.93 288 TYR A CA 1
ATOM 2654 C C . TYR A 1 335 ? 65.693 2.585 8.227 1.00 19.01 288 TYR A C 1
ATOM 2655 O O . TYR A 1 335 ? 64.760 2.323 8.992 1.00 19.43 288 TYR A O 1
ATOM 2664 N N . ILE A 1 336 ? 65.541 3.258 7.098 1.00 18.45 289 ILE A N 1
ATOM 2665 C CA . ILE A 1 336 ? 64.240 3.542 6.516 1.00 19.26 289 ILE A CA 1
ATOM 2666 C C . ILE A 1 336 ? 64.368 3.187 5.050 1.00 24.74 289 ILE A C 1
ATOM 2667 O O . ILE A 1 336 ? 65.200 3.769 4.355 1.00 21.91 289 ILE A O 1
ATOM 2672 N N . LEU A 1 337 ? 63.570 2.232 4.578 1.00 19.43 290 LEU A N 1
ATOM 2673 C CA . LEU A 1 337 ? 63.720 1.760 3.204 1.00 19.77 290 LEU A CA 1
ATOM 2674 C C . LEU A 1 337 ? 62.382 1.762 2.488 1.00 22.23 290 LEU A C 1
ATOM 2675 O O . LEU A 1 337 ? 61.344 1.618 3.124 1.00 21.29 290 LEU A O 1
ATOM 2680 N N . PRO A 1 338 ? 62.398 1.933 1.159 1.00 23.36 291 PRO A N 1
ATOM 2681 C CA . PRO A 1 338 ? 61.154 1.909 0.384 1.00 23.81 291 PRO A CA 1
ATOM 2682 C C . PRO A 1 338 ? 60.650 0.494 0.114 1.00 25.48 291 PRO A C 1
ATOM 2683 O O . PRO A 1 338 ? 61.353 -0.315 -0.493 1.00 26.21 291 PRO A O 1
ATOM 2687 N N . VAL A 1 339 ? 59.441 0.194 0.578 1.00 26.54 292 VAL A N 1
ATOM 2688 C CA . VAL A 1 339 ? 58.780 -1.064 0.244 1.00 28.48 292 VAL A CA 1
ATOM 2689 C C . VAL A 1 339 ? 57.337 -0.778 -0.139 1.00 30.06 292 VAL A C 1
ATOM 2690 O O . VAL A 1 339 ? 56.603 -0.139 0.615 1.00 28.37 292 VAL A O 1
ATOM 2694 N N . ASP A 1 340 ? 56.933 -1.232 -1.318 1.00 28.52 293 ASP A N 1
ATOM 2695 C CA . ASP A 1 340 ? 55.566 -1.023 -1.774 1.00 30.04 293 ASP A CA 1
ATOM 2696 C C . ASP A 1 340 ? 54.707 -2.250 -1.529 1.00 28.13 293 ASP A C 1
ATOM 2697 O O . ASP A 1 340 ? 54.773 -3.231 -2.269 1.00 35.38 293 ASP A O 1
ATOM 2702 N N . ILE A 1 341 ? 53.903 -2.181 -0.480 1.00 28.68 294 ILE A N 1
ATOM 2703 C CA . ILE A 1 341 ? 52.955 -3.232 -0.162 1.00 32.18 294 ILE A CA 1
ATOM 2704 C C . ILE A 1 341 ? 51.609 -2.855 -0.763 1.00 37.00 294 ILE A C 1
ATOM 2705 O O . ILE A 1 341 ? 51.007 -3.632 -1.504 1.00 38.99 294 ILE A O 1
ATOM 2710 N N . ASP A 1 342 ? 51.148 -1.653 -0.434 1.00 36.18 295 ASP A N 1
ATOM 2711 C CA . ASP A 1 342 ? 50.075 -1.001 -1.176 1.00 39.07 295 ASP A CA 1
ATOM 2712 C C . ASP A 1 342 ? 50.272 0.511 -1.118 1.00 40.97 295 ASP A C 1
ATOM 2713 O O . ASP A 1 342 ? 51.386 0.991 -0.916 1.00 47.23 295 ASP A O 1
ATOM 2718 N N . ASP A 1 343 ? 49.190 1.259 -1.283 1.00 36.75 296 ASP A N 1
ATOM 2719 C CA . ASP A 1 343 ? 49.280 2.710 -1.367 1.00 40.61 296 ASP A CA 1
ATOM 2720 C C . ASP A 1 343 ? 49.655 3.378 -0.045 1.00 36.77 296 ASP A C 1
ATOM 2721 O O . ASP A 1 343 ? 50.291 4.431 -0.040 1.00 33.51 296 ASP A O 1
ATOM 2726 N N . ASN A 1 344 ? 49.274 2.783 1.080 1.00 31.05 297 ASN A N 1
ATOM 2727 C CA . ASN A 1 344 ? 49.510 3.473 2.343 1.00 30.67 297 ASN A CA 1
ATOM 2728 C C . ASN A 1 344 ? 50.088 2.623 3.481 1.00 28.18 297 ASN A C 1
ATOM 2729 O O . ASN A 1 344 ? 49.984 3.004 4.646 1.00 28.05 297 ASN A O 1
ATOM 2734 N N . THR A 1 345 ? 50.714 1.492 3.161 1.00 24.11 298 THR A N 1
ATOM 2735 C CA . THR A 1 345 ? 51.238 0.629 4.215 1.00 24.84 298 THR A CA 1
ATOM 2736 C C . THR A 1 345 ? 52.706 0.911 4.535 1.00 23.00 298 THR A C 1
ATOM 2737 O O . THR A 1 345 ? 53.564 0.921 3.646 1.00 22.96 298 THR A O 1
ATOM 2741 N N . PHE A 1 346 ? 52.961 1.162 5.816 1.00 21.48 299 PHE A N 1
ATOM 2742 C CA . PHE A 1 346 ? 54.296 1.324 6.391 1.00 21.66 299 PHE A CA 1
ATOM 2743 C C . PHE A 1 346 ? 54.563 0.136 7.294 1.00 22.46 299 PHE A C 1
ATOM 2744 O O . PHE A 1 346 ? 53.625 -0.434 7.847 1.00 22.66 299 PHE A O 1
ATOM 2752 N N . ILE A 1 347 ? 55.829 -0.220 7.492 1.00 19.22 300 ILE A N 1
ATOM 2753 C CA . ILE A 1 347 ? 56.149 -1.211 8.502 1.00 16.37 300 ILE A CA 1
ATOM 2754 C C . ILE A 1 347 ? 56.978 -0.572 9.602 1.00 17.20 300 ILE A C 1
ATOM 2755 O O . ILE A 1 347 ? 58.018 0.029 9.345 1.00 20.18 300 ILE A O 1
ATOM 2760 N N . LEU A 1 348 ? 56.488 -0.673 10.829 1.00 16.08 301 LEU A N 1
ATOM 2761 C CA . LEU A 1 348 ? 57.267 -0.262 11.991 1.00 16.56 301 LEU A CA 1
ATOM 2762 C C . LEU A 1 348 ? 58.108 -1.439 12.423 1.00 16.96 301 LEU A C 1
ATOM 2763 O O . LEU A 1 348 ? 57.665 -2.275 13.225 1.00 17.96 301 LEU A O 1
ATOM 2768 N N . GLY A 1 349 ? 59.308 -1.530 11.855 1.00 16.71 302 GLY A N 1
ATOM 2769 C CA . GLY A 1 349 ? 60.182 -2.648 12.145 1.00 16.74 302 GLY A CA 1
ATOM 2770 C C . GLY A 1 349 ? 61.133 -2.386 13.291 1.00 17.43 302 GLY A C 1
ATOM 2771 O O . GLY A 1 349 ? 60.893 -1.561 14.178 1.00 16.78 302 GLY A O 1
ATOM 2772 N N . ASP A 1 350 ? 62.253 -3.088 13.238 1.00 15.63 303 ASP A N 1
ATOM 2773 C CA . ASP A 1 350 ? 63.251 -3.100 14.310 1.00 12.54 303 ASP A CA 1
ATOM 2774 C C . ASP A 1 350 ? 63.617 -1.722 14.924 1.00 15.34 303 ASP A C 1
ATOM 2775 O O . ASP A 1 350 ? 63.615 -1.589 16.149 1.00 16.18 303 ASP A O 1
ATOM 2780 N N . PRO A 1 351 ? 63.941 -0.703 14.097 1.00 16.06 304 PRO A N 1
ATOM 2781 C CA . PRO A 1 351 ? 64.348 0.565 14.716 1.00 16.62 304 PRO A CA 1
ATOM 2782 C C . PRO A 1 351 ? 63.279 1.181 15.619 1.00 17.66 304 PRO A C 1
ATOM 2783 O O . PRO A 1 351 ? 63.633 1.756 16.651 1.00 17.11 304 PRO A O 1
ATOM 2787 N N . PHE A 1 352 ? 62.011 1.073 15.231 1.00 13.87 305 PHE A N 1
ATOM 2788 C CA . PHE A 1 352 ? 60.919 1.584 16.069 1.00 15.07 305 PHE A CA 1
ATOM 2789 C C . PHE A 1 352 ? 60.860 0.806 17.379 1.00 15.94 305 PHE A C 1
ATOM 2790 O O . PHE A 1 352 ? 60.671 1.378 18.465 1.00 15.47 305 PHE A O 1
ATOM 2798 N N . MET A 1 353 ? 61.048 -0.506 17.284 1.00 14.20 306 MET A N 1
ATOM 2799 C CA . MET A 1 353 ? 60.894 -1.362 18.446 1.00 13.44 306 MET A CA 1
ATOM 2800 C C . MET A 1 353 ? 62.148 -1.357 19.327 1.00 13.75 306 MET A C 1
ATOM 2801 O O . MET A 1 353 ? 62.116 -1.830 20.459 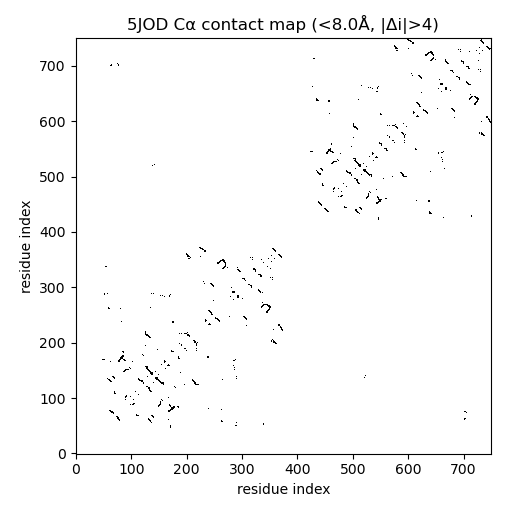1.00 16.48 306 MET A O 1
ATOM 2806 N N . ARG A 1 354 ? 63.251 -0.791 18.832 1.00 13.00 307 ARG A N 1
ATOM 2807 C CA . ARG A 1 354 ? 64.380 -0.537 19.730 1.00 12.63 307 ARG A CA 1
ATOM 2808 C C . ARG A 1 354 ? 64.087 0.640 20.670 1.00 16.84 307 ARG A C 1
ATOM 2809 O O . ARG A 1 354 ? 64.667 0.735 21.748 1.00 17.50 307 ARG A O 1
ATOM 2817 N N . LYS A 1 355 ? 63.226 1.558 20.250 1.00 14.35 308 LYS A N 1
ATOM 2818 C CA . LYS A 1 355 ? 62.818 2.621 21.172 1.00 12.50 308 LYS A CA 1
ATOM 2819 C C . LYS A 1 355 ? 61.626 2.173 22.020 1.00 15.00 308 LYS A C 1
ATOM 2820 O O . LYS A 1 355 ? 61.614 2.382 23.232 1.00 17.03 308 LYS A O 1
ATOM 2826 N N . TYR A 1 356 ? 60.637 1.570 21.367 1.00 13.53 309 TYR A N 1
ATOM 2827 C CA . TYR A 1 356 ? 59.386 1.181 22.030 1.00 12.99 309 TYR A CA 1
ATOM 2828 C C . TYR A 1 356 ? 59.263 -0.306 22.328 1.00 15.04 309 TYR A C 1
ATOM 2829 O O . TYR A 1 356 ? 59.319 -1.136 21.427 1.00 15.67 309 TYR A O 1
ATOM 2838 N N . PHE A 1 357 ? 59.106 -0.607 23.614 1.00 12.15 310 PHE A N 1
ATOM 2839 C CA . PHE A 1 357 ? 58.632 -1.913 24.072 1.00 12.67 310 PHE A CA 1
ATOM 2840 C C . PHE A 1 357 ? 57.219 -2.118 23.525 1.00 15.63 310 PHE A C 1
ATOM 2841 O O . PHE A 1 357 ? 56.430 -1.162 23.495 1.00 15.00 310 PHE A O 1
ATOM 2849 N N . THR A 1 358 ? 56.902 -3.331 23.066 1.00 11.95 311 THR A N 1
ATOM 2850 C CA . THR A 1 358 ? 55.621 -3.560 22.410 1.00 12.28 311 THR A CA 1
ATOM 2851 C C . THR A 1 358 ? 54.884 -4.775 22.960 1.00 13.49 311 THR A C 1
ATOM 2852 O O . THR A 1 358 ? 55.479 -5.805 23.285 1.00 15.92 311 THR A O 1
ATOM 2856 N N . VAL A 1 359 ? 53.571 -4.630 23.038 1.00 14.18 312 VAL A N 1
ATOM 2857 C CA . VAL A 1 359 ? 52.671 -5.653 23.582 1.00 12.67 312 VAL A CA 1
ATOM 2858 C C . VAL A 1 359 ? 51.714 -6.052 22.485 1.00 15.22 312 VAL A C 1
ATOM 2859 O O . VAL A 1 359 ? 51.115 -5.198 21.852 1.00 18.97 312 VAL A O 1
ATOM 2863 N N . PHE A 1 360 ? 51.563 -7.349 22.253 1.00 13.29 313 PHE A N 1
ATOM 2864 C CA . PHE A 1 360 ? 50.669 -7.846 21.215 1.00 13.65 313 PHE A CA 1
ATOM 2865 C C . PHE A 1 360 ? 49.604 -8.658 21.906 1.00 15.59 313 PHE A C 1
ATOM 2866 O O . PHE A 1 360 ? 49.861 -9.756 22.392 1.00 16.75 313 PHE A O 1
ATOM 2874 N N . ASP A 1 361 ? 48.413 -8.082 21.990 1.00 14.88 314 ASP A N 1
ATOM 2875 C CA . ASP A 1 361 ? 47.368 -8.622 22.843 1.00 16.05 314 ASP A CA 1
ATOM 2876 C C . ASP A 1 361 ? 46.221 -9.158 22.001 1.00 17.99 314 ASP A C 1
ATOM 2877 O O . ASP A 1 361 ? 45.478 -8.393 21.391 1.00 18.34 314 ASP A O 1
ATOM 2882 N N . TYR A 1 362 ? 46.094 -10.486 21.957 1.00 17.64 315 TYR A N 1
ATOM 2883 C CA . TYR A 1 362 ? 45.041 -11.122 21.185 1.00 16.58 315 TYR A CA 1
ATOM 2884 C C . TYR A 1 362 ? 43.660 -10.871 21.782 1.00 23.26 315 TYR A C 1
ATOM 2885 O O . TYR A 1 362 ? 42.662 -10.786 21.063 1.00 23.12 315 TYR A O 1
ATOM 2894 N N . GLU A 1 363 ? 43.606 -10.770 23.106 1.00 20.91 316 GLU A N 1
ATOM 2895 C CA . GLU A 1 363 ? 42.330 -10.566 23.797 1.00 24.65 316 GLU A CA 1
ATOM 2896 C C . GLU A 1 363 ? 41.771 -9.171 23.540 1.00 22.21 316 GLU A C 1
ATOM 2897 O O . GLU A 1 363 ? 40.579 -9.004 23.276 1.00 26.20 316 GLU A O 1
ATOM 2903 N N . LYS A 1 364 ? 42.647 -8.178 23.623 1.00 21.36 317 LYS A N 1
ATOM 2904 C CA . LYS A 1 364 ? 42.282 -6.776 23.421 1.00 22.86 317 LYS A CA 1
ATOM 2905 C C . LYS A 1 364 ? 42.241 -6.398 21.945 1.00 24.88 317 LYS A C 1
ATOM 2906 O O . LYS A 1 364 ? 41.791 -5.305 21.603 1.00 24.15 317 LYS A O 1
ATOM 2912 N N . GLU A 1 365 ? 42.731 -7.297 21.087 1.00 21.03 318 GLU A N 1
ATOM 2913 C CA . GLU A 1 365 ? 42.863 -7.041 19.650 1.00 21.63 318 GLU A CA 1
ATOM 2914 C C . GLU A 1 365 ? 43.537 -5.692 19.442 1.00 22.11 318 GLU A C 1
ATOM 2915 O O . GLU A 1 365 ? 43.056 -4.836 18.695 1.00 22.53 318 GLU A O 1
ATOM 2921 N N . SER A 1 366 ? 44.669 -5.534 20.127 1.00 17.79 319 SER A N 1
ATOM 2922 C CA . SER A 1 366 ? 45.400 -4.273 20.179 1.00 18.80 319 SER A CA 1
ATOM 2923 C C . SER A 1 366 ? 46.913 -4.505 20.277 1.00 17.89 319 SER A C 1
ATOM 2924 O O . SER A 1 366 ? 47.381 -5.575 20.693 1.00 19.74 319 SER A O 1
ATOM 2927 N N . VAL A 1 367 ? 47.672 -3.491 19.876 1.00 16.59 320 VAL A N 1
ATOM 2928 C CA . VAL A 1 367 ? 49.094 -3.416 20.189 1.00 17.08 320 VAL A CA 1
ATOM 2929 C C . VAL A 1 367 ? 49.313 -2.343 21.262 1.00 17.14 320 VAL A C 1
ATOM 2930 O O . VAL A 1 367 ? 48.718 -1.264 21.202 1.00 20.90 320 VAL A O 1
ATOM 2934 N N . GLY A 1 368 ? 50.164 -2.626 22.240 1.00 15.16 321 GLY A N 1
ATOM 2935 C CA . GLY A 1 368 ? 50.506 -1.647 23.255 1.00 15.66 321 GLY A CA 1
ATOM 2936 C C . GLY A 1 368 ? 51.936 -1.161 23.067 1.00 14.88 321 GLY A C 1
ATOM 2937 O O . GLY A 1 368 ? 52.811 -1.922 22.632 1.00 15.90 321 GLY A O 1
ATOM 2938 N N . PHE A 1 369 ? 52.173 0.106 23.393 1.00 16.42 322 PHE A N 1
ATOM 2939 C CA . PHE A 1 369 ? 53.473 0.745 23.218 1.00 13.64 322 PHE A CA 1
ATOM 2940 C C . PHE A 1 369 ? 53.916 1.449 24.488 1.00 14.90 322 PHE A C 1
ATOM 2941 O O . PHE A 1 369 ? 53.113 2.131 25.142 1.00 16.76 322 PHE A O 1
ATOM 2949 N N . ALA A 1 370 ? 55.195 1.325 24.821 1.00 14.45 323 ALA A N 1
ATOM 2950 C CA . ALA A 1 370 ? 55.782 2.098 25.910 1.00 15.21 323 ALA A CA 1
ATOM 2951 C C . ALA A 1 370 ? 57.251 2.293 25.638 1.00 15.80 323 ALA A C 1
ATOM 2952 O O . ALA A 1 370 ? 57.878 1.458 24.991 1.00 16.03 323 ALA A O 1
ATOM 2954 N N . VAL A 1 371 ? 57.805 3.391 26.125 1.00 15.77 324 VAL A N 1
ATOM 2955 C CA . VAL A 1 371 ? 59.231 3.624 25.942 1.00 13.58 324 VAL A CA 1
ATOM 2956 C C . VAL A 1 371 ? 60.028 2.547 26.669 1.00 15.09 324 VAL A C 1
ATOM 2957 O O . VAL A 1 371 ? 59.853 2.315 27.859 1.00 16.22 324 VAL A O 1
ATOM 2961 N N . ALA A 1 372 ? 60.887 1.844 25.932 1.00 14.73 325 ALA A N 1
ATOM 2962 C CA . ALA A 1 372 ? 61.669 0.785 26.535 1.00 15.11 325 ALA A CA 1
ATOM 2963 C C . ALA A 1 372 ? 62.682 1.321 27.529 1.00 17.18 325 ALA A C 1
ATOM 2964 O O . ALA A 1 372 ? 63.256 2.404 27.346 1.00 17.74 325 ALA A O 1
ATOM 2966 N N . LYS A 1 373 ? 62.881 0.543 28.584 1.00 16.34 326 LYS A N 1
ATOM 2967 C CA . LYS A 1 373 ? 63.877 0.807 29.611 1.00 17.47 326 LYS A CA 1
ATOM 2968 C C . LYS A 1 373 ? 65.158 0.074 29.250 1.00 29.96 326 LYS A C 1
ATOM 2969 O O . LYS A 1 373 ? 65.149 -1.134 29.020 1.00 30.84 326 LYS A O 1
ATOM 2975 N N . ASN A 1 374 ? 66.260 0.802 29.182 1.00 33.33 327 ASN A N 1
ATOM 2976 C CA . ASN A 1 374 ? 67.494 0.187 28.721 1.00 50.49 327 ASN A CA 1
ATOM 2977 C C . ASN A 1 374 ? 68.319 -0.378 29.868 1.00 64.36 327 ASN A C 1
ATOM 2978 O O . ASN A 1 374 ? 68.820 0.351 30.721 1.00 64.19 327 ASN A O 1
ATOM 2983 N N . LEU A 1 375 ? 68.430 -1.703 29.874 1.00 79.57 328 LEU A N 1
ATOM 2984 C CA . LEU A 1 375 ? 69.006 -2.447 30.987 1.00 88.41 328 LEU A CA 1
ATOM 2985 C C . LEU A 1 375 ? 70.430 -2.908 30.685 1.00 94.33 328 LEU A C 1
ATOM 2986 O O . LEU A 1 375 ? 70.675 -4.096 30.458 1.00 95.02 328 LEU A O 1
ATOM 2991 N N . LYS B 1 1 P 75.636 -9.374 57.860 1.00 56.67 78 LYS B N 1
ATOM 2992 C CA . LYS B 1 1 P 76.701 -9.614 58.828 1.00 52.88 78 LYS B CA 1
ATOM 2993 C C . LYS B 1 1 P 78.071 -9.278 58.238 1.00 35.88 78 LYS B C 1
ATOM 2994 O O . LYS B 1 1 P 78.756 -8.382 58.723 1.00 39.99 78 LYS B O 1
ATOM 3000 N N . HIS B 1 2 P 78.476 -10.007 57.201 1.00 32.50 79 HIS B N 1
ATOM 3001 C CA . HIS B 1 2 P 79.706 -9.670 56.479 1.00 27.73 79 HIS B CA 1
ATOM 3002 C C . HIS B 1 2 P 79.353 -8.932 55.200 1.00 35.05 79 HIS B C 1
ATOM 3003 O O . HIS B 1 2 P 78.226 -9.015 54.710 1.00 40.63 79 HIS B O 1
ATOM 3010 N N . THR B 1 3 P 80.320 -8.210 54.651 1.00 26.82 80 THR B N 1
ATOM 3011 C CA . THR B 1 3 P 80.044 -7.378 53.500 1.00 24.02 80 THR B CA 1
ATOM 3012 C C . THR B 1 3 P 79.902 -8.190 52.227 1.00 20.96 80 THR B C 1
ATOM 3013 O O . THR B 1 3 P 80.840 -8.863 51.810 1.00 21.87 80 THR B O 1
ATOM 3017 N N . THR B 1 4 P 78.733 -8.101 51.606 1.00 21.62 81 THR B N 1
ATOM 3018 C CA . THR B 1 4 P 78.477 -8.774 50.346 1.00 22.60 81 THR B CA 1
ATOM 3019 C C . THR B 1 4 P 78.223 -7.767 49.233 1.00 22.64 81 THR B C 1
ATOM 3020 O O . THR B 1 4 P 77.394 -6.856 49.371 1.00 26.03 81 THR B O 1
ATOM 3024 N N . ILE B 1 5 P 78.984 -7.917 48.153 1.00 21.69 82 ILE B N 1
ATOM 3025 C CA . ILE B 1 5 P 78.899 -7.064 46.972 1.00 20.08 82 ILE B CA 1
ATOM 3026 C C . ILE B 1 5 P 78.511 -7.866 45.737 1.00 22.00 82 ILE B C 1
ATOM 3027 O O . ILE B 1 5 P 79.182 -8.843 45.388 1.00 20.32 82 ILE B O 1
ATOM 3032 N N . GLY B 1 6 P 77.439 -7.457 45.069 1.00 20.68 83 GLY B N 1
ATOM 3033 C CA . GLY B 1 6 P 77.043 -8.096 43.829 1.00 21.87 83 GLY B CA 1
ATOM 3034 C C . GLY B 1 6 P 77.960 -7.727 42.680 1.00 23.71 83 GLY B C 1
ATOM 3035 O O . GLY B 1 6 P 78.589 -6.661 42.690 1.00 25.24 83 GLY B O 1
ATOM 3036 N N . PHE B 1 7 P 78.055 -8.607 41.693 1.00 18.27 84 PHE B N 1
ATOM 3037 C CA . PHE B 1 7 P 78.814 -8.297 40.493 1.00 19.49 84 PHE B CA 1
ATOM 3038 C C . PHE B 1 7 P 78.162 -8.891 39.256 1.00 23.25 84 PHE B C 1
ATOM 3039 O O . PHE B 1 7 P 77.416 -9.878 39.331 1.00 23.12 84 PHE B O 1
ATOM 3047 N N . LYS B 1 8 P 78.439 -8.265 38.120 1.00 19.79 85 LYS B N 1
ATOM 3048 C CA . LYS B 1 8 P 78.040 -8.788 36.821 1.00 20.07 85 LYS B CA 1
ATOM 3049 C C . LYS B 1 8 P 79.070 -9.779 36.309 1.00 22.77 85 LYS B C 1
ATOM 3050 O O . LYS B 1 8 P 80.251 -9.705 36.656 1.00 20.56 85 LYS B O 1
ATOM 3056 N N . ILE B 1 9 P 78.612 -10.710 35.482 1.00 22.29 86 ILE B N 1
ATOM 3057 C CA . ILE B 1 9 P 79.469 -11.748 34.945 1.00 24.88 86 ILE B CA 1
ATOM 3058 C C . ILE B 1 9 P 79.488 -11.683 33.429 1.00 26.38 86 ILE B C 1
ATOM 3059 O O . ILE B 1 9 P 78.450 -11.734 32.773 1.00 28.97 86 ILE B O 1
ATOM 3064 N N . ASP B 1 10 P 80.690 -11.569 32.887 1.00 20.36 87 ASP B N 1
ATOM 3065 C CA . ASP B 1 10 P 80.916 -11.515 31.459 1.00 22.75 87 ASP B CA 1
ATOM 3066 C C . ASP B 1 10 P 81.649 -12.794 31.075 1.00 23.59 87 ASP B C 1
ATOM 3067 O O . ASP B 1 10 P 82.801 -12.985 31.470 1.00 23.82 87 ASP B O 1
ATOM 3072 N N . ARG B 1 11 P 80.978 -13.685 30.342 1.00 23.05 88 ARG B N 1
ATOM 3073 C CA . ARG B 1 11 P 81.595 -14.940 29.909 1.00 24.27 88 ARG B CA 1
ATOM 3074 C C . ARG B 1 11 P 82.022 -14.855 28.445 1.00 21.94 88 ARG B C 1
ATOM 3075 O O . ARG B 1 11 P 81.237 -14.463 27.584 1.00 28.52 88 ARG B O 1
ATOM 3083 N N . PRO B 1 12 P 83.281 -15.210 28.164 1.00 24.76 89 PRO B N 1
ATOM 3084 C CA . PRO B 1 12 P 83.874 -14.967 26.839 1.00 26.33 89 PRO B CA 1
ATOM 3085 C C . PRO B 1 12 P 83.257 -15.792 25.705 1.00 24.25 89 PRO B C 1
ATOM 3086 O O . PRO B 1 12 P 83.315 -15.352 24.554 1.00 26.36 89 PRO B O 1
ATOM 3090 N N . HIS B 1 13 P 82.658 -16.943 26.002 1.00 25.65 90 HIS B N 1
ATOM 3091 C CA . HIS B 1 13 P 82.091 -17.757 24.921 1.00 24.30 90 HIS B CA 1
ATOM 3092 C C . HIS B 1 13 P 80.873 -17.096 24.272 1.00 29.06 90 HIS B C 1
ATOM 3093 O O . HIS B 1 13 P 80.560 -17.364 23.116 1.00 26.99 90 HIS B O 1
ATOM 3100 N N . ASP B 1 14 P 80.192 -16.215 24.999 1.00 29.04 91 ASP B N 1
ATOM 3101 C CA . ASP B 1 14 P 79.066 -15.487 24.424 1.00 28.39 91 ASP B CA 1
ATOM 3102 C C . ASP B 1 14 P 79.523 -14.583 23.273 1.00 26.54 91 ASP B C 1
ATOM 3103 O O . ASP B 1 14 P 78.838 -14.464 22.253 1.00 27.71 91 ASP B O 1
ATOM 3108 N N . LYS B 1 15 P 80.690 -13.962 23.426 1.00 27.85 92 LYS B N 1
ATOM 3109 C CA . LYS B 1 15 P 81.252 -13.137 22.366 1.00 30.46 92 LYS B CA 1
ATOM 3110 C C . LYS B 1 15 P 81.689 -13.987 21.169 1.00 23.62 92 LYS B C 1
ATOM 3111 O O . LYS B 1 15 P 81.491 -13.595 20.017 1.00 27.83 92 LYS B O 1
ATOM 3117 N N . VAL B 1 16 P 82.290 -15.138 21.451 1.00 24.95 93 VAL B N 1
ATOM 3118 C CA . VAL B 1 16 P 82.715 -16.064 20.401 1.00 22.44 93 VAL B CA 1
ATOM 3119 C C . VAL B 1 16 P 81.511 -16.494 19.571 1.00 24.94 93 VAL B C 1
ATOM 3120 O O . VAL B 1 16 P 81.516 -16.409 18.349 1.00 22.54 93 VAL B O 1
ATOM 3124 N N . LEU B 1 17 P 80.464 -16.950 20.246 1.00 20.66 94 LEU B N 1
ATOM 3125 C CA . LEU B 1 17 P 79.286 -17.430 19.531 1.00 20.87 94 LEU B CA 1
ATOM 3126 C C . LEU B 1 17 P 78.559 -16.315 18.764 1.00 19.54 94 LEU B C 1
ATOM 3127 O O . LEU B 1 17 P 78.020 -16.550 17.675 1.00 19.79 94 LEU B O 1
ATOM 3132 N N . SER B 1 18 P 78.548 -15.093 19.304 1.00 21.66 95 SER B N 1
ATOM 3133 C CA . SER B 1 18 P 77.948 -13.972 18.590 1.00 21.41 95 SER B CA 1
ATOM 3134 C C . SER B 1 18 P 78.688 -13.705 17.288 1.00 20.12 95 SER B C 1
ATOM 3135 O O . SER B 1 18 P 78.083 -13.392 16.259 1.00 20.89 95 SER B O 1
ATOM 3138 N N . SER B 1 19 P 80.006 -13.842 17.341 1.00 21.51 96 SER B N 1
ATOM 3139 C CA . SER B 1 19 P 80.827 -13.623 16.161 1.00 22.47 96 SER B CA 1
ATOM 3140 C C . SER B 1 19 P 80.609 -14.716 15.118 1.00 19.99 96 SER B C 1
ATOM 3141 O O . SER B 1 19 P 80.582 -14.435 13.919 1.00 25.62 96 SER B O 1
ATOM 3144 N N . VAL B 1 20 P 80.468 -15.959 15.574 1.00 19.66 97 VAL B N 1
ATOM 3145 C CA . VAL B 1 20 P 80.124 -17.071 14.687 1.00 19.69 97 VAL B CA 1
ATOM 3146 C C . VAL B 1 20 P 78.828 -16.767 13.939 1.00 20.33 97 VAL B C 1
ATOM 3147 O O . VAL B 1 20 P 78.747 -16.904 12.718 1.00 22.05 97 VAL B O 1
ATOM 3151 N N . LEU B 1 21 P 77.812 -16.328 14.674 1.00 20.26 98 LEU B N 1
ATOM 3152 C CA . LEU B 1 21 P 76.532 -16.001 14.060 1.00 20.91 98 LEU B CA 1
ATOM 3153 C C . LEU B 1 21 P 76.609 -14.819 13.085 1.00 24.53 98 LEU B C 1
ATOM 3154 O O . LEU B 1 21 P 76.043 -14.861 11.989 1.00 22.42 98 LEU B O 1
ATOM 3159 N N . LYS B 1 22 P 77.300 -13.764 13.490 1.00 23.23 99 LYS B N 1
ATOM 3160 C CA . LYS B 1 22 P 77.358 -12.547 12.673 1.00 25.28 99 LYS B CA 1
ATOM 3161 C C . LYS B 1 22 P 78.066 -12.836 11.355 1.00 25.94 99 LYS B C 1
ATOM 3162 O O . LYS B 1 22 P 77.715 -12.289 10.301 1.00 29.90 99 LYS B O 1
ATOM 3168 N N . ASN B 1 23 P 79.057 -13.717 11.424 1.00 28.50 100 ASN B N 1
ATOM 3169 C CA . ASN B 1 23 P 79.870 -14.046 10.267 1.00 27.66 100 ASN B CA 1
ATOM 3170 C C . ASN B 1 23 P 79.349 -15.250 9.500 1.00 31.05 100 ASN B C 1
ATOM 3171 O O . ASN B 1 23 P 80.017 -15.742 8.591 1.00 26.63 100 ASN B O 1
ATOM 3176 N N . LYS B 1 24 P 78.150 -15.706 9.867 1.00 25.80 101 LYS B N 1
ATOM 3177 C CA . LYS B 1 24 P 77.456 -16.772 9.143 1.00 24.93 101 LYS B CA 1
ATOM 3178 C C . LYS B 1 24 P 78.288 -18.049 9.109 1.00 22.73 101 LYS B C 1
ATOM 3179 O O . LYS B 1 24 P 78.426 -18.679 8.062 1.00 28.38 101 LYS B O 1
ATOM 3185 N N . LEU B 1 25 P 78.840 -18.417 10.261 1.00 21.89 102 LEU B N 1
ATOM 3186 C CA . LEU B 1 25 P 79.685 -19.601 10.357 1.00 21.48 102 LEU B CA 1
ATOM 3187 C C . LEU B 1 25 P 78.993 -20.788 11.032 1.00 24.81 102 LEU B C 1
ATOM 3188 O O . LEU B 1 25 P 79.652 -21.756 11.392 1.00 20.77 102 LEU B O 1
ATOM 3193 N N . SER B 1 26 P 77.675 -20.727 11.214 1.00 21.10 103 SER B N 1
ATOM 3194 C CA . SER B 1 26 P 76.993 -21.860 11.831 1.00 20.70 103 SER B CA 1
ATOM 3195 C C . SER B 1 26 P 77.153 -23.119 11.003 1.00 22.64 103 SER B C 1
ATOM 3196 O O . SER B 1 26 P 77.371 -24.189 11.542 1.00 21.13 103 SER B O 1
ATOM 3199 N N . THR B 1 27 P 77.025 -22.992 9.691 1.00 21.68 104 THR B N 1
ATOM 3200 C CA . THR B 1 27 P 77.162 -24.163 8.830 1.00 21.99 104 THR B CA 1
ATOM 3201 C C . THR B 1 27 P 78.594 -24.714 8.896 1.00 25.03 104 THR B C 1
ATOM 3202 O O . THR B 1 27 P 78.796 -25.934 8.953 1.00 21.55 104 THR B O 1
ATOM 3206 N N . TYR B 1 28 P 79.572 -23.816 8.917 1.00 23.28 105 TYR B N 1
ATOM 3207 C CA . TYR B 1 28 P 80.972 -24.215 9.098 1.00 23.87 105 TYR B CA 1
ATOM 3208 C C . TYR B 1 28 P 81.161 -25.044 10.359 1.00 23.85 105 TYR B C 1
ATOM 3209 O O . TYR B 1 28 P 81.827 -26.072 10.346 1.00 20.54 105 TYR B O 1
ATOM 3218 N N . VAL B 1 29 P 80.555 -24.610 11.461 1.00 20.73 106 VAL B N 1
ATOM 3219 C CA . VAL B 1 29 P 80.701 -25.336 12.701 1.00 19.44 106 VAL B CA 1
ATOM 3220 C C . VAL B 1 29 P 80.082 -26.722 12.582 1.00 19.49 106 VAL B C 1
ATOM 3221 O O . VAL B 1 29 P 80.715 -27.712 12.947 1.00 19.48 106 VAL B O 1
ATOM 3225 N N . LYS B 1 30 P 78.870 -26.798 12.033 1.00 19.87 107 LYS B N 1
ATOM 3226 C CA . LYS B 1 30 P 78.149 -28.066 11.946 1.00 19.99 107 LYS B CA 1
ATOM 3227 C C . LYS B 1 30 P 78.832 -29.049 10.999 1.00 20.36 107 LYS B C 1
ATOM 3228 O O . LYS B 1 30 P 78.964 -30.233 11.314 1.00 20.22 107 LYS B O 1
ATOM 3234 N N . GLU B 1 31 P 79.270 -28.560 9.847 1.00 20.92 108 GLU B N 1
ATOM 3235 C CA . GLU B 1 31 P 79.908 -29.441 8.868 1.00 23.37 108 GLU B CA 1
ATOM 3236 C C . GLU B 1 31 P 81.299 -29.874 9.325 1.00 25.73 108 GLU B C 1
ATOM 3237 O O . GLU B 1 31 P 81.719 -31.002 9.057 1.00 21.77 108 GLU B O 1
ATOM 3243 N N . SER B 1 32 P 82.002 -28.994 10.031 1.00 20.71 109 SER B N 1
ATOM 3244 C CA . SER B 1 32 P 83.305 -29.345 10.589 1.00 24.59 109 SER B CA 1
ATOM 3245 C C . SER B 1 32 P 83.142 -30.489 11.565 1.00 23.77 109 SER B C 1
ATOM 3246 O O . SER B 1 32 P 83.890 -31.471 11.530 1.00 20.94 109 SER B O 1
ATOM 3249 N N . PHE B 1 33 P 82.144 -30.372 12.431 1.00 20.16 110 PHE B N 1
ATOM 3250 C CA . PHE B 1 33 P 81.886 -31.422 13.388 1.00 21.75 110 PHE B CA 1
ATOM 3251 C C . PHE B 1 33 P 81.482 -32.717 12.681 1.00 23.28 110 PHE B C 1
ATOM 3252 O O . PHE B 1 33 P 81.945 -33.807 13.035 1.00 27.11 110 PHE B O 1
ATOM 3260 N N . LYS B 1 34 P 80.623 -32.604 11.675 1.00 20.10 111 LYS B N 1
ATOM 3261 C CA . LYS B 1 34 P 80.161 -33.783 10.955 1.00 24.99 111 LYS B CA 1
ATOM 3262 C C . LYS B 1 34 P 81.314 -34.473 10.230 1.00 26.28 111 LYS B C 1
ATOM 3263 O O . LYS B 1 34 P 81.346 -35.697 10.142 1.00 29.87 111 LYS B O 1
ATOM 3269 N N . PHE B 1 35 P 82.263 -33.689 9.728 1.00 22.12 112 PHE B N 1
ATOM 3270 C CA . PHE B 1 35 P 83.434 -34.267 9.069 1.00 21.60 112 PHE B CA 1
ATOM 3271 C C . PHE B 1 35 P 84.277 -35.115 10.026 1.00 33.01 112 PHE B C 1
ATOM 3272 O O . PHE B 1 35 P 84.587 -36.278 9.740 1.00 30.30 112 PHE B O 1
ATOM 3280 N N . PHE B 1 36 P 84.648 -34.520 11.156 1.00 28.61 113 PHE B N 1
ATOM 3281 C CA . PHE B 1 36 P 85.617 -35.113 12.075 1.00 29.80 113 PHE B CA 1
ATOM 3282 C C . PHE B 1 36 P 85.048 -36.203 12.983 1.00 40.29 113 PHE B C 1
ATOM 3283 O O . PHE B 1 36 P 85.771 -37.113 13.380 1.00 39.67 113 PHE B O 1
ATOM 3291 N N . LYS B 1 37 P 83.770 -36.128 13.329 1.00 44.33 114 LYS B N 1
ATOM 3292 C CA . LYS B 1 37 P 83.213 -37.208 14.131 1.00 52.84 114 LYS B CA 1
ATOM 3293 C C . LYS B 1 37 P 82.971 -38.425 13.239 1.00 54.83 114 LYS B C 1
ATOM 3294 O O . LYS B 1 37 P 82.889 -39.557 13.729 1.00 55.82 114 LYS B O 1
ATOM 3300 N N . SER B 1 38 P 82.879 -38.184 11.932 1.00 51.01 115 SER B N 1
ATOM 3301 C CA . SER B 1 38 P 82.691 -39.256 10.960 1.00 54.01 115 SER B CA 1
ATOM 3302 C C . SER B 1 38 P 83.908 -40.174 10.929 1.00 62.30 115 SER B C 1
ATOM 3303 O O . SER B 1 38 P 83.817 -41.332 10.505 1.00 65.63 115 SER B O 1
ATOM 3306 N N . GLY B 1 39 P 85.047 -39.637 11.358 1.00 57.63 116 GLY B N 1
ATOM 3307 C CA . GLY B 1 39 P 86.273 -40.404 11.457 1.00 57.17 116 GLY B CA 1
ATOM 3308 C C . GLY B 1 39 P 86.895 -40.751 10.117 1.00 58.31 116 GLY B C 1
ATOM 3309 O O . GLY B 1 39 P 87.747 -41.639 10.040 1.00 52.13 116 GLY B O 1
ATOM 3310 N N . TYR B 1 40 P 86.469 -40.048 9.068 1.00 58.18 117 TYR B N 1
ATOM 3311 C CA . TYR B 1 40 P 86.939 -40.307 7.709 1.00 51.66 117 TYR B CA 1
ATOM 3312 C C . TYR B 1 40 P 88.462 -40.304 7.623 1.00 52.67 117 TYR B C 1
ATOM 3313 O O . TYR B 1 40 P 89.062 -41.232 7.083 1.00 50.16 117 TYR B O 1
ATOM 3322 N N . ALA B 1 41 P 89.082 -39.259 8.160 1.00 57.66 118 ALA B N 1
ATOM 3323 C CA . ALA B 1 41 P 90.529 -39.102 8.058 1.00 66.95 118 ALA B CA 1
ATOM 3324 C C . ALA B 1 41 P 91.243 -39.821 9.198 1.00 69.14 118 ALA B C 1
ATOM 3325 O O . ALA B 1 41 P 92.158 -40.615 8.980 1.00 74.69 118 ALA B O 1
ATOM 3327 N N . GLN B 1 42 P 90.810 -39.526 10.414 1.00 64.09 119 GLN B N 1
ATOM 3328 C CA . GLN B 1 42 P 91.355 -40.133 11.616 1.00 59.87 119 GLN B CA 1
ATOM 3329 C C . GLN B 1 42 P 90.298 -40.023 12.696 1.00 55.35 119 GLN B C 1
ATOM 3330 O O . GLN B 1 42 P 89.176 -39.593 12.423 1.00 50.32 119 GLN B O 1
ATOM 3336 N N . LYS B 1 43 P 90.647 -40.391 13.923 0.85 53.72 120 LYS B N 1
ATOM 3337 C CA . LYS B 1 43 P 89.755 -40.127 15.041 0.85 56.83 120 LYS B CA 1
ATOM 3338 C C . LYS B 1 43 P 90.049 -38.734 15.592 0.85 60.39 120 LYS B C 1
ATOM 3339 O O . LYS B 1 43 P 90.126 -38.536 16.802 0.85 61.38 120 LYS B O 1
ATOM 3345 N N . GLY B 1 44 P 90.220 -37.772 14.688 1.00 69.23 121 GLY B N 1
ATOM 3346 C CA . GLY B 1 44 P 90.463 -36.391 15.063 1.00 67.11 121 GLY B CA 1
ATOM 3347 C C . GLY B 1 44 P 89.226 -35.800 15.698 1.00 62.20 121 GLY B C 1
ATOM 3348 O O . GLY B 1 44 P 88.243 -36.509 15.914 1.00 69.74 121 GLY B O 1
ATOM 3349 N N . TYR B 1 45 P 89.248 -34.507 15.998 1.00 48.30 122 TYR B N 1
ATOM 3350 C CA . TYR B 1 45 P 90.364 -33.607 15.729 1.00 36.88 122 TYR B CA 1
ATOM 3351 C C . TYR B 1 45 P 90.531 -32.731 16.955 1.00 32.36 122 TYR B C 1
ATOM 3352 O O . TYR B 1 45 P 89.534 -32.335 17.542 1.00 28.71 122 TYR B O 1
ATOM 3361 N N . LEU B 1 46 P 91.763 -32.428 17.357 1.00 29.18 123 LEU B N 1
ATOM 3362 C CA . LEU B 1 46 P 91.954 -31.668 18.596 1.00 28.13 123 LEU B CA 1
ATOM 3363 C C . LEU B 1 46 P 92.958 -30.523 18.455 1.00 25.71 123 LEU B C 1
ATOM 3364 O O . LEU B 1 46 P 93.641 -30.163 19.411 1.00 37.29 123 LEU B O 1
ATOM 3369 N N . GLY B 1 47 P 93.024 -29.942 17.266 1.00 26.58 124 GLY B N 1
ATOM 3370 C CA . GLY B 1 47 P 93.884 -28.796 17.034 1.00 27.35 124 GLY B CA 1
ATOM 3371 C C . GLY B 1 47 P 95.297 -29.210 16.686 1.00 31.19 124 GLY B C 1
ATOM 3372 O O . GLY B 1 47 P 95.562 -30.382 16.407 1.00 32.39 124 GLY B O 1
ATOM 3373 N N . SER B 1 48 ? 96.204 -28.242 16.702 1.00 27.04 1 SER B N 1
ATOM 3374 C CA . SER B 1 48 ? 97.601 -28.492 16.363 1.00 28.88 1 SER B CA 1
ATOM 3375 C C . SER B 1 48 ? 98.438 -27.270 16.705 1.00 35.09 1 SER B C 1
ATOM 3376 O O . SER B 1 48 ? 97.930 -26.291 17.252 1.00 31.74 1 SER B O 1
ATOM 3379 N N . GLU B 1 49 ? 99.720 -27.324 16.357 1.00 38.37 2 GLU B N 1
ATOM 3380 C CA . GLU B 1 49 ? 100.600 -26.175 16.518 1.00 38.33 2 GLU B CA 1
ATOM 3381 C C . GLU B 1 49 ? 100.114 -24.996 15.669 1.00 35.50 2 GLU B C 1
ATOM 3382 O O . GLU B 1 49 ? 100.425 -23.836 15.953 1.00 33.04 2 GLU B O 1
ATOM 3388 N N . ASN B 1 50 ? 99.341 -25.293 14.627 1.00 35.25 3 ASN B N 1
ATOM 3389 C CA . ASN B 1 50 ? 98.800 -24.250 13.760 1.00 32.90 3 ASN B CA 1
ATOM 3390 C C . ASN B 1 50 ? 97.290 -24.065 13.923 1.00 37.50 3 ASN B C 1
ATOM 3391 O O . ASN B 1 50 ? 96.611 -23.581 13.013 1.00 40.81 3 ASN B O 1
ATOM 3396 N N . ASP B 1 51 ? 96.785 -24.447 15.093 1.00 35.21 4 ASP B N 1
ATOM 3397 C CA . ASP B 1 51 ? 95.376 -24.277 15.454 1.00 31.10 4 ASP B CA 1
ATOM 3398 C C . ASP B 1 51 ? 95.259 -24.444 16.964 1.00 31.43 4 ASP B C 1
ATOM 3399 O O . ASP B 1 51 ? 94.849 -25.498 17.453 1.00 31.60 4 ASP B O 1
ATOM 3404 N N . SER B 1 52 ? 95.634 -23.400 17.697 1.00 35.75 5 SER B N 1
ATOM 3405 C CA . SER B 1 52 ? 95.879 -23.507 19.132 1.00 40.69 5 SER B CA 1
ATOM 3406 C C . SER B 1 52 ? 94.935 -22.661 19.990 1.00 38.64 5 SER B C 1
ATOM 3407 O O . SER B 1 52 ? 94.381 -21.664 19.530 1.00 45.67 5 SER B O 1
ATOM 3410 N N . ILE B 1 53 ? 94.776 -23.071 21.244 1.00 40.22 6 ILE B N 1
ATOM 3411 C CA . ILE B 1 53 ? 93.999 -22.319 22.221 1.00 48.20 6 ILE B CA 1
ATOM 3412 C C . ILE B 1 53 ? 94.874 -21.294 22.933 1.00 56.21 6 ILE B C 1
ATOM 3413 O O . ILE B 1 53 ? 95.871 -21.648 23.563 1.00 58.30 6 ILE B O 1
ATOM 3418 N N . GLU B 1 54 ? 94.502 -20.023 22.827 0.97 62.80 7 GLU B N 1
ATOM 3419 C CA . GLU B 1 54 ? 95.238 -18.968 23.513 0.97 77.21 7 GLU B CA 1
ATOM 3420 C C . GLU B 1 54 ? 94.518 -18.523 24.785 0.97 78.90 7 GLU B C 1
ATOM 3421 O O . GLU B 1 54 ? 93.589 -17.714 24.750 0.97 79.40 7 GLU B O 1
ATOM 3427 N N . LEU B 1 55 ? 94.983 -19.091 25.894 1.00 74.65 8 LEU B N 1
ATOM 3428 C CA . LEU B 1 55 ? 94.521 -18.837 27.257 1.00 74.94 8 LEU B CA 1
ATOM 3429 C C . LEU B 1 55 ? 93.868 -17.474 27.516 1.00 70.85 8 LEU B C 1
ATOM 3430 O O . LEU B 1 55 ? 92.728 -17.397 27.968 1.00 59.81 8 LEU B O 1
ATOM 3435 N N . ASP B 1 56 ? 94.598 -16.405 27.220 0.73 76.48 9 ASP B N 1
ATOM 3436 C CA . ASP B 1 56 ? 94.208 -15.065 27.649 0.73 84.01 9 ASP B CA 1
ATOM 3437 C C . ASP B 1 56 ? 92.977 -14.518 26.931 0.73 89.00 9 ASP B C 1
ATOM 3438 O O . ASP B 1 56 ? 92.141 -13.851 27.542 0.73 90.31 9 ASP B O 1
ATOM 3443 N N . ASP B 1 57 ? 92.867 -14.796 25.638 1.00 93.05 10 ASP B N 1
ATOM 3444 C CA . ASP B 1 57 ? 91.744 -14.300 24.850 1.00 93.83 10 ASP B CA 1
ATOM 3445 C C . ASP B 1 57 ? 90.544 -15.223 24.978 1.00 80.61 10 ASP B C 1
ATOM 3446 O O . ASP B 1 57 ? 89.406 -14.777 25.129 1.00 84.78 10 ASP B O 1
ATOM 3451 N N . VAL B 1 58 ? 90.820 -16.519 24.916 1.00 60.68 11 VAL B N 1
ATOM 3452 C CA . VAL B 1 58 ? 89.783 -17.533 24.819 1.00 49.89 11 VAL B CA 1
ATOM 3453 C C . VAL B 1 58 ? 88.958 -17.671 26.097 1.00 41.44 11 VAL B C 1
ATOM 3454 O O . VAL B 1 58 ? 87.737 -17.809 26.043 1.00 41.46 11 VAL B O 1
ATOM 3458 N N . ALA B 1 59 ? 89.626 -17.613 27.243 1.00 40.08 12 ALA B N 1
ATOM 3459 C CA . ALA B 1 59 ? 88.986 -17.988 28.501 1.00 38.61 12 ALA B CA 1
ATOM 3460 C C . ALA B 1 59 ? 88.985 -16.886 29.563 1.00 37.53 12 ALA B C 1
ATOM 3461 O O . ALA B 1 59 ? 89.117 -17.188 30.749 1.00 31.15 12 ALA B O 1
ATOM 3463 N N . ASN B 1 60 ? 88.826 -15.626 29.145 0.96 31.71 13 ASN B N 1
ATOM 3464 C CA . ASN B 1 60 ? 88.873 -14.484 30.073 0.96 24.88 13 ASN B CA 1
ATOM 3465 C C . ASN B 1 60 ? 87.512 -14.109 30.681 0.96 24.59 13 ASN B C 1
ATOM 3466 O O . ASN B 1 60 ? 86.765 -13.263 30.184 0.96 31.48 13 ASN B O 1
ATOM 3471 N N . LEU B 1 61 ? 87.222 -14.766 31.791 1.00 19.93 14 LEU B N 1
ATOM 3472 C CA . LEU B 1 61 ? 86.039 -14.522 32.592 1.00 20.79 14 LEU B CA 1
ATOM 3473 C C . LEU B 1 61 ? 86.185 -13.214 33.347 1.00 18.39 14 LEU B C 1
ATOM 3474 O O . LEU B 1 61 ? 87.259 -12.930 33.880 1.00 20.42 14 LEU B O 1
ATOM 3479 N N . MET B 1 62 ? 85.118 -12.427 33.413 1.00 20.22 15 MET B N 1
ATOM 3480 C CA . MET B 1 62 ? 85.175 -11.190 34.181 1.00 19.17 15 MET B CA 1
ATOM 3481 C C . MET B 1 62 ? 84.002 -11.060 35.155 1.00 20.15 15 MET B C 1
ATOM 3482 O O . MET B 1 62 ? 82.842 -11.056 34.745 1.00 21.42 15 MET B O 1
ATOM 3487 N N . PHE B 1 63 ? 84.328 -11.015 36.450 1.00 16.86 16 PHE B N 1
ATOM 3488 C CA . PHE B 1 63 ? 83.386 -10.677 37.506 1.00 18.17 16 PHE B CA 1
ATOM 3489 C C . PHE B 1 63 ? 83.603 -9.203 37.774 1.00 23.08 16 PHE B C 1
ATOM 3490 O O . PHE B 1 63 ? 84.705 -8.814 38.153 1.00 24.92 16 PHE B O 1
ATOM 3498 N N . TYR B 1 64 ? 82.601 -8.363 37.581 1.00 16.98 17 TYR B N 1
ATOM 3499 C CA . TYR B 1 64 ? 82.883 -6.956 37.857 1.00 20.56 17 TYR B CA 1
ATOM 3500 C C . TYR B 1 64 ? 81.788 -6.285 38.661 1.00 19.46 17 TYR B C 1
ATOM 3501 O O . TYR B 1 64 ? 80.590 -6.435 38.387 1.00 21.98 17 TYR B O 1
ATOM 3510 N N . GLY B 1 65 ? 82.238 -5.558 39.680 1.00 19.86 18 GLY B N 1
ATOM 3511 C CA . GLY B 1 65 ? 81.359 -4.977 40.673 1.00 19.68 18 GLY B CA 1
ATOM 3512 C C . GLY B 1 65 ? 81.770 -3.559 41.005 1.00 23.32 18 GLY B C 1
ATOM 3513 O O . GLY B 1 65 ? 82.867 -3.118 40.665 1.00 22.42 18 GLY B O 1
ATOM 3514 N N . GLU B 1 66 ? 80.893 -2.873 41.717 1.00 24.89 19 GLU B N 1
ATOM 3515 C CA A GLU B 1 66 ? 81.064 -1.455 42.019 0.52 27.62 19 GLU B CA 1
ATOM 3516 C CA B GLU B 1 66 ? 81.063 -1.461 42.011 0.48 27.65 19 GLU B CA 1
ATOM 3517 C C . GLU B 1 66 ? 81.994 -1.215 43.203 1.00 25.59 19 GLU B C 1
ATOM 3518 O O . GLU B 1 66 ? 81.966 -1.944 44.187 1.00 27.17 19 GLU B O 1
ATOM 3529 N N . GLY B 1 67 ? 82.820 -0.178 43.097 1.00 25.78 20 GLY B N 1
ATOM 3530 C CA . GLY B 1 67 ? 83.640 0.281 44.203 1.00 22.44 20 GLY B CA 1
ATOM 3531 C C . GLY B 1 67 ? 83.772 1.794 44.048 1.00 22.39 20 GLY B C 1
ATOM 3532 O O . GLY B 1 67 ? 83.497 2.319 42.970 1.00 24.25 20 GLY B O 1
ATOM 3533 N N . GLN B 1 68 ? 84.141 2.493 45.116 1.00 20.66 21 GLN B N 1
ATOM 3534 C CA . GLN B 1 68 ? 84.323 3.943 45.044 1.00 19.99 21 GLN B CA 1
ATOM 3535 C C . GLN B 1 68 ? 85.652 4.373 45.646 1.00 20.06 21 GLN B C 1
ATOM 3536 O O . GLN B 1 68 ? 86.228 3.692 46.495 1.00 21.45 21 GLN B O 1
ATOM 3542 N N . ILE B 1 69 ? 86.145 5.518 45.187 1.00 21.94 22 ILE B N 1
ATOM 3543 C CA . ILE B 1 69 ? 87.374 6.091 45.705 1.00 24.89 22 ILE B CA 1
ATOM 3544 C C . ILE B 1 69 ? 87.185 7.581 46.008 1.00 22.44 22 ILE B C 1
ATOM 3545 O O . ILE B 1 69 ? 86.562 8.310 45.231 1.00 22.72 22 ILE B O 1
ATOM 3550 N N . GLY B 1 70 ? 87.713 8.027 47.142 1.00 21.60 23 GLY B N 1
ATOM 3551 C CA . GLY B 1 70 ? 87.717 9.447 47.457 1.00 22.47 23 GLY B CA 1
ATOM 3552 C C . GLY B 1 70 ? 86.575 9.871 48.360 1.00 29.47 23 GLY B C 1
ATOM 3553 O O . GLY B 1 70 ? 85.598 9.146 48.523 1.00 26.86 23 GLY B O 1
ATOM 3554 N N . THR B 1 71 ? 86.675 11.059 48.946 1.00 24.41 24 THR B N 1
ATOM 3555 C CA . THR B 1 71 ? 85.616 11.482 49.853 1.00 24.47 24 THR B CA 1
ATOM 3556 C C . THR B 1 71 ? 84.362 11.886 49.087 1.00 33.54 24 THR B C 1
ATOM 3557 O O . THR B 1 71 ? 83.280 11.967 49.665 1.00 37.83 24 THR B O 1
ATOM 3561 N N . ASN B 1 72 ? 84.499 12.128 47.787 1.00 27.69 25 ASN B N 1
ATOM 3562 C CA . ASN B 1 72 ? 83.319 12.351 46.965 1.00 31.45 25 ASN B CA 1
ATOM 3563 C C . ASN B 1 72 ? 82.857 11.037 46.319 1.00 29.88 25 ASN B C 1
ATOM 3564 O O . ASN B 1 72 ? 81.981 11.038 45.451 1.00 33.34 25 ASN B O 1
ATOM 3569 N N . LYS B 1 73 ? 83.451 9.925 46.770 1.00 26.43 26 LYS B N 1
ATOM 3570 C CA . LYS B 1 73 ? 83.067 8.568 46.381 1.00 26.49 26 LYS B CA 1
ATOM 3571 C C . LYS B 1 73 ? 82.878 8.402 44.875 1.00 30.99 26 LYS B C 1
ATOM 3572 O O . LYS B 1 73 ? 81.785 8.089 44.398 1.00 29.44 26 LYS B O 1
ATOM 3578 N N . GLN B 1 74 ? 83.956 8.631 44.128 1.00 23.27 27 GLN B N 1
ATOM 3579 C CA . GLN B 1 74 ? 83.933 8.451 42.683 1.00 26.87 27 GLN B CA 1
ATOM 3580 C C . GLN B 1 74 ? 83.716 6.982 42.370 1.00 23.67 27 GLN B C 1
ATOM 3581 O O . GLN B 1 74 ? 84.408 6.137 42.910 1.00 24.34 27 GLN B O 1
ATOM 3587 N N . PRO B 1 75 ? 82.735 6.676 41.509 1.00 22.53 28 PRO B N 1
ATOM 3588 C CA . PRO B 1 75 ? 82.379 5.279 41.243 1.00 22.96 28 PRO B CA 1
ATOM 3589 C C . PRO B 1 75 ? 83.208 4.631 40.140 1.00 25.21 28 PRO B C 1
ATOM 3590 O O . PRO B 1 75 ? 83.533 5.298 39.149 1.00 26.67 28 PRO B O 1
ATOM 3594 N N . PHE B 1 76 ? 83.538 3.346 40.317 1.00 21.00 29 PHE B N 1
ATOM 3595 C CA . PHE B 1 76 ? 84.239 2.567 39.308 1.00 21.15 29 PHE B CA 1
ATOM 3596 C C . PHE B 1 76 ? 83.683 1.154 39.238 1.00 23.01 29 PHE B C 1
ATOM 3597 O O . PHE B 1 76 ? 83.173 0.632 40.230 1.00 25.07 29 PHE B O 1
ATOM 3605 N N . MET B 1 77 ? 83.761 0.549 38.064 1.00 20.75 30 MET B N 1
ATOM 3606 C CA . MET B 1 77 ? 83.498 -0.883 37.970 1.00 21.29 30 MET B CA 1
ATOM 3607 C C . MET B 1 77 ? 84.841 -1.596 38.001 1.00 21.18 30 MET B C 1
ATOM 3608 O O . MET B 1 77 ? 85.696 -1.330 37.161 1.00 23.34 30 MET B O 1
ATOM 3613 N N . PHE B 1 78 ? 85.012 -2.487 38.982 1.00 20.19 31 PHE B N 1
ATOM 3614 C CA . PHE B 1 78 ? 86.246 -3.253 39.171 1.00 16.39 31 PHE B CA 1
ATOM 3615 C C . PHE B 1 78 ? 86.063 -4.702 38.800 1.00 20.19 31 PHE B C 1
ATOM 3616 O O . PHE B 1 78 ? 85.105 -5.328 39.260 1.00 20.73 31 PHE B O 1
ATOM 3624 N N . ILE B 1 79 ? 86.997 -5.248 38.033 1.00 17.37 32 ILE B N 1
ATOM 3625 C CA . ILE B 1 79 ? 87.108 -6.705 37.928 1.00 16.82 32 ILE B CA 1
ATOM 3626 C C . ILE B 1 79 ? 87.554 -7.262 39.280 1.00 19.73 32 ILE B C 1
ATOM 3627 O O . ILE B 1 79 ? 88.520 -6.771 39.857 1.00 21.95 32 ILE B O 1
ATOM 3632 N N . PHE B 1 80 ? 86.854 -8.271 39.800 1.00 18.92 33 PHE B N 1
ATOM 3633 C CA . PHE B 1 80 ? 87.283 -8.926 41.030 1.00 18.07 33 PHE B CA 1
ATOM 3634 C C . PHE B 1 80 ? 88.185 -10.109 40.649 1.00 22.27 33 PHE B C 1
ATOM 3635 O O . PHE B 1 80 ? 87.688 -11.171 40.271 1.00 22.29 33 PHE B O 1
ATOM 3643 N N . ASP B 1 81 ? 89.502 -9.930 40.756 1.00 17.96 34 ASP B N 1
ATOM 3644 C CA . ASP B 1 81 ? 90.472 -10.872 40.156 1.00 16.88 34 ASP B CA 1
ATOM 3645 C C . ASP B 1 81 ? 91.330 -11.604 41.190 1.00 16.92 34 ASP B C 1
ATOM 3646 O O . ASP B 1 81 ? 92.196 -11.010 41.797 1.00 16.81 34 ASP B O 1
ATOM 3651 N N . THR B 1 82 ? 91.080 -12.896 41.409 1.00 16.18 35 THR B N 1
ATOM 3652 C CA . THR B 1 82 ? 91.841 -13.630 42.418 1.00 16.93 35 THR B CA 1
ATOM 3653 C C . THR B 1 82 ? 93.313 -13.868 42.041 1.00 16.34 35 TH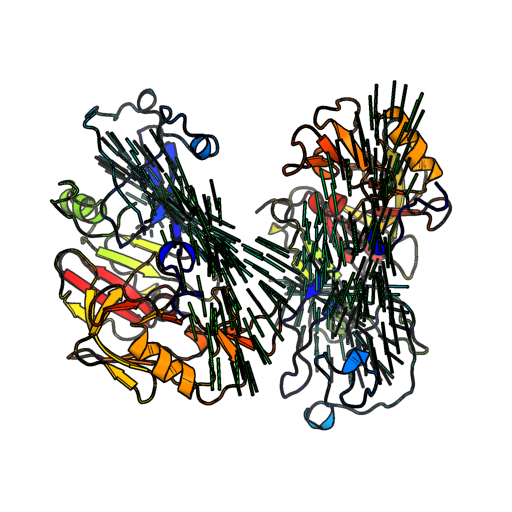R B C 1
ATOM 3654 O O . THR B 1 82 ? 94.105 -14.291 42.878 1.00 17.00 35 THR B O 1
ATOM 3658 N N . GLY B 1 83 ? 93.678 -13.588 40.795 1.00 15.39 36 GLY B N 1
ATOM 3659 C CA . GLY B 1 83 ? 95.032 -13.856 40.337 1.00 17.03 36 GLY B CA 1
ATOM 3660 C C . GLY B 1 83 ? 96.018 -12.712 40.445 1.00 21.09 36 GLY B C 1
ATOM 3661 O O . GLY B 1 83 ? 97.171 -12.861 40.037 1.00 24.45 36 GLY B O 1
ATOM 3662 N N . SER B 1 84 ? 95.590 -11.571 40.983 1.00 17.53 37 SER B N 1
ATOM 3663 C CA . SER B 1 84 ? 96.490 -10.425 41.098 1.00 18.65 37 SER B CA 1
ATOM 3664 C C . SER B 1 84 ? 96.306 -9.682 42.417 1.00 18.43 37 SER B C 1
ATOM 3665 O O . SER B 1 84 ? 95.288 -9.837 43.096 1.00 16.27 37 SER B O 1
ATOM 3668 N N . ALA B 1 85 ? 97.301 -8.883 42.788 1.00 19.06 38 ALA B N 1
ATOM 3669 C CA . ALA B 1 85 ? 97.295 -8.255 44.094 1.00 19.54 38 ALA B CA 1
ATOM 3670 C C . ALA B 1 85 ? 97.304 -6.734 43.986 1.00 22.10 38 ALA B C 1
ATOM 3671 O O . ALA B 1 85 ? 97.455 -6.050 44.985 1.00 33.49 38 ALA B O 1
ATOM 3673 N N . ASN B 1 86 ? 97.134 -6.223 42.771 1.00 21.43 39 ASN B N 1
ATOM 3674 C CA . ASN B 1 86 ? 97.109 -4.785 42.552 1.00 24.10 39 ASN B CA 1
ATOM 3675 C C . ASN B 1 86 ? 95.679 -4.238 42.638 1.00 20.04 39 ASN B C 1
ATOM 3676 O O . ASN B 1 86 ? 94.709 -4.977 42.542 1.00 20.07 39 ASN B O 1
ATOM 3681 N N . LEU B 1 87 ? 95.541 -2.937 42.841 1.00 23.12 40 LEU B N 1
ATOM 3682 C CA . LEU B 1 87 ? 94.251 -2.289 42.652 1.00 17.28 40 LEU B CA 1
ATOM 3683 C C . LEU B 1 87 ? 94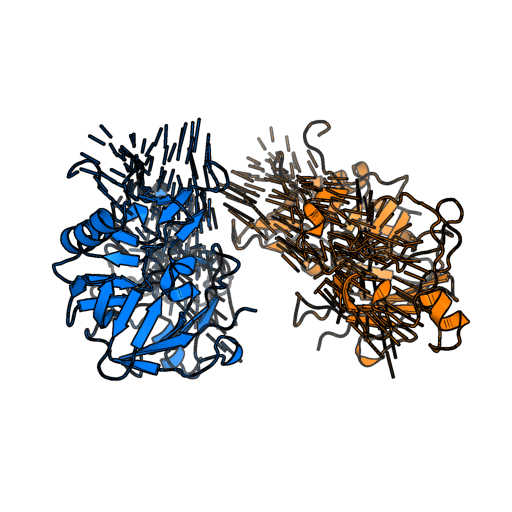.556 -1.091 41.782 1.00 18.48 40 LEU B C 1
ATOM 3684 O O . LEU B 1 87 ? 95.442 -0.325 42.117 1.00 17.25 40 LEU B O 1
ATOM 3689 N N . TRP B 1 88 ? 93.866 -0.958 40.654 1.00 17.39 41 TRP B N 1
ATOM 3690 C CA . TRP B 1 88 ? 94.083 0.209 39.810 1.00 17.02 41 TRP B CA 1
ATOM 3691 C C . TRP B 1 88 ? 92.796 0.732 39.194 1.00 20.53 41 TRP B C 1
ATOM 3692 O O . TRP B 1 88 ? 91.808 0.002 39.040 1.00 19.16 41 TRP B O 1
ATOM 3703 N N . VAL B 1 89 ? 92.814 2.032 38.906 1.00 18.93 42 VAL B N 1
ATOM 3704 C CA . VAL B 1 89 ? 91.746 2.716 38.209 1.00 18.42 42 VAL B CA 1
ATOM 3705 C C . VAL B 1 89 ? 92.396 3.628 37.182 1.00 21.19 42 VAL B C 1
ATOM 3706 O O . VAL B 1 89 ? 93.545 4.041 37.366 1.00 21.69 42 VAL B O 1
ATOM 3710 N N . PRO B 1 90 ? 91.668 3.947 36.105 1.00 22.54 43 PRO B N 1
ATOM 3711 C CA . PRO B 1 90 ? 92.169 4.905 35.122 1.00 21.68 43 PRO B CA 1
ATOM 3712 C C . PRO B 1 90 ? 92.097 6.326 35.665 1.00 21.68 43 PRO B C 1
ATOM 3713 O O . PRO B 1 90 ? 91.140 6.674 36.348 1.00 25.11 43 PRO B O 1
ATOM 3717 N N . SER B 1 91 ? 93.132 7.106 35.384 1.00 21.68 44 SER B N 1
ATOM 3718 C CA . SER B 1 91 ? 93.271 8.473 35.882 1.00 24.20 44 SER B CA 1
ATOM 3719 C C . SER B 1 91 ? 92.652 9.462 34.904 1.00 29.19 44 SER B C 1
ATOM 3720 O O . SER B 1 91 ? 92.571 9.180 33.708 1.00 27.65 44 SER B O 1
ATOM 3723 N N . VAL B 1 92 ? 92.220 10.621 35.400 1.00 25.34 45 VAL B N 1
ATOM 3724 C CA . VAL B 1 92 ? 91.881 11.730 34.504 1.00 27.93 45 VAL B CA 1
ATOM 3725 C C . VAL B 1 92 ? 93.090 12.096 33.642 1.00 32.49 45 VAL B C 1
ATOM 3726 O O . VAL B 1 92 ? 92.944 12.691 32.574 1.00 35.17 45 VAL B O 1
ATOM 3730 N N . ASN B 1 93 ? 94.283 11.738 34.111 1.00 30.49 46 ASN B N 1
ATOM 3731 C CA . ASN B 1 93 ? 95.509 11.986 33.358 1.00 29.13 46 ASN B CA 1
ATOM 3732 C C . ASN B 1 93 ? 95.773 10.927 32.279 1.00 32.81 46 ASN B C 1
ATOM 3733 O O . ASN B 1 93 ? 96.763 11.015 31.554 1.00 35.70 46 ASN B O 1
ATOM 3738 N N . CYS B 1 94 ? 94.891 9.933 32.169 1.00 33.71 47 CYS B N 1
ATOM 3739 C CA . CYS B 1 94 ? 94.993 8.947 31.087 1.00 36.13 47 CYS B CA 1
ATOM 3740 C C . CYS B 1 94 ? 94.474 9.541 29.781 1.00 45.65 47 CYS B C 1
ATOM 3741 O O . CYS B 1 94 ? 93.309 9.939 29.696 1.00 40.06 47 CYS B O 1
ATOM 3744 N N . ASP B 1 95 ? 95.335 9.605 28.768 1.00 39.99 48 ASP B N 1
ATOM 3745 C CA . ASP B 1 95 ? 94.920 10.102 27.459 1.00 46.43 48 ASP B CA 1
ATOM 3746 C C . ASP B 1 95 ? 94.789 8.980 26.429 1.00 44.67 48 ASP B C 1
ATOM 3747 O O . ASP B 1 95 ? 94.627 9.241 25.236 1.00 44.92 48 ASP B O 1
ATOM 3752 N N . SER B 1 96 ? 94.853 7.736 26.893 1.00 40.59 49 SER B N 1
ATOM 3753 C CA . SER B 1 96 ? 94.617 6.589 26.024 1.00 37.63 49 SER B CA 1
ATOM 3754 C C . SER B 1 96 ? 93.226 6.657 25.410 1.00 40.54 49 SER B C 1
ATOM 3755 O O . SER B 1 96 ? 92.270 7.087 26.062 1.00 41.35 49 SER B O 1
ATOM 3758 N N . ILE B 1 97 ? 93.120 6.231 24.156 1.00 43.58 50 ILE B N 1
ATOM 3759 C CA . ILE B 1 97 ? 91.834 6.156 23.475 1.00 46.07 50 ILE B CA 1
ATOM 3760 C C . ILE B 1 97 ? 90.853 5.305 24.273 1.00 44.87 50 ILE B C 1
ATOM 3761 O O . ILE B 1 97 ? 89.676 5.647 24.392 1.00 48.06 50 ILE B O 1
ATOM 3766 N N . GLY B 1 98 ? 91.352 4.207 24.836 1.00 39.45 51 GLY B N 1
ATOM 3767 C CA . GLY B 1 98 ? 90.525 3.291 25.605 1.00 37.08 51 GLY B CA 1
ATOM 3768 C C . GLY B 1 98 ? 89.927 3.887 26.867 1.00 44.20 51 GLY B C 1
ATOM 3769 O O . GLY B 1 98 ? 88.886 3.426 27.339 1.00 47.68 51 GLY B O 1
ATOM 3770 N N . CYS B 1 99 ? 90.578 4.909 27.416 1.00 40.35 52 CYS B N 1
ATOM 3771 C CA . CYS B 1 99 ? 90.127 5.525 28.664 1.00 43.42 52 CYS B CA 1
ATOM 3772 C C . CYS B 1 99 ? 88.962 6.490 28.441 1.00 41.53 52 CYS B C 1
ATOM 3773 O O . CYS B 1 99 ? 88.276 6.868 29.390 1.00 30.64 52 CYS B O 1
ATOM 3776 N N . SER B 1 100 ? 88.727 6.878 27.190 1.00 46.48 53 SER B N 1
ATOM 3777 C CA . SER B 1 100 ? 87.756 7.934 26.892 1.00 46.04 53 SER B CA 1
ATOM 3778 C C . SER B 1 100 ? 86.310 7.545 27.203 1.00 44.11 53 SER B C 1
ATOM 3779 O O . SER B 1 100 ? 85.422 8.396 27.194 1.00 45.61 53 SER B O 1
ATOM 3782 N N . THR B 1 101 ? 86.071 6.268 27.482 1.00 41.15 54 THR B N 1
ATOM 3783 C CA . THR B 1 101 ? 84.723 5.809 27.803 1.00 41.57 54 THR B CA 1
ATOM 3784 C C . THR B 1 101 ? 84.613 5.311 29.244 1.00 39.30 54 THR B C 1
ATOM 3785 O O . THR B 1 101 ? 83.574 4.789 29.648 1.00 43.63 54 THR B O 1
ATOM 3789 N N . LYS B 1 102 ? 85.682 5.475 30.017 1.00 33.71 55 LYS B N 1
ATOM 3790 C CA . LYS B 1 102 ? 85.734 4.940 31.374 1.00 31.78 55 LYS B CA 1
ATOM 3791 C C . LYS B 1 102 ? 85.437 5.994 32.435 1.00 31.59 55 LYS B C 1
ATOM 3792 O O . LYS B 1 102 ? 85.512 7.199 32.170 1.00 31.41 55 LYS B O 1
ATOM 3798 N N . HIS B 1 103 ? 85.075 5.537 33.633 1.00 30.06 56 HIS B N 1
ATOM 3799 C CA . HIS B 1 103 ? 85.055 6.417 34.795 1.00 28.35 56 HIS B CA 1
ATOM 3800 C C . HIS B 1 103 ? 86.505 6.705 35.172 1.00 27.55 56 HIS B C 1
ATOM 3801 O O . HIS B 1 103 ? 87.288 5.767 35.361 1.00 28.82 56 HIS B O 1
ATOM 3808 N N . LEU B 1 104 ? 86.863 7.983 35.277 1.00 29.05 57 LEU B N 1
ATOM 3809 C CA . LEU B 1 104 ? 88.243 8.359 35.577 1.00 31.10 57 LEU B CA 1
ATOM 3810 C C . LEU B 1 104 ? 88.398 8.956 36.971 1.00 34.90 57 LEU B C 1
ATOM 3811 O O . LEU B 1 104 ? 87.572 9.751 37.411 1.00 40.06 57 LEU B O 1
ATOM 3816 N N . TYR B 1 105 ? 89.477 8.583 37.650 1.00 25.10 58 TYR B N 1
ATOM 3817 C CA . TYR B 1 105 ? 89.729 9.051 39.009 1.00 22.41 58 TYR B CA 1
ATOM 3818 C C . TYR B 1 105 ? 90.352 10.442 39.004 1.00 25.64 58 TYR B C 1
ATOM 3819 O O . TYR B 1 105 ? 91.379 10.670 38.358 1.00 22.97 58 TYR B O 1
ATOM 3828 N N . ASP B 1 106 ? 89.723 11.365 39.729 1.00 23.52 59 ASP B N 1
ATOM 3829 C CA . ASP B 1 106 ? 90.184 12.754 39.819 1.00 26.75 59 ASP B CA 1
ATOM 3830 C C . ASP B 1 106 ? 90.675 13.054 41.232 1.00 27.83 59 ASP B C 1
ATOM 3831 O O . ASP B 1 106 ? 89.887 13.363 42.125 1.00 27.86 59 ASP B O 1
ATOM 3836 N N . ALA B 1 107 ? 91.985 12.950 41.427 1.00 24.07 60 ALA B N 1
ATOM 3837 C CA . ALA B 1 107 ? 92.603 13.129 42.740 1.00 30.75 60 ALA B CA 1
ATOM 3838 C C . ALA B 1 107 ? 92.277 14.482 43.372 1.00 26.76 60 ALA B C 1
ATOM 3839 O O . ALA B 1 107 ? 92.099 14.577 44.584 1.00 27.22 60 ALA B O 1
ATOM 3841 N N . SER B 1 108 ? 92.202 15.517 42.546 1.00 25.78 61 SER B N 1
ATOM 3842 C CA . SER B 1 108 ? 91.994 16.880 43.040 1.00 27.77 61 SER B CA 1
ATOM 3843 C C . SER B 1 108 ? 90.613 17.074 43.652 1.00 31.95 61 SER B C 1
ATOM 3844 O O . SER B 1 108 ? 90.382 18.035 44.391 1.00 32.60 61 SER B O 1
ATOM 3847 N N . ALA B 1 109 ? 89.690 16.170 43.346 1.00 32.77 62 ALA B N 1
ATOM 3848 C CA . ALA B 1 109 ? 88.327 16.303 43.849 1.00 33.13 62 ALA B CA 1
ATOM 3849 C C . ALA B 1 109 ? 88.139 15.592 45.186 1.00 34.93 62 ALA B C 1
ATOM 3850 O O . ALA B 1 109 ? 87.065 15.662 45.783 1.00 31.51 62 ALA B O 1
ATOM 3852 N N . SER B 1 110 ? 89.180 14.916 45.660 1.00 26.07 63 SER B N 1
ATOM 3853 C CA . SER B 1 110 ? 89.095 14.189 46.923 1.00 25.44 63 SER B CA 1
ATOM 3854 C C . SER B 1 110 ? 89.970 14.789 48.009 1.00 29.21 63 SER B C 1
ATOM 3855 O O . SER B 1 110 ? 91.185 14.887 47.853 1.00 29.71 63 SER B O 1
ATOM 3858 N N . LYS B 1 111 ? 89.345 15.163 49.122 1.00 29.83 64 LYS B N 1
ATOM 3859 C CA . LYS B 1 111 ? 90.050 15.732 50.268 1.00 31.64 64 LYS B CA 1
ATOM 3860 C C . LYS B 1 111 ? 91.029 14.752 50.904 1.00 31.59 64 LYS B C 1
ATOM 3861 O O . LYS B 1 111 ? 91.917 15.161 51.650 1.00 34.42 64 LYS B O 1
ATOM 3867 N N . SER B 1 112 ? 90.868 13.460 50.621 1.00 24.67 65 SER B N 1
ATOM 3868 C CA . SER B 1 112 ? 91.622 12.435 51.337 1.00 23.94 65 SER B CA 1
ATOM 3869 C C . SER B 1 112 ? 92.751 11.861 50.469 1.00 24.46 65 SER B C 1
ATOM 3870 O O . SER B 1 112 ? 93.453 10.929 50.876 1.00 26.42 65 SER B O 1
ATOM 3873 N N . TYR B 1 113 ? 92.921 12.433 49.281 1.00 23.55 66 TYR B N 1
ATOM 3874 C CA . TYR B 1 113 ? 94.011 12.026 48.380 1.00 23.10 66 TYR B CA 1
ATOM 3875 C C . TYR B 1 113 ? 95.367 12.344 49.001 1.00 23.19 66 TYR B C 1
ATOM 3876 O O . TYR B 1 113 ? 95.581 13.444 49.517 1.00 24.31 66 TYR B O 1
ATOM 3885 N N . GLU B 1 114 ? 96.274 11.370 48.956 1.00 22.52 67 GLU B N 1
ATOM 3886 C CA . GLU B 1 114 ? 97.655 11.582 49.375 1.00 22.60 67 GLU B CA 1
ATOM 3887 C C . GLU B 1 114 ? 98.573 11.185 48.224 1.00 22.27 67 GLU B C 1
ATOM 3888 O O . GLU B 1 114 ? 98.492 10.070 47.724 1.00 23.33 67 GLU B O 1
ATOM 3894 N N . LYS B 1 115 ? 99.447 12.089 47.798 1.00 22.77 68 LYS B N 1
ATOM 3895 C CA . LYS B 1 115 ? 100.268 11.789 46.628 1.00 22.56 68 LYS B CA 1
ATOM 3896 C C . LYS B 1 115 ? 101.354 10.757 46.946 1.00 25.69 68 LYS B C 1
ATOM 3897 O O . LYS B 1 115 ? 101.824 10.667 48.076 1.00 28.81 68 LYS B O 1
ATOM 3903 N N . ASP B 1 116 ? 101.722 9.962 45.943 1.00 22.53 69 ASP B N 1
ATOM 3904 C CA . ASP B 1 116 ? 102.889 9.081 46.011 1.00 21.71 69 ASP B CA 1
ATOM 3905 C C . ASP B 1 116 ? 103.721 9.391 44.769 1.00 22.39 69 ASP B C 1
ATOM 3906 O O . ASP B 1 116 ? 104.739 10.081 44.859 1.00 25.11 69 ASP B O 1
ATOM 3911 N N . GLY B 1 117 ? 103.272 8.905 43.613 1.00 21.14 70 GLY B N 1
ATOM 3912 C CA . GLY B 1 117 ? 103.855 9.306 42.339 1.00 21.47 70 GLY B CA 1
ATOM 3913 C C . GLY B 1 117 ? 104.850 8.318 41.761 1.00 21.11 70 GLY B C 1
ATOM 3914 O O . GLY B 1 117 ? 105.299 8.482 40.631 1.00 21.35 70 GLY B O 1
ATOM 3915 N N . THR B 1 118 ? 105.203 7.298 42.525 1.00 20.59 71 THR B N 1
ATOM 3916 C CA . THR B 1 118 ? 106.105 6.278 41.994 1.00 20.99 71 THR B CA 1
ATOM 3917 C C . THR B 1 118 ? 105.446 5.561 40.818 1.00 20.34 71 THR B C 1
ATOM 3918 O O . THR B 1 118 ? 104.290 5.130 40.896 1.00 19.58 71 THR B O 1
ATOM 3922 N N . LYS B 1 119 ? 106.191 5.475 39.717 1.00 20.13 72 LYS B N 1
ATOM 3923 C CA . LYS B 1 119 ? 105.663 4.989 38.454 1.00 19.98 72 LYS B CA 1
ATOM 3924 C C . LYS B 1 119 ? 105.860 3.503 38.343 1.00 21.94 72 LYS B C 1
ATOM 3925 O O . LYS B 1 119 ? 106.902 2.980 38.738 1.00 23.54 72 LYS B O 1
ATOM 3931 N N . VAL B 1 120 ? 104.852 2.833 37.805 1.00 19.02 73 VAL B N 1
ATOM 3932 C CA . VAL B 1 120 ? 104.874 1.375 37.678 1.00 22.09 73 VAL B CA 1
ATOM 3933 C C . VAL B 1 120 ? 104.213 0.888 36.406 1.00 24.97 73 VAL B C 1
ATOM 3934 O O . VAL B 1 120 ? 103.405 1.591 35.800 1.00 24.11 73 VAL B O 1
ATOM 3938 N N . GLU B 1 121 ? 104.565 -0.340 36.025 1.00 24.14 74 GLU B N 1
ATOM 3939 C CA . GLU B 1 121 ? 103.935 -1.056 34.924 1.00 25.12 74 GLU B CA 1
ATOM 3940 C C . GLU B 1 121 ? 103.565 -2.436 35.426 1.00 22.81 74 GLU B C 1
ATOM 3941 O O . GLU B 1 121 ? 104.410 -3.130 35.980 1.00 29.16 74 GLU B O 1
ATOM 3947 N N . ILE B 1 122 ? 102.304 -2.819 35.265 1.00 19.23 75 ILE B N 1
ATOM 3948 C CA . ILE B 1 122 ? 101.852 -4.118 35.735 1.00 22.18 75 ILE B CA 1
ATOM 3949 C C . ILE B 1 122 ? 101.135 -4.861 34.620 1.00 28.27 75 ILE B C 1
ATOM 3950 O O . ILE B 1 122 ? 100.495 -4.254 33.766 1.00 23.57 75 ILE B O 1
ATOM 3955 N N . SER B 1 123 ? 101.258 -6.183 34.619 1.00 26.76 76 SER B N 1
ATOM 3956 C CA . SER B 1 123 ? 100.704 -6.979 33.532 1.00 27.47 76 SER B CA 1
ATOM 3957 C C . SER B 1 123 ? 99.469 -7.769 33.943 1.00 28.38 76 SER B C 1
ATOM 3958 O O . SER B 1 123 ? 99.307 -8.148 35.111 1.00 31.06 76 SER B O 1
ATOM 3961 N N . TYR B 1 124 ? 98.591 -7.975 32.964 1.00 28.94 77 TYR B N 1
ATOM 3962 C CA . TYR B 1 124 ? 97.404 -8.822 33.093 1.00 33.12 77 TYR B CA 1
ATOM 3963 C C . TYR B 1 124 ? 97.207 -9.608 31.816 1.00 48.14 77 TYR B C 1
ATOM 3964 O O . TYR B 1 124 ? 96.897 -9.028 30.774 1.00 61.23 77 TYR B O 1
ATOM 3973 N N . GLY B 1 125 ? 97.360 -10.922 31.895 1.00 50.32 78 GLY B N 1
ATOM 3974 C CA . GLY B 1 125 ? 97.310 -11.743 30.704 1.00 55.55 78 GLY B CA 1
ATOM 3975 C C . GLY B 1 125 ? 98.338 -11.252 29.706 1.00 60.43 78 GLY B C 1
ATOM 3976 O O . GLY B 1 125 ? 99.505 -11.055 30.048 1.00 60.59 78 GLY B O 1
ATOM 3977 N N . SER B 1 126 ? 97.897 -11.024 28.474 1.00 64.29 79 SER B N 1
ATOM 3978 C CA . SER B 1 126 ? 98.789 -10.561 27.418 1.00 65.14 79 SER B CA 1
ATOM 3979 C C . SER B 1 126 ? 98.950 -9.043 27.420 1.00 56.64 79 SER B C 1
ATOM 3980 O O . SER B 1 126 ? 99.661 -8.494 26.580 1.00 54.16 79 SER B O 1
ATOM 3983 N N . GLY B 1 127 ? 98.293 -8.371 28.363 1.00 50.04 80 GLY B N 1
ATOM 3984 C CA . GLY B 1 127 ? 98.284 -6.918 28.395 1.00 38.07 80 GLY B CA 1
ATOM 3985 C C . GLY B 1 127 ? 98.938 -6.279 29.610 1.00 36.18 80 GLY B C 1
ATOM 3986 O O . GLY B 1 127 ? 99.164 -6.929 30.627 1.00 34.53 80 GLY B O 1
ATOM 3987 N N . THR B 1 128 ? 99.257 -4.991 29.500 1.00 28.41 81 THR B N 1
ATOM 3988 C CA . THR B 1 128 ? 99.876 -4.265 30.604 1.00 26.31 81 THR B CA 1
ATOM 3989 C C . THR B 1 128 ? 99.282 -2.870 30.705 1.00 24.45 81 THR B C 1
ATOM 3990 O O . THR B 1 128 ? 98.842 -2.298 29.706 1.00 26.94 81 THR B O 1
ATOM 3994 N N . VAL B 1 129 ? 99.249 -2.331 31.920 1.00 21.08 82 VAL B N 1
ATOM 3995 C CA . VAL B 1 129 ? 98.948 -0.912 32.098 1.00 21.50 82 VAL B CA 1
ATOM 3996 C C . VAL B 1 129 ? 100.128 -0.217 32.771 1.00 24.54 82 VAL B C 1
ATOM 3997 O O . VAL B 1 129 ? 100.902 -0.847 33.491 1.00 21.30 82 VAL B O 1
ATOM 4001 N N . ARG B 1 130 ? 100.267 1.083 32.528 1.00 22.78 83 ARG B N 1
ATOM 4002 C CA . ARG B 1 130 ? 101.264 1.887 33.216 1.00 18.96 83 ARG B CA 1
ATOM 4003 C C . ARG B 1 130 ? 100.573 3.024 33.955 1.00 22.39 83 ARG B C 1
ATOM 4004 O O . ARG B 1 130 ? 99.569 3.550 33.489 1.00 22.54 83 ARG B O 1
ATOM 4012 N N . GLY B 1 131 ? 101.114 3.397 35.107 1.00 20.08 84 GLY B N 1
ATOM 4013 C CA . GLY B 1 131 ? 100.654 4.598 35.792 1.00 21.66 84 GLY B CA 1
ATOM 4014 C C . GLY B 1 131 ? 101.513 4.882 37.003 1.00 24.41 84 GLY B C 1
ATOM 4015 O O . GLY B 1 131 ? 102.706 4.594 37.003 1.00 22.50 84 GLY B O 1
ATOM 4016 N N . TYR B 1 132 ? 100.912 5.435 38.048 1.00 21.10 85 TYR B N 1
ATOM 4017 C CA . TYR B 1 132 ? 101.668 5.764 39.242 1.00 19.76 85 TYR B CA 1
ATOM 4018 C C . TYR B 1 132 ? 100.852 5.555 40.504 1.00 19.47 85 TYR B C 1
ATOM 4019 O O . TYR B 1 132 ? 99.630 5.518 40.460 1.00 19.39 85 TYR B O 1
ATOM 4028 N N . PHE B 1 133 ? 101.536 5.416 41.630 1.00 19.37 86 PHE B N 1
ATOM 4029 C CA . PHE B 1 133 ? 100.848 5.172 42.889 1.00 19.14 86 PHE B CA 1
ATOM 4030 C C . PHE B 1 133 ? 100.206 6.433 43.474 1.00 19.69 86 PHE B C 1
ATOM 4031 O O . PHE B 1 133 ? 100.747 7.533 43.377 1.00 20.27 86 PHE B O 1
ATOM 4039 N N . SER B 1 134 ? 99.052 6.224 44.087 1.00 19.53 87 SER B N 1
ATOM 4040 C CA . SER B 1 134 ? 98.331 7.242 44.849 1.00 20.03 87 SER B CA 1
ATOM 4041 C C . SER B 1 134 ? 97.702 6.579 46.066 1.00 19.71 87 SER B C 1
ATOM 4042 O O . SER B 1 134 ? 97.628 5.369 46.136 1.00 19.57 87 SER B O 1
ATOM 4045 N N . LYS B 1 135 ? 97.269 7.371 47.035 1.00 20.15 88 LYS B N 1
ATOM 4046 C CA . LYS B 1 135 ? 96.581 6.810 48.182 1.00 20.27 88 LYS B CA 1
ATOM 4047 C C . LYS B 1 135 ? 95.326 7.625 48.428 1.00 20.44 88 LYS B C 1
ATOM 4048 O O . LYS B 1 135 ? 95.351 8.851 48.313 1.00 21.09 88 LYS B O 1
ATOM 4054 N N . ASP B 1 136 ? 94.227 6.937 48.737 1.00 20.21 89 ASP B N 1
ATOM 4055 C CA . ASP B 1 136 ? 92.951 7.602 48.997 1.00 20.98 89 ASP B CA 1
ATOM 4056 C C . ASP B 1 136 ? 92.040 6.616 49.702 1.00 21.06 89 ASP B C 1
ATOM 4057 O O . ASP B 1 136 ? 92.403 5.457 49.901 1.00 21.03 89 ASP B O 1
ATOM 4062 N N . VAL B 1 137 ? 90.846 7.070 50.069 1.00 21.66 90 VAL B N 1
ATOM 4063 C CA . VAL B 1 137 ? 89.865 6.189 50.703 1.00 20.53 90 VAL B CA 1
ATOM 4064 C C . VAL B 1 137 ? 89.087 5.386 49.680 1.00 20.11 90 VAL B C 1
ATOM 4065 O O . VAL B 1 137 ? 88.413 5.942 48.817 1.00 23.78 90 VAL B O 1
ATOM 4069 N N . ILE B 1 138 ? 89.158 4.060 49.807 1.00 20.93 91 ILE B N 1
ATOM 4070 C CA . ILE B 1 138 ? 88.427 3.152 48.941 1.00 22.18 91 ILE B CA 1
ATOM 4071 C C . ILE B 1 138 ? 87.183 2.644 49.652 1.00 25.10 91 ILE B C 1
ATOM 4072 O O . ILE B 1 138 ? 87.252 2.281 50.819 1.00 23.35 91 ILE B O 1
ATOM 4077 N N . SER B 1 139 ? 86.056 2.640 48.948 1.00 21.88 92 SER B N 1
ATOM 4078 C CA . SER B 1 139 ? 84.793 2.153 49.505 1.00 24.64 92 SER B CA 1
ATOM 4079 C C . SER B 1 139 ? 84.357 0.901 48.759 1.00 24.61 92 SER B C 1
ATOM 4080 O O . SER B 1 139 ? 84.363 0.864 47.527 1.00 22.78 92 SER B O 1
ATOM 4083 N N . LEU B 1 140 ? 83.984 -0.126 49.516 1.00 24.65 93 LEU B N 1
ATOM 4084 C CA . LEU B 1 140 ? 83.523 -1.388 48.951 1.00 23.22 93 LEU B CA 1
ATOM 4085 C C . LEU B 1 140 ? 82.334 -1.813 49.773 1.00 23.21 93 LEU B C 1
ATOM 4086 O O . LEU B 1 140 ? 82.493 -2.103 50.950 1.00 22.00 93 LEU B O 1
ATOM 4091 N N . GLY B 1 141 ? 81.152 -1.812 49.171 1.00 21.53 94 GLY B N 1
ATOM 4092 C CA . GLY B 1 141 ? 79.943 -2.052 49.946 1.00 27.07 94 GLY B CA 1
ATOM 4093 C C . GLY B 1 141 ? 79.909 -1.089 51.124 1.00 29.81 94 GLY B C 1
ATOM 4094 O O . GLY B 1 141 ? 80.033 0.119 50.940 1.00 31.49 94 GLY B O 1
ATOM 4095 N N . ASP B 1 142 ? 79.798 -1.624 52.339 1.00 31.31 95 ASP B N 1
ATOM 4096 C CA . ASP B 1 142 ? 79.777 -0.793 53.540 1.00 27.87 95 ASP B CA 1
ATOM 4097 C C . ASP B 1 142 ? 81.144 -0.661 54.218 1.00 33.02 95 ASP B C 1
ATOM 4098 O O . ASP B 1 142 ? 81.232 -0.215 55.360 1.00 33.86 95 ASP B O 1
ATOM 4103 N N . LEU B 1 143 ? 82.210 -1.024 53.502 1.00 23.31 96 LEU B N 1
ATOM 4104 C CA . LEU B 1 143 ? 83.567 -0.914 54.022 1.00 23.68 96 LEU B CA 1
ATOM 4105 C C . LEU B 1 143 ? 84.253 0.312 53.432 1.00 24.69 96 LEU B C 1
ATOM 4106 O O . LEU B 1 143 ? 83.943 0.733 52.320 1.00 25.40 96 LEU B O 1
ATOM 4111 N N . SER B 1 144 ? 85.194 0.857 54.183 1.00 20.65 97 SER B N 1
ATOM 4112 C CA . SER B 1 144 ? 85.909 2.071 53.780 1.00 23.48 97 SER B CA 1
ATOM 4113 C C . SER B 1 144 ? 87.317 2.015 54.355 1.00 23.01 97 SER B C 1
ATOM 4114 O O . SER B 1 144 ? 87.467 1.820 55.556 1.00 26.01 97 SER B O 1
ATOM 4117 N N . LEU B 1 145 ? 88.357 2.162 53.528 1.00 22.52 98 LEU B N 1
ATOM 4118 C CA . LEU B 1 145 ? 89.705 2.270 54.081 1.00 20.49 98 LEU B CA 1
ATOM 4119 C C . LEU B 1 145 ? 90.667 3.088 53.236 1.00 20.14 98 LEU B C 1
ATOM 4120 O O . LEU B 1 145 ? 90.553 3.127 52.011 1.00 23.25 98 LEU B O 1
ATOM 4125 N N . PRO B 1 146 ? 91.637 3.725 53.905 1.00 23.04 99 PRO B N 1
ATOM 4126 C CA . PRO B 1 146 ? 92.715 4.368 53.144 1.00 21.49 99 PRO B CA 1
ATOM 4127 C C . PRO B 1 146 ? 93.576 3.286 52.503 1.00 21.71 99 PRO B C 1
ATOM 4128 O O . PRO B 1 146 ? 93.936 2.308 53.168 1.00 21.41 99 PRO B O 1
ATOM 4132 N N . TYR B 1 147 ? 93.897 3.445 51.225 1.00 18.83 100 TYR B N 1
ATOM 4133 C CA . TYR B 1 147 ? 94.560 2.364 50.494 1.00 18.23 100 TYR B CA 1
ATOM 4134 C C . TYR B 1 147 ? 95.448 2.914 49.397 1.00 19.75 100 TYR B C 1
ATOM 4135 O O . TYR B 1 147 ? 95.068 3.872 48.726 1.00 18.97 100 TYR B O 1
ATOM 4144 N N . LYS B 1 148 ? 96.596 2.279 49.184 1.00 18.81 101 LYS B N 1
ATOM 4145 C CA . LYS B 1 148 ? 97.498 2.691 48.112 1.00 19.84 101 LYS B CA 1
ATOM 4146 C C . LYS B 1 148 ? 97.237 1.877 46.838 1.00 18.64 101 LYS B C 1
ATOM 4147 O O . LYS B 1 148 ? 97.311 0.645 46.829 1.00 21.67 101 LYS B O 1
ATOM 4153 N N . PHE B 1 149 ? 96.914 2.588 45.769 1.00 18.49 102 PHE B N 1
ATOM 4154 C CA . PHE B 1 149 ? 96.480 1.981 44.525 1.00 17.58 102 PHE B CA 1
ATOM 4155 C C . PHE B 1 149 ? 97.209 2.650 43.368 1.00 17.87 102 PHE B C 1
ATOM 4156 O O . PHE B 1 149 ? 97.926 3.639 43.557 1.00 18.31 102 PHE B O 1
ATOM 4164 N N . ILE B 1 150 ? 97.008 2.127 42.167 1.00 17.67 103 ILE B N 1
ATOM 4165 C CA . ILE B 1 150 ? 97.623 2.700 40.978 1.00 17.99 103 ILE B CA 1
ATOM 4166 C C . ILE B 1 150 ? 96.614 3.495 40.155 1.00 18.40 103 ILE B C 1
ATOM 4167 O O . ILE B 1 150 ? 95.530 2.999 39.849 1.00 18.73 103 ILE B O 1
ATOM 4172 N N . GLU B 1 151 ? 96.964 4.741 39.845 1.00 19.02 104 GLU B N 1
ATOM 4173 C CA . GLU B 1 151 ? 96.275 5.542 38.841 1.00 19.53 104 GLU B CA 1
ATOM 4174 C C . GLU B 1 151 ? 96.865 5.268 37.475 1.00 19.56 104 GLU B C 1
ATOM 4175 O O . GLU B 1 151 ? 98.018 5.597 37.236 1.00 23.47 104 GLU B O 1
ATOM 4181 N N . VAL B 1 152 ? 96.091 4.690 36.570 1.00 20.60 105 VAL B N 1
ATOM 4182 C CA . VAL B 1 152 ? 96.637 4.345 35.260 1.00 19.45 105 VAL B CA 1
ATOM 4183 C C . VAL B 1 152 ? 96.579 5.522 34.283 1.00 22.32 105 VAL B C 1
ATOM 4184 O O . VAL B 1 152 ? 95.555 6.194 34.150 1.00 23.78 105 VAL B O 1
ATOM 4188 N N . THR B 1 153 ? 97.708 5.786 33.630 1.00 23.02 106 THR B N 1
ATOM 4189 C CA . THR B 1 153 ? 97.814 6.884 32.687 1.00 26.81 106 THR B CA 1
ATOM 4190 C C . THR B 1 153 ? 98.004 6.370 31.257 1.00 25.06 106 THR B C 1
ATOM 4191 O O . THR B 1 153 ? 97.902 7.135 30.302 1.00 30.11 106 THR B O 1
ATOM 4195 N N . ASP B 1 154 ? 98.276 5.076 31.110 1.00 25.30 107 ASP B N 1
ATOM 4196 C CA . ASP B 1 154 ? 98.462 4.493 29.781 1.00 27.14 107 ASP B CA 1
ATOM 4197 C C . ASP B 1 154 ? 97.897 3.077 29.745 1.00 24.44 107 ASP B C 1
ATOM 4198 O O . ASP B 1 154 ? 98.443 2.161 30.359 1.00 25.59 107 ASP B O 1
ATOM 4203 N N . ALA B 1 155 ? 96.797 2.912 29.020 1.00 28.16 108 ALA B N 1
ATOM 4204 C CA . ALA B 1 155 ? 96.129 1.628 28.926 1.00 26.63 108 ALA B CA 1
ATOM 4205 C C . ALA B 1 155 ? 96.183 1.076 27.502 1.00 26.09 108 ALA B C 1
ATOM 4206 O O . ALA B 1 155 ? 95.460 0.141 27.175 1.00 29.61 108 ALA B O 1
ATOM 4208 N N . ASP B 1 156 ? 97.037 1.662 26.665 1.00 27.92 109 ASP B N 1
ATOM 4209 C CA . ASP B 1 156 ? 97.134 1.261 25.259 1.00 30.23 109 ASP B CA 1
ATOM 4210 C C . ASP B 1 156 ? 97.416 -0.223 25.064 1.00 35.52 109 ASP B C 1
ATOM 4211 O O . ASP B 1 156 ? 96.910 -0.833 24.124 1.00 36.69 109 ASP B O 1
ATOM 4216 N N . ASP B 1 157 ? 98.216 -0.797 25.957 1.00 29.89 110 ASP B N 1
ATOM 4217 C CA . ASP B 1 157 ? 98.607 -2.196 25.846 1.00 30.87 110 ASP B CA 1
ATOM 4218 C C . ASP B 1 157 ? 97.633 -3.149 26.533 1.00 30.76 110 ASP B C 1
ATOM 4219 O O . ASP B 1 157 ? 97.962 -4.310 26.769 1.00 32.17 110 ASP B O 1
ATOM 4224 N N . LEU B 1 158 ? 96.434 -2.663 26.848 1.00 27.34 111 LEU B N 1
ATOM 4225 C CA . LEU B 1 158 ? 95.376 -3.516 27.374 1.00 26.65 111 LEU B CA 1
ATOM 4226 C C . LEU B 1 158 ? 94.258 -3.639 26.338 1.00 31.19 111 LEU B C 1
ATOM 4227 O O . LEU B 1 158 ? 93.135 -4.039 26.650 1.00 34.78 111 LEU B O 1
ATOM 4232 N N . GLU B 1 159 ? 94.589 -3.286 25.099 1.00 33.62 112 GLU B N 1
ATOM 4233 C CA . GLU B 1 159 ? 93.677 -3.398 23.965 1.00 32.41 112 GLU B CA 1
ATOM 4234 C C . GLU B 1 159 ? 93.772 -4.779 23.318 1.00 33.97 112 GLU B C 1
ATOM 4235 O O . GLU B 1 159 ? 94.846 -5.378 23.290 1.00 39.60 112 GLU B O 1
ATOM 4241 N N . PRO B 1 160 ? 92.658 -5.276 22.760 1.00 38.24 113 PRO B N 1
ATOM 4242 C CA . PRO B 1 160 ? 91.369 -4.592 22.631 1.00 42.90 113 PRO B CA 1
ATOM 4243 C C . PRO B 1 160 ? 90.374 -4.875 23.757 1.00 35.12 113 PRO B C 1
ATOM 4244 O O . PRO B 1 160 ? 89.255 -4.369 23.693 1.00 36.52 113 PRO B O 1
ATOM 4248 N N . ILE B 1 161 ? 90.757 -5.655 24.765 1.00 36.04 114 ILE B N 1
ATOM 4249 C CA . ILE B 1 161 ? 89.794 -6.048 25.789 1.00 34.74 114 ILE B CA 1
ATOM 4250 C C . ILE B 1 161 ? 89.298 -4.851 26.609 1.00 30.00 114 ILE B C 1
ATOM 4251 O O . ILE B 1 161 ? 88.139 -4.828 27.034 1.00 34.52 114 ILE B O 1
ATOM 4256 N N . TYR B 1 162 ? 90.150 -3.847 26.809 1.00 29.04 115 TYR B N 1
ATOM 4257 C CA . TYR B 1 162 ? 89.773 -2.732 27.679 1.00 32.10 115 TYR B CA 1
ATOM 4258 C C . TYR B 1 162 ? 88.613 -1.931 27.083 1.00 34.03 115 TYR B C 1
ATOM 4259 O O . TYR B 1 162 ? 87.593 -1.722 27.742 1.00 33.03 115 TYR B O 1
ATOM 4268 N N . SER B 1 163 ? 88.755 -1.500 25.833 1.00 33.31 116 SER B N 1
ATOM 4269 C CA . SER B 1 163 ? 87.704 -0.715 25.195 1.00 37.62 116 SER B CA 1
ATOM 4270 C C . SER B 1 163 ? 86.496 -1.583 24.845 1.00 37.67 116 SER B C 1
ATOM 4271 O O . SER B 1 163 ? 85.418 -1.070 24.554 1.00 44.47 116 SER B O 1
ATOM 4274 N N . GLY B 1 164 ? 86.670 -2.898 24.896 1.00 37.25 117 GLY B N 1
ATOM 4275 C CA . GLY B 1 164 ? 85.603 -3.816 24.541 1.00 38.86 117 GLY B CA 1
ATOM 4276 C C . GLY B 1 164 ? 84.826 -4.372 25.720 1.00 38.65 117 GLY B C 1
ATOM 4277 O O . GLY B 1 164 ? 83.929 -5.194 25.538 1.00 40.81 117 GLY B O 1
ATOM 4278 N N . SER B 1 165 ? 85.161 -3.920 26.926 1.00 34.40 118 SER B N 1
ATOM 4279 C CA . SER B 1 165 ? 84.521 -4.431 28.137 1.00 32.95 118 SER B CA 1
ATOM 4280 C C . SER B 1 165 ? 84.073 -3.293 29.045 1.00 34.08 118 SER B C 1
ATOM 4281 O O . SER B 1 165 ? 84.559 -2.171 28.922 1.00 34.33 118 SER B O 1
ATOM 4284 N N . GLU B 1 166 ? 83.166 -3.583 29.973 1.00 30.88 119 GLU B N 1
ATOM 4285 C CA . GLU B 1 166 ? 82.564 -2.528 30.772 1.00 33.02 119 GLU B CA 1
ATOM 4286 C C . GLU B 1 166 ? 83.381 -2.083 31.986 1.00 37.54 119 GLU B C 1
ATOM 4287 O O . GLU B 1 166 ? 83.095 -1.032 32.565 1.00 38.88 119 GLU B O 1
ATOM 4293 N N . PHE B 1 167 ? 84.407 -2.839 32.360 1.00 26.56 120 PHE B N 1
ATOM 4294 C CA . PHE B 1 167 ? 85.140 -2.520 33.587 1.00 27.21 120 PHE B CA 1
ATOM 4295 C C . PHE B 1 167 ? 86.023 -1.285 33.449 1.00 22.44 120 PHE B C 1
ATOM 4296 O O . PHE B 1 167 ? 86.496 -0.949 32.362 1.00 24.45 120 PHE B O 1
ATOM 4304 N N . ASP B 1 168 ? 86.229 -0.607 34.573 1.00 22.29 121 ASP B N 1
ATOM 4305 C CA . ASP B 1 168 ? 87.132 0.533 34.630 1.00 20.63 121 ASP B CA 1
ATOM 4306 C C . ASP B 1 168 ? 88.512 0.128 35.121 1.00 21.28 121 ASP B C 1
ATOM 4307 O O . ASP B 1 168 ? 89.525 0.550 34.567 1.00 23.13 121 ASP B O 1
ATOM 4312 N N . GLY B 1 169 ? 88.549 -0.698 36.163 1.00 20.24 122 GLY B N 1
ATOM 4313 C CA . GLY B 1 169 ? 89.817 -1.064 36.766 1.00 21.52 122 GLY B CA 1
ATOM 4314 C C . GLY B 1 169 ? 89.762 -2.475 37.296 1.00 20.03 122 GLY B C 1
ATOM 4315 O O . GLY B 1 169 ? 88.800 -3.200 37.050 1.00 20.60 122 GLY B O 1
ATOM 4316 N N . ILE B 1 170 ? 90.789 -2.864 38.039 1.00 18.71 123 ILE B N 1
ATOM 4317 C CA . ILE B 1 170 ? 90.859 -4.223 38.545 1.00 15.92 123 ILE B CA 1
ATOM 4318 C C . ILE B 1 170 ? 91.147 -4.171 40.040 1.00 22.01 123 ILE B C 1
ATOM 4319 O O . ILE B 1 170 ? 91.974 -3.369 40.495 1.00 20.66 123 ILE B O 1
ATOM 4324 N N . LEU B 1 171 ? 90.432 -4.998 40.802 1.00 19.00 124 LEU B N 1
ATOM 4325 C CA . LEU B 1 171 ? 90.644 -5.120 42.234 1.00 19.60 124 LEU B CA 1
ATOM 4326 C C . LEU B 1 171 ? 91.259 -6.487 42.516 1.00 18.65 124 LEU B C 1
ATOM 4327 O O . LEU B 1 171 ? 90.654 -7.528 42.229 1.00 20.40 124 LEU B O 1
ATOM 4332 N N . GLY B 1 172 ? 92.454 -6.485 43.091 1.00 16.15 125 GLY B N 1
ATOM 4333 C CA . GLY B 1 172 ? 93.180 -7.726 43.289 1.00 14.60 125 GLY B CA 1
ATOM 4334 C C . GLY B 1 172 ? 92.739 -8.504 44.514 1.00 17.42 125 GLY B C 1
ATOM 4335 O O . GLY B 1 172 ? 92.730 -7.974 45.624 1.00 16.72 125 GLY B O 1
ATOM 4336 N N . LEU B 1 173 ? 92.391 -9.776 44.296 1.00 15.86 126 LEU B N 1
ATOM 4337 C CA . LEU B 1 173 ? 92.007 -10.698 45.356 1.00 14.77 126 LEU B CA 1
ATOM 4338 C C . LEU B 1 173 ? 93.019 -11.851 45.422 1.00 14.14 126 LEU B C 1
ATOM 4339 O O . LEU B 1 173 ? 92.696 -12.980 45.816 1.00 14.39 126 LEU B O 1
ATOM 4344 N N . GLY B 1 174 ? 94.252 -11.534 45.048 1.00 14.73 127 GLY B N 1
ATOM 4345 C CA . GLY B 1 174 ? 95.337 -12.485 45.064 1.00 13.87 127 GLY B CA 1
ATOM 4346 C C . GLY B 1 174 ? 96.343 -12.215 46.162 1.00 14.58 127 GLY B C 1
ATOM 4347 O O . GLY B 1 174 ? 96.068 -11.500 47.121 1.00 16.48 127 GLY B O 1
ATOM 4348 N N . TRP B 1 175 ? 97.538 -12.768 45.990 1.00 15.61 128 TRP B N 1
ATOM 4349 C CA . TRP B 1 175 ? 98.587 -12.695 47.001 1.00 14.81 128 TRP B CA 1
ATOM 4350 C C . TRP B 1 175 ? 99.650 -11.674 46.606 1.00 16.69 128 TRP B C 1
ATOM 4351 O O . TRP B 1 175 ? 99.983 -11.540 45.423 1.00 17.35 128 TRP B O 1
ATOM 4362 N N . LYS B 1 176 ? 100.163 -10.965 47.607 1.00 14.67 129 LYS B N 1
ATOM 4363 C CA . LYS B 1 176 ? 101.294 -10.060 47.414 1.00 16.44 129 LYS B CA 1
ATOM 4364 C C . LYS B 1 176 ? 102.481 -10.812 46.833 1.00 16.55 129 LYS B C 1
ATOM 4365 O O . LYS B 1 176 ? 102.860 -11.861 47.342 1.00 19.22 129 LYS B O 1
ATOM 4371 N N . ASP B 1 177 ? 103.060 -10.257 45.766 1.00 16.71 130 ASP B N 1
ATOM 4372 C CA . ASP B 1 177 ? 104.249 -10.805 45.117 1.00 16.76 130 ASP B CA 1
ATOM 4373 C C . ASP B 1 177 ? 105.288 -9.700 45.155 1.00 19.76 130 ASP B C 1
ATOM 4374 O O . ASP B 1 177 ? 105.175 -8.723 44.417 1.00 19.80 130 ASP B O 1
ATOM 4379 N N . LEU B 1 178 ? 106.278 -9.840 46.027 1.00 20.87 131 LEU B N 1
ATOM 4380 C CA . LEU B 1 178 ? 107.249 -8.769 46.226 1.00 21.72 131 LEU B CA 1
ATOM 4381 C C . LEU B 1 178 ? 108.093 -8.469 44.984 1.00 23.71 131 LEU B C 1
ATOM 4382 O O . LEU B 1 178 ? 108.714 -7.411 44.917 1.00 21.78 131 LEU B O 1
ATOM 4387 N N . SER B 1 179 ? 108.110 -9.361 43.992 1.00 19.11 132 SER B N 1
ATOM 4388 C CA . SER B 1 179 ? 108.817 -9.037 42.755 1.00 22.17 132 SER B CA 1
ATOM 4389 C C . SER B 1 179 ? 108.017 -8.056 41.881 1.00 20.42 132 SER B C 1
ATOM 4390 O O . SER B 1 179 ? 108.542 -7.531 40.893 1.00 23.01 132 SER B O 1
ATOM 4393 N N . ILE B 1 180 ? 106.769 -7.791 42.267 1.00 20.28 133 ILE B N 1
ATOM 4394 C CA . ILE B 1 180 ? 105.906 -6.834 41.578 1.00 20.85 133 ILE B CA 1
ATOM 4395 C C . ILE B 1 180 ? 105.743 -5.580 42.429 1.00 18.08 133 ILE B C 1
ATOM 4396 O O . ILE B 1 180 ? 105.910 -4.450 41.954 1.00 20.82 133 ILE B O 1
ATOM 4401 N N . GLY B 1 181 ? 105.407 -5.783 43.699 1.00 19.55 134 GLY B N 1
ATOM 4402 C CA . GLY B 1 181 ? 105.111 -4.670 44.584 1.00 20.21 134 GLY B CA 1
ATOM 4403 C C . GLY B 1 181 ? 104.898 -5.106 46.021 1.00 23.52 134 GLY B C 1
ATOM 4404 O O . GLY B 1 181 ? 104.702 -6.295 46.296 1.00 23.32 134 GLY B O 1
ATOM 4405 N N . SER B 1 182 ? 104.907 -4.145 46.943 1.00 17.83 135 SER B N 1
ATOM 4406 C CA . SER B 1 182 ? 104.910 -4.475 48.370 1.00 21.23 135 SER B CA 1
ATOM 4407 C C . SER B 1 182 ? 103.599 -4.181 49.086 1.00 24.26 135 SER B C 1
ATOM 4408 O O . SER B 1 182 ? 103.516 -4.297 50.305 1.00 27.54 135 SER B O 1
ATOM 4411 N N . ILE B 1 183 ? 102.571 -3.810 48.342 1.00 18.50 136 ILE B N 1
ATOM 4412 C CA . ILE B 1 183 ? 101.329 -3.395 48.978 1.00 18.64 136 ILE B CA 1
ATOM 4413 C C . ILE B 1 183 ? 100.469 -4.609 49.295 1.00 19.43 136 ILE B C 1
ATOM 4414 O O . ILE B 1 183 ? 100.239 -5.456 48.443 1.00 20.15 136 ILE B O 1
ATOM 4419 N N . ASP B 1 184 ? 100.006 -4.703 50.534 1.00 17.95 137 ASP B N 1
ATOM 4420 C CA . ASP B 1 184 ? 99.138 -5.814 50.883 1.00 18.78 137 ASP B CA 1
ATOM 4421 C C . ASP B 1 184 ? 97.834 -5.659 50.111 1.00 23.01 137 ASP B C 1
ATOM 4422 O O . ASP B 1 184 ? 97.328 -4.542 49.963 1.00 22.06 137 ASP B O 1
ATOM 4427 N N . PRO B 1 185 ? 97.286 -6.771 49.611 1.00 16.84 138 PRO B N 1
ATOM 4428 C CA . PRO B 1 185 ? 96.030 -6.675 48.862 1.00 15.16 138 PRO B CA 1
ATOM 4429 C C . PRO B 1 185 ? 94.895 -6.207 49.782 1.00 17.93 138 PRO B C 1
ATOM 4430 O O . PRO B 1 185 ? 94.996 -6.339 51.003 1.00 17.83 138 PRO B O 1
ATOM 4434 N N . VAL B 1 186 ? 93.827 -5.692 49.192 1.00 16.72 139 VAL B N 1
ATOM 4435 C CA . VAL B 1 186 ? 92.817 -4.954 49.960 1.00 15.74 139 VAL B CA 1
ATOM 4436 C C . VAL B 1 186 ? 92.171 -5.787 51.095 1.00 16.26 139 VAL B C 1
ATOM 4437 O O . VAL B 1 186 ? 91.869 -5.252 52.165 1.00 17.85 139 VAL B O 1
ATOM 4441 N N . VAL B 1 187 ? 91.987 -7.090 50.906 1.00 17.09 140 VAL B N 1
ATOM 4442 C CA . VAL B 1 187 ? 91.299 -7.858 51.944 1.00 17.44 140 VAL B CA 1
ATOM 4443 C C . VAL B 1 187 ? 92.220 -8.034 53.151 1.00 15.66 140 VAL B C 1
ATOM 4444 O O . VAL B 1 187 ? 91.775 -7.985 54.306 1.00 19.77 140 VAL B O 1
ATOM 4448 N N . VAL B 1 188 ? 93.502 -8.248 52.877 1.00 15.53 141 VAL B N 1
ATOM 4449 C CA . VAL B 1 188 ? 94.506 -8.331 53.929 1.00 17.33 141 VAL B CA 1
ATOM 4450 C C . VAL B 1 188 ? 94.610 -6.999 54.671 1.00 21.96 141 VAL B C 1
ATOM 4451 O O . VAL B 1 188 ? 94.675 -6.959 55.905 1.00 19.56 141 VAL B O 1
ATOM 4455 N N . GLU B 1 189 ? 94.632 -5.906 53.918 1.00 18.87 142 GLU B N 1
ATOM 4456 C CA . GLU B 1 189 ? 94.680 -4.573 54.533 1.00 18.59 142 GLU B CA 1
ATOM 4457 C C . GLU B 1 189 ? 93.432 -4.270 55.380 1.00 22.17 142 GLU B C 1
ATOM 4458 O O . GLU B 1 189 ? 93.532 -3.647 56.445 1.00 21.75 142 GLU B O 1
ATOM 4464 N N . LEU B 1 190 ? 92.260 -4.713 54.921 1.00 16.84 143 LEU B N 1
ATOM 4465 C CA . LEU B 1 190 ? 91.026 -4.523 55.688 1.00 17.17 143 LEU B CA 1
ATOM 4466 C C . LEU B 1 190 ? 91.114 -5.205 57.052 1.00 21.58 143 LEU B C 1
ATOM 4467 O O . LEU B 1 190 ? 90.721 -4.630 58.067 1.00 23.41 143 LEU B O 1
ATOM 4472 N N . LYS B 1 191 ? 91.639 -6.428 57.081 1.00 22.61 144 LYS B N 1
ATOM 4473 C CA . LYS B 1 191 ? 91.820 -7.133 58.346 1.00 24.29 144 LYS B CA 1
ATOM 4474 C C . LYS B 1 191 ? 92.932 -6.481 59.181 1.00 23.48 144 LYS B C 1
ATOM 4475 O O . LYS B 1 191 ? 92.823 -6.406 60.409 1.00 26.54 144 LYS B O 1
ATOM 4481 N N . LYS B 1 192 ? 93.986 -5.993 58.519 1.00 22.47 145 LYS B N 1
ATOM 4482 C CA . LYS B 1 192 ? 95.054 -5.277 59.206 1.00 22.72 145 LYS B CA 1
ATOM 4483 C C . LYS B 1 192 ? 94.486 -4.063 59.946 1.00 26.23 145 LYS B C 1
ATOM 4484 O O . LYS B 1 192 ? 94.896 -3.758 61.064 1.00 29.34 145 LYS B O 1
ATOM 4490 N N . GLN B 1 193 ? 93.527 -3.385 59.321 1.00 25.29 146 GLN B N 1
ATOM 4491 C CA . GLN B 1 193 ? 92.953 -2.174 59.906 1.00 28.02 146 GLN B CA 1
ATOM 4492 C C . GLN B 1 193 ? 91.735 -2.483 60.776 1.00 23.18 146 GLN B C 1
ATOM 4493 O O . GLN B 1 193 ? 90.994 -1.576 61.149 1.00 25.95 146 GLN B O 1
ATOM 4499 N N . ASN B 1 194 ? 91.538 -3.765 61.082 1.00 25.01 147 ASN B N 1
ATOM 4500 C CA . ASN B 1 194 ? 90.446 -4.224 61.953 1.00 25.77 147 ASN B CA 1
ATOM 4501 C C . ASN B 1 194 ? 89.060 -3.803 61.480 1.00 28.86 147 ASN B C 1
ATOM 4502 O O . ASN B 1 194 ? 88.199 -3.442 62.286 1.00 31.92 147 ASN B O 1
ATOM 4507 N N . LYS B 1 195 ? 88.845 -3.890 60.173 1.00 25.05 148 LYS B N 1
ATOM 4508 C CA . LYS B 1 195 ? 87.594 -3.485 59.553 1.00 23.56 148 LYS B CA 1
ATOM 4509 C C . LYS B 1 195 ? 86.720 -4.669 59.125 1.00 22.35 148 LYS B C 1
ATOM 4510 O O . LYS B 1 195 ? 85.546 -4.497 58.806 1.00 23.61 148 LYS B O 1
ATOM 4516 N N . ILE B 1 196 ? 87.302 -5.866 59.117 1.00 20.43 149 ILE B N 1
ATOM 4517 C CA . ILE B 1 196 ? 86.560 -7.101 58.844 1.00 19.63 149 ILE B CA 1
ATOM 4518 C C . ILE B 1 196 ? 86.999 -8.158 59.853 1.00 20.73 149 ILE B C 1
ATOM 4519 O O . ILE B 1 196 ? 88.088 -8.058 60.419 1.00 23.51 149 ILE B O 1
ATOM 4524 N N . ASP B 1 197 ? 86.164 -9.171 60.066 1.00 21.58 150 ASP B N 1
ATOM 4525 C CA . ASP B 1 197 ? 86.428 -10.181 61.083 1.00 25.34 150 ASP B CA 1
ATOM 4526 C C . ASP B 1 197 ? 87.654 -11.029 60.761 1.00 25.95 150 ASP B C 1
ATOM 4527 O O . ASP B 1 197 ? 88.496 -11.282 61.631 1.00 24.51 150 ASP B O 1
ATOM 4532 N N . ASN B 1 198 ? 87.753 -11.458 59.507 1.00 22.95 151 ASN B N 1
ATOM 4533 C CA . ASN B 1 198 ? 88.875 -12.280 59.066 1.00 21.02 151 ASN B CA 1
ATOM 4534 C C . ASN B 1 198 ? 89.304 -11.923 57.657 1.00 17.31 151 ASN B C 1
ATOM 4535 O O . ASN B 1 198 ? 88.488 -11.480 56.846 1.00 19.85 151 ASN B O 1
ATOM 4540 N N . ALA B 1 199 ? 90.575 -12.156 57.362 1.00 20.34 152 ALA B N 1
ATOM 4541 C CA . ALA B 1 199 ? 91.099 -11.899 56.026 1.00 19.16 152 ALA B CA 1
ATOM 4542 C C . ALA B 1 199 ? 90.742 -13.049 55.092 1.00 17.80 152 ALA B C 1
ATOM 4543 O O . ALA B 1 199 ? 91.575 -13.894 54.779 1.00 17.63 152 ALA B O 1
ATOM 4545 N N . LEU B 1 200 ? 89.487 -13.069 54.664 1.00 17.20 153 LEU B N 1
ATOM 4546 C CA . LEU B 1 200 ? 89.002 -14.068 53.734 1.00 16.59 153 LEU B CA 1
ATOM 4547 C C . LEU B 1 200 ? 87.912 -13.432 52.894 1.00 15.92 153 LEU B C 1
ATOM 4548 O O . LEU B 1 200 ? 87.344 -12.396 53.272 1.00 16.63 153 LEU B O 1
ATOM 4553 N N . PHE B 1 201 ? 87.626 -14.043 51.757 1.00 14.72 154 PHE B N 1
ATOM 4554 C CA . PHE B 1 201 ? 86.503 -13.649 50.927 1.00 15.94 154 PHE B CA 1
ATOM 4555 C C . PHE B 1 201 ? 85.933 -14.885 50.255 1.00 15.96 154 PHE B C 1
ATOM 4556 O O . PHE B 1 201 ? 86.579 -15.939 50.210 1.00 14.81 154 PHE B O 1
ATOM 4564 N N . THR B 1 202 ? 84.714 -14.767 49.741 1.00 14.99 155 THR B N 1
ATOM 4565 C CA . THR B 1 202 ? 84.043 -15.898 49.131 1.00 14.37 155 THR B CA 1
ATOM 4566 C C . THR B 1 202 ? 83.328 -15.497 47.854 1.00 14.79 155 THR B C 1
ATOM 4567 O O . THR B 1 202 ? 82.993 -14.323 47.661 1.00 16.57 155 THR B O 1
ATOM 4571 N N . PHE B 1 203 ? 83.114 -16.475 46.981 1.00 14.07 156 PHE B N 1
ATOM 4572 C CA . PHE B 1 203 ? 82.307 -16.299 45.776 1.00 14.03 156 PHE B CA 1
ATOM 4573 C C . PHE B 1 203 ? 81.103 -17.233 45.779 1.00 17.86 156 PHE B C 1
ATOM 4574 O O . PHE B 1 203 ? 81.242 -18.435 46.034 1.00 16.11 156 PHE B O 1
ATOM 4582 N N . TYR B 1 204 ? 79.934 -16.679 45.475 1.00 16.07 157 TYR B N 1
ATOM 4583 C CA . TYR B 1 204 ? 78.698 -17.437 45.314 1.00 14.52 157 TYR B CA 1
ATOM 4584 C C . TYR B 1 204 ? 78.067 -17.056 43.976 1.00 15.26 157 TYR B C 1
ATOM 4585 O O . TYR B 1 204 ? 77.811 -15.873 43.723 1.00 17.72 157 TYR B O 1
ATOM 4594 N N . LEU B 1 205 ? 77.852 -18.043 43.115 1.00 16.53 158 LEU B N 1
ATOM 4595 C CA . LEU B 1 205 ? 77.269 -17.828 41.795 1.00 15.96 158 LEU B CA 1
ATOM 4596 C C . LEU B 1 205 ? 75.899 -18.511 41.715 1.00 17.53 158 LEU B C 1
ATOM 4597 O O .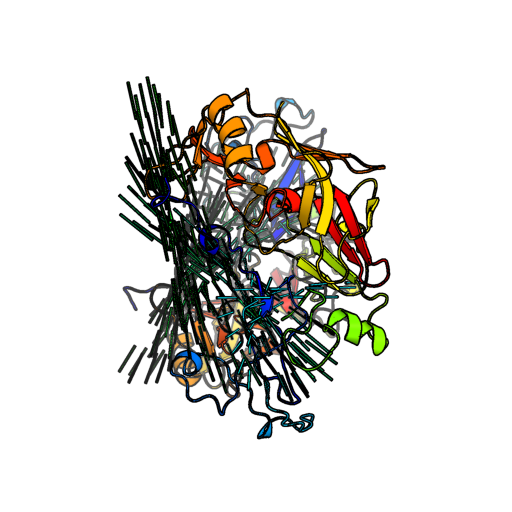 LEU B 1 205 ? 75.810 -19.660 41.279 1.00 23.10 158 LEU B O 1
ATOM 4602 N N . PRO B 1 206 ? 74.843 -17.824 42.158 1.00 19.54 159 PRO B N 1
ATOM 4603 C CA . PRO B 1 206 ? 73.539 -18.509 42.212 1.00 21.26 159 PRO B CA 1
ATOM 4604 C C . PRO B 1 206 ? 73.013 -18.878 40.833 1.00 22.81 159 PRO B C 1
ATOM 4605 O O . PRO B 1 206 ? 73.046 -18.067 39.906 1.00 26.77 159 PRO B O 1
ATOM 4609 N N . VAL B 1 207 ? 72.526 -20.110 40.706 1.00 25.35 160 VAL B N 1
ATOM 4610 C CA . VAL B 1 207 ? 72.069 -20.622 39.419 1.00 26.85 160 VAL B CA 1
ATOM 4611 C C . VAL B 1 207 ? 70.796 -19.927 38.919 1.00 28.18 160 VAL B C 1
ATOM 4612 O O . VAL B 1 207 ? 70.502 -19.960 37.727 1.00 34.90 160 VAL B O 1
ATOM 4616 N N . HIS B 1 208 ? 70.048 -19.287 39.817 1.00 32.34 161 HIS B N 1
ATOM 4617 C CA . HIS B 1 208 ? 68.762 -18.702 39.431 1.00 39.79 161 HIS B CA 1
ATOM 4618 C C . HIS B 1 208 ? 68.920 -17.349 38.733 1.00 42.06 161 HIS B C 1
ATOM 4619 O O . HIS B 1 208 ? 67.961 -16.815 38.180 1.00 39.75 161 HIS B O 1
ATOM 4626 N N . ASP B 1 209 ? 70.130 -16.795 38.759 1.00 36.54 162 ASP B N 1
ATOM 4627 C CA . ASP B 1 209 ? 70.440 -15.629 37.937 1.00 37.55 162 ASP B CA 1
ATOM 4628 C C . ASP B 1 209 ? 71.882 -15.735 37.484 1.00 34.43 162 ASP B C 1
ATOM 4629 O O . ASP B 1 209 ? 72.798 -15.308 38.186 1.00 34.07 162 ASP B O 1
ATOM 4634 N N . LYS B 1 210 ? 72.080 -16.306 36.303 1.00 34.87 163 LYS B N 1
ATOM 4635 C CA . LYS B 1 210 ? 73.419 -16.697 35.886 1.00 30.43 163 LYS B CA 1
ATOM 4636 C C . LYS B 1 210 ? 74.325 -15.514 35.534 1.00 33.37 163 LYS B C 1
ATOM 4637 O O . LYS B 1 210 ? 75.527 -15.692 35.385 1.00 36.58 163 LYS B O 1
ATOM 4643 N N . HIS B 1 211 ? 73.772 -14.310 35.426 1.00 30.43 164 HIS B N 1
ATOM 4644 C CA . HIS B 1 211 ? 74.596 -13.168 35.016 1.00 34.20 164 HIS B CA 1
ATOM 4645 C C . HIS B 1 211 ? 75.080 -12.323 36.185 1.00 32.82 164 HIS B C 1
ATOM 4646 O O . HIS B 1 211 ? 75.744 -11.297 35.994 1.00 28.22 164 HIS B O 1
ATOM 4653 N N . VAL B 1 212 ? 74.743 -12.761 37.392 1.00 26.93 165 VAL B N 1
ATOM 4654 C CA . VAL B 1 212 ? 75.111 -12.055 38.609 1.00 24.12 165 VAL B CA 1
ATOM 4655 C C . VAL B 1 212 ? 75.742 -13.023 39.611 1.00 26.26 165 VAL B C 1
ATOM 4656 O O . VAL B 1 212 ? 75.332 -14.180 39.716 1.00 29.30 165 VAL B O 1
ATOM 4660 N N . GLY B 1 213 ? 76.757 -12.555 40.330 1.00 23.37 166 GLY B N 1
ATOM 4661 C CA . GLY B 1 213 ? 77.326 -13.316 41.422 1.00 19.38 166 GLY B CA 1
ATOM 4662 C C . GLY B 1 213 ? 77.572 -12.435 42.627 1.00 20.46 166 GLY B C 1
ATOM 4663 O O . GLY B 1 213 ? 77.339 -11.225 42.582 1.00 20.49 166 GLY B O 1
ATOM 4664 N N . TYR B 1 214 ? 78.078 -13.028 43.704 1.00 18.15 167 TYR B N 1
ATOM 4665 C CA . TYR B 1 214 ? 78.246 -12.306 44.948 1.00 19.32 167 TYR B CA 1
ATOM 4666 C C . TYR B 1 214 ? 79.601 -12.544 45.582 1.00 18.50 167 TYR B C 1
ATOM 4667 O O . TYR B 1 214 ? 80.033 -13.689 45.757 1.00 17.67 167 TYR B O 1
ATOM 4676 N N . LEU B 1 215 ? 80.299 -11.442 45.842 1.00 17.78 168 LEU B N 1
ATOM 4677 C CA . LEU B 1 215 ? 81.553 -11.452 46.580 1.00 18.17 168 LEU B CA 1
ATOM 4678 C C . LEU B 1 215 ? 81.309 -11.077 48.027 1.00 17.60 168 LEU B C 1
ATOM 4679 O O . LEU B 1 215 ? 80.778 -9.994 48.316 1.00 18.06 168 LEU B O 1
ATOM 4684 N N . THR B 1 216 ? 81.681 -11.954 48.953 1.00 17.32 169 THR B N 1
ATOM 4685 C CA . THR B 1 216 ? 81.510 -11.644 50.363 1.00 17.37 169 THR B CA 1
ATOM 4686 C C . THR B 1 216 ? 82.876 -11.486 50.997 1.00 16.94 169 THR B C 1
ATOM 4687 O O . THR B 1 216 ? 83.764 -12.309 50.781 1.00 17.86 169 THR B O 1
ATOM 4691 N N . ILE B 1 217 ? 83.059 -10.401 51.739 1.00 18.42 170 ILE B N 1
ATOM 4692 C CA . ILE B 1 217 ? 84.347 -10.108 52.344 1.00 15.86 170 ILE B CA 1
ATOM 4693 C C . ILE B 1 217 ? 84.282 -10.153 53.866 1.00 21.35 170 ILE B C 1
ATOM 4694 O O . ILE B 1 217 ? 83.424 -9.508 54.468 1.00 21.44 170 ILE B O 1
ATOM 4699 N N . GLY B 1 218 ? 85.184 -10.906 54.489 1.00 18.56 171 GLY B N 1
ATOM 4700 C CA . GLY B 1 218 ? 85.330 -10.852 55.936 1.00 17.51 171 GLY B CA 1
ATOM 4701 C C . GLY B 1 218 ? 84.817 -12.044 56.722 1.00 18.49 171 GLY B C 1
ATOM 4702 O O . GLY B 1 218 ? 85.198 -12.236 57.878 1.00 21.31 171 GLY B O 1
ATOM 4703 N N . GLY B 1 219 ? 83.961 -12.845 56.103 1.00 18.43 172 GLY B N 1
ATOM 4704 C CA . GLY B 1 219 ? 83.447 -14.025 56.769 1.00 19.97 172 GLY B CA 1
ATOM 4705 C C . GLY B 1 219 ? 82.551 -14.824 55.860 1.00 20.66 172 GLY B C 1
ATOM 4706 O O . GLY B 1 219 ? 82.306 -14.445 54.714 1.00 22.21 172 GLY B O 1
ATOM 4707 N N . ILE B 1 220 ? 82.037 -15.926 56.394 1.00 19.21 173 ILE B N 1
ATOM 4708 C CA . ILE B 1 220 ? 81.293 -16.893 55.606 1.00 17.98 173 ILE B CA 1
ATOM 4709 C C . ILE B 1 220 ? 79.799 -16.742 55.838 1.00 18.82 173 ILE B C 1
ATOM 4710 O O . ILE B 1 220 ? 79.324 -16.787 56.981 1.00 23.52 173 ILE B O 1
ATOM 4715 N N . GLU B 1 221 ? 79.049 -16.571 54.754 1.00 18.65 174 GLU B N 1
ATOM 4716 C CA . GLU B 1 221 ? 77.596 -16.486 54.855 1.00 21.71 174 GLU B CA 1
ATOM 4717 C C . GLU B 1 221 ? 76.977 -17.871 54.727 1.00 18.97 174 GLU B C 1
ATOM 4718 O O . GLU B 1 221 ? 77.039 -18.492 53.671 1.00 20.24 174 GLU B O 1
ATOM 4724 N N . SER B 1 222 ? 76.363 -18.339 55.810 1.00 22.40 175 SER B N 1
ATOM 4725 C CA . SER B 1 222 ? 75.766 -19.666 55.846 1.00 19.64 175 SER B CA 1
ATOM 4726 C C . SER B 1 222 ? 74.654 -19.836 54.820 1.00 20.84 175 SER B C 1
ATOM 4727 O O . SER B 1 222 ? 74.343 -20.948 54.412 1.00 22.32 175 SER B O 1
ATOM 4730 N N . ASP B 1 223 ? 74.051 -18.731 54.396 1.00 20.26 176 ASP B N 1
ATOM 4731 C CA . ASP B 1 223 ? 72.950 -18.806 53.444 1.00 20.59 176 ASP B CA 1
ATOM 4732 C C . ASP B 1 223 ? 73.386 -19.279 52.074 1.00 19.08 176 ASP B C 1
ATOM 4733 O O . ASP B 1 223 ? 72.544 -19.646 51.248 1.00 19.75 176 ASP B O 1
ATOM 4738 N N . PHE B 1 224 ? 74.694 -19.279 51.818 1.00 16.71 177 PHE B N 1
ATOM 4739 C CA . PHE B 1 224 ? 75.163 -19.505 50.463 1.00 16.46 177 PHE B CA 1
ATOM 4740 C C . PHE B 1 224 ? 75.599 -20.942 50.185 1.00 19.50 177 PHE B C 1
ATOM 4741 O O . PHE B 1 224 ? 75.882 -21.275 49.045 1.00 18.09 177 PHE B O 1
ATOM 4749 N N . TYR B 1 225 ? 75.621 -21.809 51.194 1.00 17.20 178 TYR B N 1
ATOM 4750 C CA . TYR B 1 225 ? 76.070 -23.175 50.941 1.00 16.02 178 TYR B CA 1
ATOM 4751 C C . TYR B 1 225 ? 75.307 -24.214 51.747 1.00 16.47 178 TYR B C 1
ATOM 4752 O O . TYR B 1 225 ? 74.562 -23.882 52.658 1.00 17.65 178 TYR B O 1
ATOM 4761 N N . GLU B 1 226 ? 75.495 -25.466 51.360 1.00 16.38 179 GLU B N 1
ATOM 4762 C CA A GLU B 1 226 ? 74.849 -26.595 52.025 0.52 19.64 179 GLU B CA 1
ATOM 4763 C CA B GLU B 1 226 ? 74.852 -26.598 52.023 0.48 19.88 179 GLU B CA 1
ATOM 4764 C C . GLU B 1 226 ? 75.870 -27.708 52.209 1.00 16.77 179 GLU B C 1
ATOM 4765 O O . GLU B 1 226 ? 76.825 -27.809 51.440 1.00 16.35 179 GLU B O 1
ATOM 4776 N N . GLY B 1 227 ? 75.658 -28.552 53.218 1.00 17.26 180 GLY B N 1
ATOM 4777 C CA . GLY B 1 227 ? 76.608 -29.611 53.497 1.00 17.33 180 GLY B CA 1
ATOM 4778 C C . GLY B 1 227 ? 77.887 -29.090 54.132 1.00 17.77 180 GLY B C 1
ATOM 4779 O O . GLY B 1 227 ? 77.976 -27.939 54.565 1.00 17.18 180 GLY B O 1
ATOM 4780 N N . PRO B 1 228 ? 78.917 -29.938 54.184 1.00 17.23 181 PRO B N 1
ATOM 4781 C CA . PRO B 1 228 ? 80.165 -29.557 54.848 1.00 17.22 181 PRO B CA 1
ATOM 4782 C C . PRO B 1 228 ? 81.018 -28.618 53.996 1.00 16.63 181 PRO B C 1
ATOM 4783 O O . PRO B 1 228 ? 80.974 -28.661 52.768 1.00 17.35 181 PRO B O 1
ATOM 4787 N N . LEU B 1 229 ? 81.768 -27.773 54.677 1.00 16.63 182 LEU B N 1
ATOM 4788 C CA . LEU B 1 229 ? 82.704 -26.858 54.030 1.00 16.16 182 LEU B CA 1
ATOM 4789 C C . LEU B 1 229 ? 84.082 -27.356 54.406 1.00 18.05 182 LEU B C 1
ATOM 4790 O O . LEU B 1 229 ? 84.414 -27.407 55.586 1.00 20.85 182 LEU B O 1
ATOM 4795 N N . THR B 1 230 ? 84.881 -27.760 53.421 1.00 16.96 183 THR B N 1
ATOM 4796 C CA . THR B 1 230 ? 86.158 -28.381 53.733 1.00 16.12 183 THR B CA 1
ATOM 4797 C C . THR B 1 230 ? 87.286 -27.583 53.129 1.00 15.75 183 THR B C 1
ATOM 4798 O O . THR B 1 230 ? 87.146 -27.061 52.034 1.00 16.09 183 THR B O 1
ATOM 4802 N N . TYR B 1 231 ? 88.385 -27.490 53.863 1.00 15.96 184 TYR B N 1
ATOM 4803 C CA . TYR B 1 231 ? 89.517 -26.655 53.438 1.00 15.69 184 TYR B CA 1
ATOM 4804 C C . TYR B 1 231 ? 90.667 -27.467 52.888 1.00 15.73 184 TYR B C 1
ATOM 4805 O O . TYR B 1 231 ? 90.888 -28.628 53.263 1.00 17.72 184 TYR B O 1
ATOM 4814 N N . GLU B 1 232 ? 91.389 -26.822 51.977 1.00 15.52 185 GLU B N 1
ATOM 4815 C CA . GLU B 1 232 ? 92.569 -27.398 51.345 1.00 17.12 185 GLU B CA 1
ATOM 4816 C C . GLU B 1 232 ? 93.707 -26.391 51.476 1.00 15.35 185 GLU B C 1
ATOM 4817 O O . GLU B 1 232 ? 93.587 -25.273 51.008 1.00 16.36 185 GLU B O 1
ATOM 4823 N N . LYS B 1 233 ? 94.801 -26.796 52.121 1.00 15.74 186 LYS B N 1
ATOM 4824 C CA . LYS B 1 233 ? 95.955 -25.921 52.299 1.00 17.90 186 LYS B CA 1
ATOM 4825 C C . LYS B 1 233 ? 96.593 -25.601 50.947 1.00 18.06 186 LYS B C 1
ATOM 4826 O O . LYS B 1 233 ? 96.743 -26.492 50.103 1.00 17.79 186 LYS B O 1
ATOM 4832 N N . LEU B 1 234 ? 96.987 -24.347 50.742 1.00 15.75 187 LEU B N 1
ATOM 4833 C CA . LEU B 1 234 ? 97.668 -23.985 49.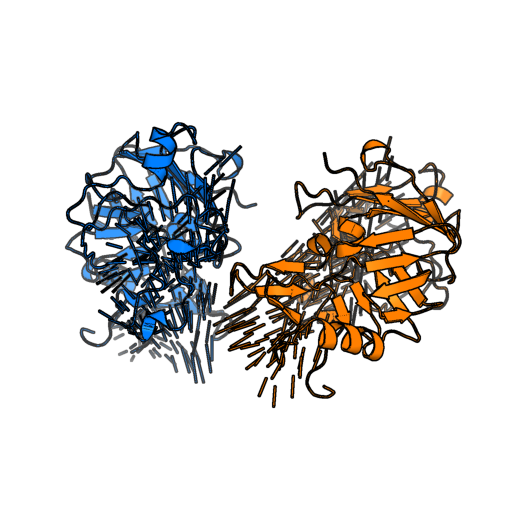499 1.00 14.98 187 LEU B CA 1
ATOM 4834 C C . LEU B 1 234 ? 99.023 -24.681 49.398 1.00 16.83 187 LEU B C 1
ATOM 4835 O O . LEU B 1 234 ? 99.715 -24.857 50.407 1.00 17.80 187 LEU B O 1
ATOM 4840 N N . ASN B 1 235 ? 99.411 -25.052 48.179 1.00 15.24 188 ASN B N 1
ATOM 4841 C CA . ASN B 1 235 ? 100.757 -25.577 47.963 1.00 15.60 188 ASN B CA 1
ATOM 4842 C C . ASN B 1 235 ? 101.573 -24.593 47.139 1.00 18.12 188 ASN B C 1
ATOM 4843 O O . ASN B 1 235 ? 102.441 -24.993 46.353 1.00 19.23 188 ASN B O 1
ATOM 4848 N N . HIS B 1 236 ? 101.282 -23.303 47.325 1.00 15.19 189 HIS B N 1
ATOM 4849 C CA . HIS B 1 236 ? 102.057 -22.228 46.712 1.00 17.30 189 HIS B CA 1
ATOM 4850 C C . HIS B 1 236 ? 101.911 -20.987 47.588 1.00 21.35 189 HIS B C 1
ATOM 4851 O O . HIS B 1 236 ? 100.889 -20.812 48.252 1.00 21.91 189 HIS B O 1
ATOM 4858 N N . ASP B 1 237 ? 102.913 -20.117 47.598 1.00 18.89 190 ASP B N 1
ATOM 4859 C CA . ASP B 1 237 ? 102.817 -18.928 48.438 1.00 23.51 190 ASP B CA 1
ATOM 4860 C C . ASP B 1 237 ? 102.171 -17.749 47.718 1.00 26.36 190 ASP B C 1
ATOM 4861 O O . ASP B 1 237 ? 101.724 -16.800 48.368 1.00 25.75 190 ASP B O 1
ATOM 4866 N N . LEU B 1 238 ? 102.116 -17.805 46.389 1.00 19.71 191 LEU B N 1
ATOM 4867 C CA . LEU B 1 238 ? 101.667 -16.661 45.596 1.00 17.54 191 LEU B CA 1
ATOM 4868 C C . LEU B 1 238 ? 100.316 -16.842 44.918 1.00 18.06 191 LEU B C 1
ATOM 4869 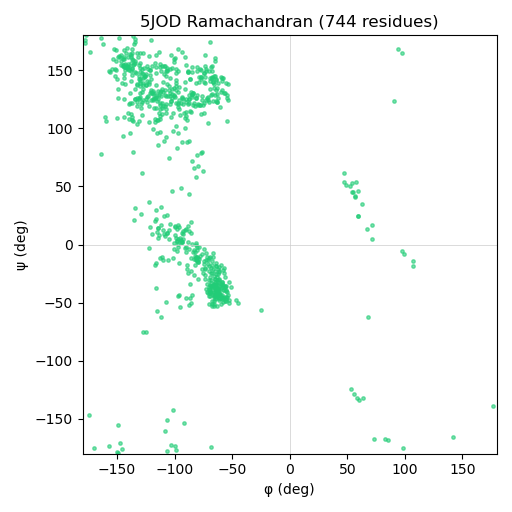O O . LEU B 1 238 ? 99.760 -15.883 44.401 1.00 20.90 191 LEU B O 1
ATOM 4874 N N . TYR B 1 239 ? 99.817 -18.072 44.874 1.00 17.74 192 TYR B N 1
ATOM 4875 C CA . TYR B 1 239 ? 98.616 -18.363 44.089 1.00 16.34 192 TYR B CA 1
ATOM 4876 C C . TYR B 1 239 ? 97.672 -19.227 44.895 1.00 14.85 192 TYR B C 1
ATOM 4877 O O . TYR B 1 239 ? 98.105 -19.912 45.815 1.00 15.97 192 TYR B O 1
ATOM 4886 N N . TRP B 1 240 ? 96.387 -19.156 44.553 1.00 15.18 193 TRP B N 1
ATOM 4887 C CA . TRP B 1 240 ? 95.348 -19.956 45.204 1.00 14.16 193 TRP B CA 1
ATOM 4888 C C . TRP B 1 240 ? 95.387 -21.357 44.598 1.00 13.72 193 TRP B C 1
ATOM 4889 O O . TRP B 1 240 ? 94.466 -21.789 43.903 1.00 17.01 193 TRP B O 1
ATOM 4900 N N . GLN B 1 241 ? 96.478 -22.047 44.878 1.00 13.79 194 GLN B N 1
ATOM 4901 C CA . GLN B 1 241 ? 96.800 -23.322 44.245 1.00 13.91 194 GLN B CA 1
ATOM 4902 C C . GLN B 1 241 ? 96.808 -24.433 45.274 1.00 15.86 194 GLN B C 1
ATOM 4903 O O . GLN B 1 241 ? 97.343 -24.246 46.372 1.00 15.36 194 GLN B O 1
ATOM 4909 N N . ILE B 1 242 ? 96.236 -25.590 44.926 1.00 14.23 195 ILE B N 1
ATOM 4910 C CA . ILE B 1 242 ? 96.228 -26.748 45.815 1.00 14.57 195 ILE B CA 1
ATOM 4911 C C . ILE B 1 242 ? 96.654 -28.030 45.091 1.00 14.85 195 ILE B C 1
ATOM 4912 O O . ILE B 1 242 ? 96.677 -28.074 43.855 1.00 16.97 195 ILE B O 1
ATOM 4917 N N . ASP B 1 243 ? 96.973 -29.053 45.882 1.00 15.24 196 ASP B N 1
ATOM 4918 C CA . ASP B 1 243 ? 97.414 -30.368 45.416 1.00 15.60 196 ASP B CA 1
ATOM 4919 C C . ASP B 1 243 ? 96.198 -31.277 45.299 1.00 19.32 196 ASP B C 1
ATOM 4920 O O . ASP B 1 243 ? 95.498 -31.475 46.284 1.00 22.37 196 ASP B O 1
ATOM 4925 N N . LEU B 1 244 ? 95.932 -31.807 44.102 1.00 17.22 197 LEU B N 1
ATOM 4926 C CA . LEU B 1 244 ? 94.798 -32.718 43.887 1.00 16.51 197 LEU B CA 1
ATOM 4927 C C . LEU B 1 244 ? 95.197 -33.894 43.022 1.00 20.65 197 LEU B C 1
ATOM 4928 O O . LEU B 1 244 ? 96.088 -33.766 42.182 1.00 19.94 197 LEU B O 1
ATOM 4933 N N . ASP B 1 245 ? 94.533 -35.032 43.218 1.00 16.77 198 ASP B N 1
ATOM 4934 C CA . ASP B 1 245 ? 94.544 -36.083 42.207 1.00 16.46 198 ASP B CA 1
ATOM 4935 C C . ASP B 1 245 ? 93.287 -35.915 41.372 1.00 21.64 198 ASP B C 1
ATOM 4936 O O . ASP B 1 245 ? 92.176 -35.915 41.913 1.00 21.36 198 ASP B O 1
ATOM 4941 N N . ILE B 1 246 ? 93.451 -35.786 40.061 1.00 17.01 199 ILE B N 1
ATOM 4942 C CA . ILE B 1 246 ? 92.333 -35.421 39.195 1.00 15.57 199 ILE B CA 1
ATOM 4943 C C . ILE B 1 246 ? 91.944 -36.543 38.228 1.00 20.22 199 ILE B C 1
ATOM 4944 O O . ILE B 1 246 ? 92.787 -37.066 37.494 1.00 19.29 199 ILE B O 1
ATOM 4949 N N . HIS B 1 247 ? 90.666 -36.928 38.258 1.00 19.48 200 HIS B N 1
ATOM 4950 C CA . HIS B 1 247 ? 90.145 -37.987 37.390 1.00 19.41 200 HIS B CA 1
ATOM 4951 C C . HIS B 1 247 ? 89.258 -37.418 36.302 1.00 19.53 200 HIS B C 1
ATOM 4952 O O . HIS B 1 247 ? 88.215 -36.839 36.603 1.00 21.70 200 HIS B O 1
ATOM 4959 N N . PHE B 1 248 ? 89.668 -37.572 35.045 1.00 17.39 201 PHE B N 1
ATOM 4960 C CA . PHE B 1 248 ? 88.794 -37.277 33.911 1.00 17.08 201 PHE B CA 1
ATOM 4961 C C . PHE B 1 248 ? 88.446 -38.628 33.292 1.00 20.17 201 PHE B C 1
ATOM 4962 O O . PHE B 1 248 ? 89.168 -39.126 32.411 1.00 18.70 201 PHE B O 1
ATOM 4970 N N . GLY B 1 249 ? 87.370 -39.241 33.772 1.00 19.37 202 GLY B N 1
ATOM 4971 C CA . GLY B 1 249 ? 87.055 -40.605 33.377 1.00 23.17 202 GLY B CA 1
ATOM 4972 C C . GLY B 1 249 ? 88.152 -41.536 33.857 1.00 21.18 202 GLY B C 1
ATOM 4973 O O . GLY B 1 249 ? 88.590 -41.453 35.006 1.00 25.16 202 GLY B O 1
ATOM 4974 N N . LYS B 1 250 ? 88.638 -42.400 32.973 1.00 23.47 203 LYS B N 1
ATOM 4975 C CA . LYS B 1 250 ? 89.674 -43.352 33.369 1.00 25.51 203 LYS B CA 1
ATOM 4976 C C . LYS B 1 250 ? 91.077 -42.744 33.392 1.00 25.16 203 LYS B C 1
ATOM 4977 O O . LYS B 1 250 ? 92.038 -43.405 33.796 1.00 27.16 203 LYS B O 1
ATOM 4983 N N . TYR B 1 251 ? 91.194 -41.485 32.969 1.00 22.13 204 TYR B N 1
ATOM 4984 C CA . TYR B 1 251 ? 92.474 -40.797 32.986 1.00 21.30 204 TYR B CA 1
ATOM 4985 C C . TYR B 1 251 ? 92.676 -40.065 34.300 1.00 21.82 204 TYR B C 1
ATOM 4986 O O . TYR B 1 251 ? 91.843 -39.252 34.714 1.00 21.92 204 TYR B O 1
ATOM 4995 N N . VAL B 1 252 ? 93.787 -40.365 34.955 1.00 21.32 205 VAL B N 1
ATOM 4996 C CA . VAL B 1 252 ? 94.043 -39.869 36.293 1.00 22.29 205 VAL B CA 1
ATOM 4997 C C . VAL B 1 252 ? 95.400 -39.185 36.361 1.00 24.07 205 VAL B C 1
ATOM 4998 O O . VAL B 1 252 ? 96.424 -39.773 36.001 1.00 26.72 205 VAL B O 1
ATOM 5002 N N . MET B 1 253 ? 95.412 -37.934 36.806 1.00 21.34 206 MET B N 1
ATOM 5003 C CA . MET B 1 253 ? 96.676 -37.285 37.089 1.00 20.17 206 MET B CA 1
ATOM 5004 C C . MET B 1 253 ? 96.897 -37.128 38.578 1.00 24.12 206 MET B C 1
ATOM 5005 O O . MET B 1 253 ? 96.199 -36.366 39.252 1.00 21.31 206 MET B O 1
ATOM 5010 N N . GLN B 1 254 ? 97.896 -37.838 39.085 1.00 21.04 207 GLN B N 1
ATOM 5011 C CA . GLN B 1 254 ? 98.295 -37.693 40.476 1.00 19.84 207 GLN B CA 1
ATOM 5012 C C . GLN B 1 254 ? 99.128 -36.431 40.673 1.00 18.83 207 GLN B C 1
ATOM 5013 O O . GLN B 1 254 ? 99.815 -35.986 39.753 1.00 22.28 207 GLN B O 1
ATOM 5019 N N . LYS B 1 255 ? 99.054 -35.872 41.880 1.00 23.69 208 LYS B N 1
ATOM 5020 C CA . LYS B 1 255 ? 99.880 -34.729 42.276 1.00 26.97 208 LYS B CA 1
ATOM 5021 C C . LYS B 1 255 ? 99.743 -33.581 41.294 1.00 24.97 208 LYS B C 1
ATOM 5022 O O . LYS B 1 255 ? 100.744 -32.978 40.874 1.00 22.98 208 LYS B O 1
ATOM 5028 N N . ALA B 1 256 ? 98.496 -33.287 40.921 1.00 17.04 209 ALA B N 1
ATOM 5029 C CA . ALA B 1 256 ? 98.211 -32.163 40.063 1.00 15.74 209 ALA B CA 1
ATOM 5030 C C . ALA B 1 256 ? 98.200 -30.904 40.903 1.00 20.65 209 ALA B C 1
ATOM 5031 O O . ALA B 1 256 ? 97.958 -30.950 42.110 1.00 20.20 209 ALA B O 1
ATOM 5033 N N . ASN B 1 257 ? 98.511 -29.790 40.263 1.00 15.85 210 ASN B N 1
ATOM 5034 C CA . ASN B 1 257 ? 98.324 -28.487 40.865 1.00 16.09 210 ASN B CA 1
ATOM 5035 C C . ASN B 1 257 ? 97.051 -27.895 40.312 1.00 20.50 210 ASN B C 1
ATOM 5036 O O . ASN B 1 257 ? 96.856 -27.867 39.099 1.00 23.02 210 ASN B O 1
ATOM 5041 N N . ALA B 1 258 ? 96.171 -27.433 41.192 1.00 16.63 211 ALA B N 1
ATOM 5042 C CA . ALA B 1 258 ? 94.939 -26.819 40.732 1.00 13.98 211 ALA B CA 1
ATOM 5043 C C . ALA B 1 258 ? 94.814 -25.419 41.299 1.00 17.01 211 ALA B C 1
ATOM 5044 O O . ALA B 1 258 ? 94.848 -25.238 42.514 1.00 15.87 211 ALA B O 1
ATOM 5046 N N . VAL B 1 259 ? 94.691 -24.437 40.412 1.00 16.57 212 VAL B N 1
ATOM 5047 C CA . VAL B 1 259 ? 94.492 -23.045 40.814 1.00 14.84 212 VAL B CA 1
ATOM 5048 C C . VAL B 1 259 ? 93.029 -22.675 40.696 1.00 14.84 212 VAL B C 1
ATOM 5049 O O . VAL B 1 259 ? 92.441 -22.858 39.629 1.00 17.38 212 VAL B O 1
ATOM 5053 N N . VAL B 1 260 ? 92.432 -22.143 41.774 1.00 13.65 213 VAL B N 1
ATOM 5054 C CA . VAL B 1 260 ? 91.050 -21.681 41.723 1.00 14.14 213 VAL B CA 1
ATOM 5055 C C . VAL B 1 260 ? 91.117 -20.236 41.238 1.00 17.05 213 VAL B C 1
ATOM 5056 O O . VAL B 1 260 ? 91.898 -19.444 41.769 1.00 18.85 213 VAL B O 1
ATOM 5060 N N . ASP B 1 261 ? 90.352 -19.901 40.206 1.00 14.88 214 ASP B N 1
ATOM 5061 C CA . ASP B 1 261 ? 90.537 -18.598 39.561 1.00 15.99 214 ASP B CA 1
ATOM 5062 C C . ASP B 1 261 ? 89.248 -17.948 39.065 1.00 17.87 214 ASP B C 1
ATOM 5063 O O . ASP B 1 261 ? 88.495 -18.518 38.263 1.00 17.31 214 ASP B O 1
ATOM 5068 N N . SER B 1 262 ? 89.025 -16.722 39.526 1.00 17.81 215 SER B N 1
ATOM 5069 C CA . SER B 1 262 ? 87.833 -15.974 39.180 1.00 18.12 215 SER B CA 1
ATOM 5070 C C . SER B 1 262 ? 87.945 -15.306 37.806 1.00 17.71 215 SER B C 1
ATOM 5071 O O . SER B 1 262 ? 86.994 -14.670 37.345 1.00 21.83 215 SER B O 1
ATOM 5074 N N . GLY B 1 263 ? 89.100 -15.451 37.152 1.00 17.35 216 GLY B N 1
ATOM 5075 C CA . GLY B 1 263 ? 89.294 -14.878 35.832 1.00 19.96 216 GLY B CA 1
ATOM 5076 C C . GLY B 1 263 ? 89.350 -15.890 34.698 1.00 21.09 216 GLY B C 1
ATOM 5077 O O . GLY B 1 263 ? 89.667 -15.545 33.564 1.00 21.04 216 GLY B O 1
ATOM 5078 N N . THR B 1 264 ? 89.027 -17.145 34.994 1.00 15.40 217 THR B N 1
ATOM 5079 C CA . THR B 1 264 ? 89.095 -18.202 33.986 1.00 15.44 217 THR B CA 1
ATOM 5080 C C . THR B 1 264 ? 87.717 -18.817 33.726 1.00 17.97 217 THR B C 1
ATOM 5081 O O . THR B 1 264 ? 87.036 -19.236 34.660 1.00 17.16 217 THR B O 1
ATOM 5085 N N . SER B 1 265 ? 87.297 -18.851 32.462 1.00 16.37 218 SER B N 1
ATOM 5086 C CA . SER B 1 265 ? 85.923 -19.245 32.125 1.00 17.83 218 SER B CA 1
ATOM 5087 C C . SER B 1 265 ? 85.681 -20.757 32.059 1.00 20.00 218 SER B C 1
ATOM 5088 O O . SER B 1 265 ? 84.538 -21.194 31.908 1.00 19.05 218 SER B O 1
ATOM 5091 N N . THR B 1 266 ? 86.741 -21.546 32.179 1.00 17.96 219 THR B N 1
ATOM 5092 C CA . THR B 1 266 ? 86.643 -22.986 31.983 1.00 18.67 219 THR B CA 1
ATOM 5093 C C . THR B 1 266 ? 87.379 -23.724 33.077 1.00 18.36 219 THR B C 1
ATOM 5094 O O . THR B 1 266 ? 88.010 -23.101 33.935 1.00 18.97 219 THR B O 1
ATOM 5098 N N . ILE B 1 267 ? 87.302 -25.056 33.029 1.00 14.47 220 ILE B N 1
ATOM 5099 C CA . ILE B 1 267 ? 88.310 -25.881 33.638 1.00 13.94 220 ILE B CA 1
ATOM 5100 C C . ILE B 1 267 ? 89.431 -25.901 32.605 1.00 18.68 220 ILE B C 1
ATOM 5101 O O . ILE B 1 267 ? 89.151 -25.941 31.417 1.00 20.59 220 ILE B O 1
ATOM 5106 N N . THR B 1 268 ? 90.678 -25.803 33.027 1.00 14.27 221 THR B N 1
ATOM 5107 C CA . THR B 1 268 ? 91.743 -25.995 32.054 1.00 17.32 221 THR B CA 1
ATOM 5108 C C . THR B 1 268 ? 92.605 -27.146 32.519 1.00 19.78 221 THR B C 1
ATOM 5109 O O . THR B 1 268 ? 92.734 -27.398 33.722 1.00 19.71 221 THR B O 1
ATOM 5113 N N . ALA B 1 269 ? 93.197 -27.846 31.555 1.00 18.01 222 ALA B N 1
ATOM 5114 C CA . ALA B 1 269 ? 93.986 -29.025 31.842 1.00 17.27 222 ALA B CA 1
ATOM 5115 C C . ALA B 1 269 ? 95.154 -29.107 30.869 1.00 17.48 222 ALA B C 1
ATOM 5116 O O . ALA B 1 269 ? 95.056 -28.597 29.756 1.00 19.03 222 ALA B O 1
ATOM 5118 N N . PRO B 1 270 ? 96.246 -29.770 31.283 1.00 20.77 223 PRO B N 1
ATOM 5119 C CA . PRO B 1 270 ? 97.376 -29.987 30.377 1.00 20.40 223 PRO B CA 1
ATOM 5120 C C . PRO B 1 270 ? 96.928 -30.677 29.097 1.00 23.23 223 PRO B C 1
ATOM 5121 O O . PRO B 1 270 ? 96.102 -31.601 29.117 1.00 21.42 223 PRO B O 1
ATOM 5125 N N . THR B 1 271 ? 97.484 -30.223 27.981 1.00 22.53 224 THR B N 1
ATOM 5126 C CA . THR B 1 271 ? 97.031 -30.658 26.672 1.00 23.30 224 THR B CA 1
ATOM 5127 C C . THR B 1 271 ? 97.122 -32.167 26.468 1.00 19.45 224 THR B C 1
ATOM 5128 O O . THR B 1 271 ? 96.177 -32.788 25.968 1.00 25.16 224 THR B O 1
ATOM 5132 N N . SER B 1 272 ? 98.244 -32.771 26.848 1.00 20.34 225 SER B N 1
ATOM 5133 C CA . SER B 1 272 ? 98.419 -34.202 26.589 1.00 25.22 225 SER B CA 1
ATOM 5134 C C . SER B 1 272 ? 97.403 -35.023 27.374 1.00 26.74 225 SER B C 1
ATOM 5135 O O . SER B 1 272 ? 96.885 -36.020 26.873 1.00 31.05 225 SER B O 1
ATOM 5138 N N . PHE B 1 273 ? 97.115 -34.587 28.597 1.00 24.00 226 PHE B N 1
ATOM 5139 C CA . PHE B 1 273 ? 96.133 -35.248 29.453 1.00 22.51 226 PHE B CA 1
ATOM 5140 C C . PHE B 1 273 ? 94.728 -35.099 28.878 1.00 20.05 226 PHE B C 1
ATOM 5141 O O . PHE B 1 273 ? 93.982 -36.074 28.728 1.00 22.10 226 PHE B O 1
ATOM 5149 N N . LEU B 1 274 ? 94.367 -33.862 28.563 1.00 21.14 227 LEU B N 1
ATOM 5150 C CA . LEU B 1 274 ? 93.010 -33.570 28.130 1.00 23.85 227 LEU B CA 1
ATOM 5151 C C . LEU B 1 274 ? 92.714 -34.182 26.772 1.00 22.79 227 LEU B C 1
ATOM 5152 O O . LEU B 1 274 ? 91.604 -34.629 26.528 1.00 23.19 227 LEU B O 1
ATOM 5157 N N . ASN B 1 275 ? 93.703 -34.208 25.885 1.00 24.15 228 ASN B N 1
ATOM 5158 C CA . ASN B 1 275 ? 93.463 -34.747 24.551 1.00 25.50 228 ASN B CA 1
ATOM 5159 C C . ASN B 1 275 ? 93.124 -36.241 24.576 1.00 23.29 228 ASN B C 1
ATOM 5160 O O . ASN B 1 275 ? 92.301 -36.706 23.785 1.00 25.62 228 ASN B O 1
ATOM 5165 N N . LYS B 1 276 ? 93.741 -36.985 25.495 1.00 26.18 229 LYS B N 1
ATOM 5166 C CA . LYS B 1 276 ? 93.402 -38.397 25.683 1.00 28.37 229 LYS B CA 1
ATOM 5167 C C . LYS B 1 276 ? 91.932 -38.567 26.046 1.00 26.98 229 LYS B C 1
ATOM 5168 O O . LYS B 1 276 ? 91.237 -39.431 25.503 1.00 24.08 229 LYS B O 1
ATOM 5174 N N . PHE B 1 277 ? 91.470 -37.724 26.967 1.00 25.39 230 PHE B N 1
ATOM 5175 C CA . PHE B 1 277 ? 90.098 -37.741 27.433 1.00 26.44 230 PHE B CA 1
ATOM 5176 C C . PHE B 1 277 ? 89.148 -37.348 26.298 1.00 24.69 230 PHE B C 1
ATOM 5177 O O . PHE B 1 277 ? 88.199 -38.061 26.014 1.00 21.81 230 PHE B O 1
ATOM 5185 N N . PHE B 1 278 ? 89.425 -36.228 25.629 1.00 22.33 231 PHE B N 1
ATOM 5186 C CA . PHE B 1 278 ? 88.564 -35.779 24.535 1.00 21.13 231 PHE B CA 1
ATOM 5187 C C . PHE B 1 278 ? 88.474 -36.791 23.386 1.00 21.65 231 PHE B C 1
ATOM 5188 O O . PHE B 1 278 ? 87.390 -37.015 22.835 1.00 22.05 231 PHE B O 1
ATOM 5196 N N . ARG B 1 279 ? 89.605 -37.385 23.012 1.00 23.11 232 ARG B N 1
ATOM 5197 C CA . ARG B 1 279 ? 89.601 -38.406 21.968 1.00 26.64 232 ARG B CA 1
ATOM 5198 C C . ARG B 1 279 ? 88.633 -39.538 22.320 1.00 27.06 232 ARG B C 1
ATOM 5199 O O . ARG B 1 279 ? 87.790 -39.929 21.507 1.00 28.02 232 ARG B O 1
ATOM 5207 N N . ASP B 1 280 ? 88.737 -40.044 23.544 1.00 27.61 233 ASP B N 1
ATOM 5208 C CA . ASP B 1 280 ? 87.853 -41.113 24.014 1.00 29.67 233 ASP B CA 1
ATOM 5209 C C . ASP B 1 280 ? 86.384 -40.709 24.042 1.00 29.75 233 ASP B C 1
ATOM 5210 O O . ASP B 1 280 ? 85.503 -41.537 23.834 1.00 28.15 233 ASP B O 1
ATOM 5215 N N . MET B 1 281 ? 86.122 -39.432 24.309 1.00 24.82 234 MET B N 1
ATOM 5216 C CA . MET B 1 281 ? 84.756 -38.953 24.489 1.00 23.32 234 MET B CA 1
ATOM 5217 C C . MET B 1 281 ? 84.114 -38.419 23.203 1.00 22.05 234 MET B C 1
ATOM 5218 O O . MET B 1 281 ? 82.998 -37.906 23.242 1.00 28.10 234 MET B O 1
ATOM 5223 N N . ASN B 1 282 ? 84.814 -38.542 22.079 1.00 22.65 235 ASN B N 1
ATOM 5224 C CA . ASN B 1 282 ? 84.331 -38.006 20.810 1.00 26.20 235 ASN B CA 1
ATOM 5225 C C . ASN B 1 282 ? 84.057 -36.513 20.903 1.00 24.99 235 ASN B C 1
ATOM 5226 O O . ASN B 1 282 ? 83.042 -36.018 20.405 1.00 28.25 235 ASN B O 1
ATOM 5231 N N . VAL B 1 283 ? 84.967 -35.816 21.572 1.00 20.66 236 VAL B N 1
ATOM 5232 C CA . VAL B 1 283 ? 84.952 -34.359 21.621 1.00 20.59 236 VAL B CA 1
ATOM 5233 C C . VAL B 1 283 ? 85.930 -33.840 20.570 1.00 24.80 236 VAL B C 1
ATOM 5234 O O . VAL B 1 283 ? 87.074 -34.295 20.500 1.00 27.98 236 VAL B O 1
ATOM 5238 N N . ILE B 1 284 ? 85.470 -32.892 19.758 1.00 20.32 237 ILE B N 1
ATOM 5239 C CA . ILE B 1 284 ? 86.208 -32.416 18.601 1.00 21.38 237 ILE B CA 1
ATOM 5240 C C . ILE B 1 284 ? 86.437 -30.910 18.708 1.00 20.24 237 ILE B C 1
ATOM 5241 O O . ILE B 1 284 ? 85.556 -30.194 19.160 1.00 20.22 237 ILE B O 1
ATOM 5246 N N . LYS B 1 285 ? 87.619 -30.437 18.329 1.00 20.77 238 LYS B N 1
ATOM 5247 C CA . LYS B 1 285 ? 87.848 -28.998 18.214 1.00 19.56 238 LYS B CA 1
ATOM 5248 C C . LYS B 1 285 ? 87.390 -28.514 16.845 1.00 21.78 238 LYS B C 1
ATOM 5249 O O . LYS B 1 285 ? 87.770 -29.076 15.822 1.00 24.71 238 LYS B O 1
ATOM 5255 N N . VAL B 1 286 ? 86.569 -27.467 16.817 1.00 20.39 239 VAL B N 1
ATOM 5256 C CA . VAL B 1 286 ? 86.251 -26.840 15.548 1.00 21.09 239 VAL B CA 1
ATOM 5257 C C . VAL B 1 286 ? 87.516 -26.126 15.071 1.00 19.18 239 VAL B C 1
ATOM 5258 O O . VAL B 1 286 ? 88.065 -25.290 15.795 1.00 19.62 239 VAL B O 1
ATOM 5262 N N . PRO B 1 287 ? 88.014 -26.472 13.871 1.00 21.44 240 PRO B N 1
ATOM 5263 C CA . PRO B 1 287 ? 89.251 -25.824 13.430 1.00 22.43 240 PRO B CA 1
ATOM 5264 C C . PRO B 1 287 ? 89.176 -24.299 13.454 1.00 22.12 240 PRO B C 1
ATOM 5265 O O . PRO B 1 287 ? 88.218 -23.720 12.931 1.00 22.31 240 PRO B O 1
ATOM 5269 N N . PHE B 1 288 ? 90.172 -23.694 14.101 1.00 20.86 241 PHE B N 1
ATOM 5270 C CA . PHE B 1 288 ? 90.400 -22.245 14.142 1.00 23.02 241 PHE B CA 1
ATOM 5271 C C . PHE B 1 288 ? 89.331 -21.480 14.904 1.00 21.93 241 PHE B C 1
ATOM 5272 O O . PHE B 1 288 ? 89.274 -20.256 14.818 1.00 24.18 241 PHE B O 1
ATOM 5280 N N . LEU B 1 289 ? 88.500 -22.203 15.652 1.00 18.06 242 LEU B N 1
ATOM 5281 C CA . LEU B 1 289 ? 87.595 -21.574 16.624 1.00 20.78 242 LEU B CA 1
ATOM 5282 C C . LEU B 1 289 ? 87.805 -22.200 17.992 1.00 23.94 242 LEU B C 1
ATOM 5283 O O . LEU B 1 289 ? 88.054 -23.403 18.108 1.00 23.14 242 LEU B O 1
ATOM 5288 N N . PRO B 1 290 ? 87.679 -21.390 19.049 1.00 23.42 243 PRO B N 1
ATOM 5289 C CA . PRO B 1 290 ? 87.940 -21.894 20.397 1.00 20.83 243 PRO B CA 1
ATOM 5290 C C . PRO B 1 290 ? 86.733 -22.647 20.952 1.00 25.09 243 PRO B C 1
ATOM 5291 O O . PRO B 1 290 ? 86.179 -22.278 21.987 1.00 29.31 243 PRO B O 1
ATOM 5295 N N . LEU B 1 291 ? 86.324 -23.688 20.241 1.00 23.11 244 LEU B N 1
ATOM 5296 C CA . LEU B 1 291 ? 85.138 -24.461 20.587 1.00 20.46 244 LEU B CA 1
ATOM 5297 C C . LEU B 1 291 ? 85.488 -25.938 20.570 1.00 22.07 244 LEU B C 1
ATOM 5298 O O . LEU B 1 291 ? 86.026 -26.436 19.586 1.00 22.52 244 LEU B O 1
ATOM 5303 N N . TYR B 1 292 ? 85.201 -26.625 21.664 1.00 19.98 245 TYR B N 1
ATOM 5304 C CA . TYR B 1 292 ? 85.328 -28.073 21.718 1.00 17.45 245 TYR B CA 1
ATOM 5305 C C . TYR B 1 292 ? 83.924 -28.629 21.864 1.00 20.41 245 TYR B C 1
ATOM 5306 O O . TYR B 1 292 ? 83.211 -28.289 22.814 1.00 21.22 245 TYR B O 1
ATOM 5315 N N . VAL B 1 293 ? 83.504 -29.439 20.898 1.00 18.16 246 VAL B N 1
ATOM 5316 C CA . VAL B 1 293 ? 82.091 -29.772 20.772 1.00 19.35 246 VAL B CA 1
ATOM 5317 C C . VAL B 1 293 ? 81.862 -31.274 20.731 1.00 18.65 246 VAL B C 1
ATOM 5318 O O . VAL B 1 293 ? 82.728 -32.042 20.294 1.00 19.05 246 VAL B O 1
ATOM 5322 N N . THR B 1 294 ? 80.688 -31.687 21.194 1.00 18.44 247 THR B N 1
ATOM 5323 C CA . THR B 1 294 ? 80.256 -33.071 21.048 1.00 19.28 247 THR B CA 1
ATOM 5324 C C . THR B 1 294 ? 78.737 -33.063 20.920 1.00 20.80 247 THR B C 1
ATOM 5325 O O . THR B 1 294 ? 78.119 -32.006 20.978 1.00 19.47 247 THR B O 1
ATOM 5329 N N . THR B 1 295 ? 78.121 -34.224 20.733 1.00 20.07 248 THR B N 1
ATOM 5330 C CA . THR B 1 295 ? 76.669 -34.276 20.688 1.00 20.43 248 THR B CA 1
ATOM 5331 C C . THR B 1 295 ? 76.108 -34.179 22.102 1.00 22.56 248 THR B C 1
ATOM 5332 O O . THR B 1 295 ? 76.702 -34.686 23.056 1.00 22.70 248 THR B O 1
ATOM 5336 N N . CYS B 1 296 ? 74.976 -33.506 22.238 1.00 24.94 249 CYS B N 1
ATOM 5337 C CA . CYS B 1 296 ? 74.356 -33.348 23.548 1.00 24.28 249 CYS B CA 1
ATOM 5338 C C . CYS B 1 296 ? 73.927 -34.692 24.133 1.00 25.49 249 CYS B C 1
ATOM 5339 O O . CYS B 1 296 ? 73.885 -34.852 25.350 1.00 30.84 249 CYS B O 1
ATOM 5342 N N . ASP B 1 297 ? 73.629 -35.655 23.266 1.00 26.58 250 ASP B N 1
ATOM 5343 C CA . ASP B 1 297 ? 73.170 -36.970 23.727 1.00 31.80 250 ASP B CA 1
ATOM 5344 C C . ASP B 1 297 ? 74.313 -37.939 24.056 1.00 37.65 250 ASP B C 1
ATOM 5345 O O . ASP B 1 297 ? 74.112 -39.154 24.114 1.00 44.36 250 ASP B O 1
ATOM 5350 N N . ASN B 1 298 ? 75.503 -37.396 24.276 1.00 32.97 251 ASN B N 1
ATOM 5351 C CA . ASN B 1 298 ? 76.686 -38.191 24.589 1.00 32.88 251 ASN B CA 1
ATOM 5352 C C . ASN B 1 298 ? 76.632 -38.795 25.995 1.00 33.19 251 ASN B C 1
ATOM 5353 O O . ASN B 1 298 ? 76.866 -38.100 26.981 1.00 36.62 251 ASN B O 1
ATOM 5358 N N . ASP B 1 299 ? 76.356 -40.091 26.087 1.00 37.98 252 ASP B N 1
ATOM 5359 C CA . ASP B 1 299 ? 76.223 -40.744 27.391 1.00 47.82 252 ASP B CA 1
ATOM 5360 C C . ASP B 1 299 ? 77.545 -41.184 28.031 1.00 42.12 252 ASP B C 1
ATOM 5361 O O . ASP B 1 299 ? 77.550 -41.665 29.166 1.00 40.43 252 ASP B O 1
ATOM 5366 N N . ASP B 1 300 ? 78.658 -41.026 27.321 1.00 30.78 253 ASP B N 1
ATOM 5367 C CA . ASP B 1 300 ? 79.958 -41.450 27.852 1.00 30.30 253 ASP B CA 1
ATOM 5368 C C . ASP B 1 300 ? 80.601 -40.422 28.795 1.00 31.15 253 ASP B C 1
ATOM 5369 O O . ASP B 1 300 ? 81.527 -40.749 29.542 1.00 26.28 253 ASP B O 1
ATOM 5374 N N . LEU B 1 301 ? 80.129 -39.180 28.742 1.00 30.35 254 LEU B N 1
ATOM 5375 C CA . LEU B 1 301 ? 80.750 -38.097 29.501 1.00 24.80 254 LEU B CA 1
ATOM 5376 C C . LEU B 1 301 ? 80.573 -38.306 31.001 1.00 19.08 254 LEU B C 1
ATOM 5377 O O . LEU B 1 301 ? 79.455 -38.460 31.489 1.00 26.72 254 LEU B O 1
ATOM 5382 N N . PRO B 1 302 ? 81.695 -38.344 31.731 1.00 20.25 255 PRO B N 1
ATOM 5383 C CA . PRO B 1 302 ? 81.645 -38.697 33.150 1.00 25.08 255 PRO B CA 1
ATOM 5384 C C . PRO B 1 302 ? 81.625 -37.513 34.090 1.00 20.54 255 PRO B C 1
ATOM 5385 O O . PRO B 1 302 ? 81.860 -36.374 33.703 1.00 19.93 255 PRO B O 1
ATOM 5389 N N . THR B 1 303 ? 81.342 -37.808 35.350 1.00 18.65 256 THR B N 1
ATOM 5390 C CA . THR B 1 303 ? 81.508 -36.851 36.424 1.00 20.79 256 THR B CA 1
ATOM 5391 C C . THR B 1 303 ? 82.993 -36.775 36.768 1.00 18.15 256 THR B C 1
ATOM 5392 O O . THR B 1 303 ? 83.603 -37.787 37.106 1.00 20.51 256 THR B O 1
ATOM 5396 N N . LEU B 1 304 ? 83.579 -35.584 36.638 1.00 16.16 257 LEU B N 1
ATOM 5397 C CA . LEU B 1 304 ? 84.998 -35.385 36.934 1.00 15.71 257 LEU B CA 1
ATOM 5398 C C . LEU B 1 304 ? 85.224 -35.503 38.428 1.00 17.19 257 LEU B C 1
ATOM 5399 O O . LEU B 1 304 ? 84.341 -35.158 39.212 1.00 17.67 257 LEU B O 1
ATOM 5404 N N . GLU B 1 305 ? 86.400 -35.970 38.840 1.00 15.19 258 GLU B N 1
ATOM 5405 C CA . GLU B 1 305 ? 86.666 -36.107 40.268 1.00 20.49 258 GLU B CA 1
ATOM 5406 C C . GLU B 1 305 ? 87.958 -35.405 40.641 1.00 20.19 258 GLU B C 1
ATOM 5407 O O . GLU B 1 305 ? 88.938 -35.431 39.889 1.00 19.11 258 GLU B O 1
ATOM 5413 N N . PHE B 1 306 ? 87.953 -34.804 41.826 1.00 19.04 259 PHE B N 1
ATOM 5414 C CA . PHE B 1 306 ? 89.080 -34.047 42.341 1.00 17.41 259 PHE B CA 1
ATOM 5415 C C . PHE B 1 306 ? 89.351 -34.521 43.759 1.00 18.05 259 PHE B C 1
ATOM 5416 O O . PHE B 1 306 ? 88.578 -34.231 44.676 1.00 19.26 259 PHE B O 1
ATOM 5424 N N . HIS B 1 307 ? 90.427 -35.282 43.942 1.00 18.72 260 HIS B N 1
ATOM 5425 C CA . HIS B 1 307 ? 90.690 -35.880 45.247 1.00 17.63 260 HIS B CA 1
ATOM 5426 C C . HIS B 1 307 ? 91.819 -35.186 45.973 1.00 20.79 260 HIS B C 1
ATOM 5427 O O . HIS B 1 307 ? 92.914 -35.029 45.430 1.00 20.85 260 HIS B O 1
ATOM 5434 N N . SER B 1 308 ? 91.565 -34.791 47.211 1.00 19.81 261 SER B N 1
ATOM 5435 C CA . SER B 1 308 ? 92.629 -34.307 48.063 1.00 22.28 261 SER B CA 1
ATOM 5436 C C . SER B 1 308 ? 92.916 -35.381 49.098 1.00 23.16 261 SER B C 1
ATOM 5437 O O . SER B 1 308 ? 92.301 -36.463 49.082 1.00 25.60 261 SER B O 1
ATOM 5440 N N . ARG B 1 309 ? 93.846 -35.096 50.000 1.00 27.90 262 ARG B N 1
ATOM 5441 C CA . ARG B 1 309 ? 94.199 -36.053 51.032 1.00 26.93 262 ARG B CA 1
ATOM 5442 C C . ARG B 1 309 ? 92.975 -36.498 51.818 1.00 30.79 262 ARG B C 1
ATOM 5443 O O . ARG B 1 309 ? 92.826 -37.676 52.129 1.00 30.90 262 ARG B O 1
ATOM 5451 N N . ASN B 1 310 ? 92.082 -35.560 52.118 1.00 24.01 263 ASN B N 1
ATOM 5452 C CA . ASN B 1 310 ? 90.961 -35.883 52.995 1.00 27.61 263 ASN B CA 1
ATOM 5453 C C . ASN B 1 310 ? 89.587 -35.786 52.344 1.00 29.02 263 ASN B C 1
ATOM 5454 O O . ASN B 1 310 ? 88.611 -36.330 52.873 1.00 27.09 263 ASN B O 1
ATOM 5459 N N . ASN B 1 311 ? 89.510 -35.129 51.189 1.00 22.97 264 ASN B N 1
ATOM 5460 C CA . ASN B 1 311 ? 88.213 -34.817 50.594 1.00 17.45 264 ASN B CA 1
ATOM 5461 C C . ASN B 1 311 ? 88.101 -35.210 49.126 1.00 20.03 264 ASN B C 1
ATOM 5462 O O . ASN B 1 311 ? 89.097 -35.496 48.460 1.00 24.18 264 ASN B O 1
ATOM 5467 N N . LYS B 1 312 ? 86.868 -35.240 48.637 1.00 18.98 265 LYS B N 1
ATOM 5468 C CA . LYS B 1 312 ? 86.593 -35.559 47.248 1.00 19.07 265 LYS B CA 1
ATOM 5469 C C . LYS B 1 312 ? 85.537 -34.617 46.694 1.00 20.88 265 LYS B C 1
ATOM 5470 O O . LYS B 1 312 ? 84.432 -34.521 47.227 1.00 25.63 265 LYS B O 1
ATOM 5476 N N . TYR B 1 313 ? 85.890 -33.904 45.632 1.00 17.23 266 TYR B N 1
ATOM 5477 C CA . TYR B 1 313 ? 84.964 -33.000 44.972 1.00 14.98 266 TYR B CA 1
ATOM 5478 C C . TYR B 1 313 ? 84.675 -33.585 43.604 1.00 19.02 266 TYR B C 1
ATOM 5479 O O . TYR B 1 313 ? 85.471 -34.351 43.067 1.00 21.42 266 TYR B O 1
ATOM 5488 N N . THR B 1 314 ? 83.525 -33.242 43.044 1.00 16.44 267 THR B N 1
ATOM 5489 C CA . THR B 1 314 ? 83.127 -33.784 41.759 1.00 16.19 267 THR B CA 1
ATOM 5490 C C . THR B 1 314 ? 82.465 -32.723 40.904 1.00 17.76 267 THR B C 1
ATOM 5491 O O . THR B 1 314 ? 81.908 -31.747 41.411 1.00 17.72 267 THR B O 1
ATOM 5495 N N . LEU B 1 315 ? 82.520 -32.921 39.597 1.00 18.00 268 LEU B N 1
ATOM 5496 C CA . LEU B 1 315 ? 81.871 -31.997 38.697 1.00 17.90 268 LEU B CA 1
ATOM 5497 C C . LEU B 1 315 ? 81.145 -32.765 37.602 1.00 15.19 268 LEU B C 1
ATOM 5498 O O . LEU B 1 315 ? 81.772 -33.354 36.702 1.00 16.78 268 LEU B O 1
ATOM 5503 N N . GLU B 1 316 ? 79.822 -32.774 37.713 1.00 18.14 269 GLU B N 1
ATOM 5504 C CA . GLU B 1 316 ? 78.929 -33.440 36.774 1.00 19.31 269 GLU B CA 1
ATOM 5505 C C . GLU B 1 316 ? 78.938 -32.765 35.406 1.00 18.61 269 GLU B C 1
ATOM 5506 O O . GLU B 1 316 ? 79.186 -31.562 35.314 1.00 18.57 269 GLU B O 1
ATOM 5512 N N . PRO B 1 317 ? 78.636 -33.523 34.342 1.00 20.64 270 PRO B N 1
ATOM 5513 C CA . PRO B 1 317 ? 78.588 -32.964 32.985 1.00 23.17 270 PRO B CA 1
ATOM 5514 C C . PRO B 1 317 ? 77.701 -31.731 32.850 1.00 21.01 270 PRO B C 1
ATOM 5515 O O . PRO B 1 317 ? 78.012 -30.860 32.038 1.00 21.92 270 PRO B O 1
ATOM 5519 N N . GLU B 1 318 ? 76.620 -31.651 33.625 1.00 18.98 271 GLU B N 1
ATOM 5520 C CA . GLU B 1 318 ? 75.745 -30.489 33.550 1.00 19.14 271 GLU B CA 1
ATOM 5521 C C . GLU B 1 318 ? 76.495 -29.183 33.796 1.00 21.01 271 GLU B C 1
ATOM 5522 O O . GLU B 1 318 ? 76.098 -28.154 33.266 1.00 25.91 271 GLU B O 1
ATOM 5528 N N . PHE B 1 319 ? 77.581 -29.221 34.570 1.00 16.34 272 PHE B N 1
ATOM 5529 C CA . PHE B 1 319 ? 78.336 -28.004 34.870 1.00 16.38 272 PHE B CA 1
ATOM 5530 C C . PHE B 1 319 ? 79.413 -27.698 33.844 1.00 19.09 272 PHE B C 1
ATOM 5531 O O . PHE B 1 319 ? 79.833 -26.540 33.714 1.00 19.75 272 PHE B O 1
ATOM 5539 N N . TYR B 1 320 ? 79.898 -28.709 33.135 1.00 17.38 273 TYR B N 1
ATOM 5540 C CA . TYR B 1 320 ? 81.011 -28.423 32.231 1.00 17.76 273 TYR B CA 1
ATOM 5541 C C . TYR B 1 320 ? 80.637 -28.504 30.758 1.00 18.61 273 TYR B C 1
ATOM 5542 O O . TYR B 1 320 ? 81.514 -28.461 29.882 1.00 19.78 273 TYR B O 1
ATOM 5551 N N . MET B 1 321 ? 79.345 -28.566 30.467 1.00 18.07 274 MET B N 1
ATOM 5552 C CA . MET B 1 321 ? 78.926 -28.419 29.077 1.00 22.85 274 MET B CA 1
ATOM 5553 C C . MET B 1 321 ? 77.619 -27.665 28.962 1.00 22.04 274 MET B C 1
ATOM 5554 O O . MET B 1 321 ? 76.885 -27.535 29.937 1.00 25.07 274 MET B O 1
ATOM 5559 N N . ASP B 1 322 ? 77.345 -27.151 27.768 1.00 19.71 275 ASP B N 1
ATOM 5560 C CA . ASP B 1 322 ? 76.088 -26.458 27.494 1.00 21.11 275 ASP B CA 1
ATOM 5561 C C . ASP B 1 322 ? 75.741 -26.614 26.025 1.00 21.32 275 ASP B C 1
ATOM 5562 O O . ASP B 1 322 ? 76.630 -26.601 25.170 1.00 19.72 275 ASP B O 1
ATOM 5567 N N . PRO B 1 323 ? 74.448 -26.723 25.718 1.00 18.49 276 PRO B N 1
ATOM 5568 C CA . PRO B 1 323 ? 74.041 -26.855 24.317 1.00 17.36 276 PRO B CA 1
ATOM 5569 C C . PRO B 1 323 ? 74.316 -25.577 23.527 1.00 17.07 276 PRO B C 1
ATOM 5570 O O . PRO B 1 323 ? 74.147 -24.474 24.054 1.00 18.95 276 PRO B O 1
ATOM 5574 N N . LEU B 1 324 ? 74.725 -25.736 22.273 1.00 16.54 277 LEU B N 1
ATOM 5575 C CA . LEU B 1 324 ? 74.905 -24.602 21.370 1.00 16.84 277 LEU B CA 1
ATOM 5576 C C . LEU B 1 324 ? 73.564 -24.217 20.748 1.00 17.84 277 LEU B C 1
ATOM 5577 O O . LEU B 1 324 ? 73.362 -24.333 19.553 1.00 17.80 277 LEU B O 1
ATOM 5582 N N . SER B 1 325 ? 72.634 -23.733 21.576 1.00 18.19 278 SER B N 1
ATOM 5583 C CA . SER B 1 325 ? 71.260 -23.555 21.130 1.00 19.71 278 SER B CA 1
ATOM 5584 C C . SER B 1 325 ? 71.091 -22.629 19.923 1.00 18.47 278 SER B C 1
ATOM 5585 O O . SER B 1 325 ? 70.182 -22.820 19.110 1.00 18.99 278 SER B O 1
ATOM 5588 N N . ASP B 1 326 ? 71.952 -21.624 19.796 1.00 18.42 279 ASP B N 1
ATOM 5589 C CA . ASP B 1 326 ? 71.806 -20.692 18.690 1.00 19.02 279 ASP B CA 1
ATOM 5590 C C . ASP B 1 326 ? 72.520 -21.136 17.418 1.00 19.23 279 ASP B C 1
ATOM 5591 O O . ASP B 1 326 ? 72.394 -20.477 16.388 1.00 19.81 279 ASP B O 1
ATOM 5596 N N . ILE B 1 327 ? 73.238 -22.257 17.489 1.00 18.84 280 ILE B N 1
ATOM 5597 C CA . ILE B 1 327 ? 73.986 -22.774 16.335 1.00 19.26 280 ILE B CA 1
ATOM 5598 C C . ILE B 1 327 ? 73.400 -24.116 15.916 1.00 19.21 280 ILE B C 1
ATOM 5599 O O . ILE B 1 327 ? 72.965 -24.300 14.778 1.00 23.76 280 ILE B O 1
ATOM 5604 N N . ASP B 1 328 ? 73.373 -25.044 16.868 1.00 18.73 281 ASP B N 1
ATOM 5605 C CA . ASP B 1 328 ? 72.767 -26.358 16.674 1.00 18.85 281 ASP B CA 1
ATOM 5606 C C . ASP B 1 328 ? 72.453 -26.938 18.043 1.00 18.37 281 ASP B C 1
ATOM 5607 O O . ASP B 1 328 ? 73.361 -27.326 18.772 1.00 17.89 281 ASP B O 1
ATOM 5612 N N . PRO B 1 329 ? 71.166 -26.962 18.418 1.00 18.55 282 PRO B N 1
ATOM 5613 C CA . PRO B 1 329 ? 70.824 -27.423 19.767 1.00 19.89 282 PRO B CA 1
ATOM 5614 C C . PRO B 1 329 ? 71.115 -28.910 20.007 1.00 20.62 282 PRO B C 1
ATOM 5615 O O . PRO B 1 329 ? 71.032 -29.366 21.145 1.00 21.04 282 PRO B O 1
ATOM 5619 N N . ALA B 1 330 ? 71.496 -29.641 18.965 1.00 18.22 283 ALA B N 1
ATOM 5620 C CA . ALA B 1 330 ? 71.887 -31.040 19.127 1.00 19.81 283 ALA B CA 1
ATOM 5621 C C . ALA B 1 330 ? 73.364 -31.181 19.510 1.00 22.57 283 ALA B C 1
ATOM 5622 O O . ALA B 1 330 ? 73.818 -32.264 19.880 1.00 24.91 283 ALA B O 1
ATOM 5624 N N . LEU B 1 331 ? 74.114 -30.085 19.408 1.00 18.20 284 LEU B N 1
ATOM 5625 C CA . LEU B 1 331 ? 75.525 -30.081 19.794 1.00 17.74 284 LEU B CA 1
ATOM 5626 C C . LEU B 1 331 ? 75.731 -29.330 21.106 1.00 22.75 284 LEU B C 1
ATOM 5627 O O . LEU B 1 331 ? 74.984 -28.400 21.421 1.00 22.22 284 LEU B O 1
ATOM 5632 N N . CYS B 1 332 ? 76.741 -29.730 21.866 1.00 18.60 285 CYS B N 1
ATOM 5633 C CA . CYS B 1 332 ? 77.092 -29.054 23.110 1.00 20.39 285 CYS B CA 1
ATOM 5634 C C . CYS B 1 332 ? 78.554 -28.642 23.081 1.00 21.53 285 CYS B C 1
ATOM 5635 O O . CYS B 1 332 ? 79.390 -29.322 22.472 1.00 23.21 285 CYS B O 1
ATOM 5638 N N . MET B 1 333 ? 78.865 -27.518 23.718 1.00 18.87 286 MET B N 1
ATOM 5639 C CA . MET B 1 333 ? 80.251 -27.123 23.872 1.00 18.06 286 MET B CA 1
ATOM 5640 C C . MET B 1 333 ? 80.719 -27.519 25.263 1.00 20.70 286 MET B C 1
ATOM 5641 O O . MET B 1 333 ? 79.929 -27.543 26.208 1.00 18.72 286 MET B O 1
ATOM 5646 N N . LEU B 1 334 ? 81.997 -27.861 25.376 1.00 17.64 287 LEU B N 1
ATOM 5647 C CA . LEU B 1 334 ? 82.596 -28.224 26.660 1.00 18.76 287 LEU B CA 1
ATOM 5648 C C . LEU B 1 334 ? 83.364 -27.060 27.270 1.00 19.57 287 LEU B C 1
ATOM 5649 O O . LEU B 1 334 ? 84.111 -26.366 26.574 1.00 20.49 287 LEU B O 1
ATOM 5654 N N . TYR B 1 335 ? 83.186 -26.844 28.573 1.00 16.71 288 TYR B N 1
ATOM 5655 C CA . TYR B 1 335 ? 83.925 -25.777 29.245 1.00 16.41 288 TYR B CA 1
ATOM 5656 C C . TYR B 1 335 ? 85.192 -26.329 29.875 1.00 18.37 288 TYR B C 1
ATOM 5657 O O . TYR B 1 335 ? 85.466 -26.097 31.046 1.00 18.83 288 TYR B O 1
ATOM 5666 N N . ILE B 1 336 ? 85.945 -27.095 29.086 1.00 19.04 289 ILE B N 1
ATOM 5667 C CA . ILE B 1 336 ? 87.231 -27.632 29.502 1.00 17.75 289 ILE B CA 1
ATOM 5668 C C . ILE B 1 336 ? 88.187 -27.342 28.353 1.00 19.21 289 ILE B C 1
ATOM 5669 O O . ILE B 1 336 ? 87.893 -27.682 27.210 1.00 21.80 289 ILE B O 1
ATOM 5674 N N . LEU B 1 337 ? 89.304 -26.686 28.646 1.00 17.68 290 LEU B N 1
ATOM 5675 C CA . LEU B 1 337 ? 90.226 -26.283 27.589 1.00 18.83 290 LEU B CA 1
ATOM 5676 C C . LEU B 1 337 ? 91.636 -26.762 27.857 1.00 18.98 290 LEU B C 1
ATOM 5677 O O . LEU B 1 337 ? 92.089 -26.789 28.995 1.00 18.75 290 LEU B O 1
ATOM 5682 N N . PRO B 1 338 ? 92.351 -27.139 26.792 1.00 22.90 291 PRO B N 1
ATOM 5683 C CA . PRO B 1 338 ? 93.736 -27.574 26.953 1.00 24.28 291 PRO B CA 1
ATOM 5684 C C . PRO B 1 338 ? 94.668 -26.373 26.946 1.00 31.81 291 PRO B C 1
ATOM 5685 O O . PRO B 1 338 ? 94.742 -25.668 25.938 1.00 35.08 291 PRO B O 1
ATOM 5689 N N . VAL B 1 339 ? 95.315 -26.103 28.076 1.00 33.66 292 VAL B N 1
ATOM 5690 C CA . VAL B 1 339 ? 96.326 -25.052 28.149 1.00 37.41 292 VAL B CA 1
ATOM 5691 C C . VAL B 1 339 ? 97.497 -25.556 28.995 1.00 35.95 292 VAL B C 1
ATOM 5692 O O . VAL B 1 339 ? 97.312 -26.120 30.074 1.00 31.64 292 VAL B O 1
ATOM 5696 N N . ASP B 1 340 ? 98.708 -25.403 28.470 1.00 35.89 293 ASP B N 1
ATOM 5697 C CA . ASP B 1 340 ? 99.908 -25.803 29.199 1.00 41.86 293 ASP B CA 1
ATOM 5698 C C . ASP B 1 340 ? 100.472 -24.625 29.975 1.00 54.20 293 ASP B C 1
ATOM 5699 O O . ASP B 1 340 ? 101.318 -23.887 29.466 1.00 55.16 293 ASP B O 1
ATOM 5704 N N . ILE B 1 341 ? 100.001 -24.448 31.206 1.00 62.38 294 ILE B N 1
ATOM 5705 C CA . ILE B 1 341 ? 100.373 -23.279 31.999 1.00 74.59 294 ILE B CA 1
ATOM 5706 C C . ILE B 1 341 ? 101.679 -23.544 32.750 1.00 79.47 294 ILE B C 1
ATOM 5707 O O . ILE B 1 341 ? 102.493 -22.642 32.930 1.00 84.72 294 ILE B O 1
ATOM 5712 N N . ASP B 1 342 ? 101.872 -24.796 33.153 1.00 77.38 295 ASP B N 1
ATOM 5713 C CA . ASP B 1 342 ? 103.077 -25.261 33.833 1.00 78.62 295 ASP B CA 1
ATOM 5714 C C . ASP B 1 342 ? 102.890 -26.751 34.062 1.00 70.82 295 ASP B C 1
ATOM 5715 O O . ASP B 1 342 ? 101.832 -27.296 33.749 1.00 70.45 295 ASP B O 1
ATOM 5720 N N . ASP B 1 343 ? 103.909 -27.405 34.605 1.00 58.04 296 ASP B N 1
ATOM 5721 C CA . ASP B 1 343 ? 103.841 -28.838 34.859 1.00 53.58 296 ASP B CA 1
ATOM 5722 C C . ASP B 1 343 ? 102.625 -29.201 35.709 1.00 42.57 296 ASP B C 1
ATOM 5723 O O . ASP B 1 343 ? 102.418 -28.631 36.782 1.00 44.79 296 ASP B O 1
ATOM 5728 N N . ASN B 1 344 ? 101.819 -30.131 35.201 1.00 29.73 297 ASN B N 1
ATOM 5729 C CA . ASN B 1 344 ? 100.715 -30.722 35.955 1.00 22.18 297 ASN B CA 1
ATOM 5730 C C . ASN B 1 344 ? 99.675 -29.718 36.443 1.00 20.64 297 ASN B C 1
ATOM 5731 O O . ASN B 1 344 ? 99.015 -29.989 37.432 1.00 22.52 297 ASN B O 1
ATOM 5736 N N . THR B 1 345 ? 99.539 -28.570 35.793 1.00 18.35 298 THR B N 1
ATOM 5737 C CA . THR B 1 345 ? 98.678 -27.537 36.382 1.00 18.15 298 THR B CA 1
ATOM 5738 C C . THR B 1 345 ? 97.337 -27.404 35.677 1.00 17.64 298 THR B C 1
ATOM 5739 O O . THR B 1 345 ? 97.250 -27.350 34.447 1.00 20.97 298 THR B O 1
ATOM 5743 N N . PHE B 1 346 ? 96.288 -27.367 36.498 1.00 16.46 299 PHE B N 1
ATOM 5744 C CA . PHE B 1 346 ? 94.911 -27.194 36.069 1.00 15.33 299 PHE B CA 1
ATOM 5745 C C . PHE B 1 346 ? 94.399 -25.887 36.635 1.00 15.33 299 PHE B C 1
ATOM 5746 O O . PHE B 1 346 ? 94.860 -25.465 37.689 1.00 19.00 299 PHE B O 1
ATOM 5754 N N . ILE B 1 347 ? 93.435 -25.277 35.960 1.00 13.56 300 ILE B N 1
ATOM 5755 C CA . ILE B 1 347 ? 92.706 -24.157 36.550 1.00 14.83 300 ILE B CA 1
ATOM 5756 C C . ILE B 1 347 ? 91.256 -24.561 36.769 1.00 18.91 300 ILE B C 1
ATOM 5757 O O . ILE B 1 347 ? 90.598 -25.086 35.859 1.00 17.06 300 ILE B O 1
ATOM 5762 N N . LEU B 1 348 ? 90.770 -24.341 37.987 1.00 15.68 301 LEU B N 1
ATOM 5763 C CA . LEU B 1 348 ? 89.357 -24.500 38.305 1.00 15.45 301 LEU B CA 1
ATOM 5764 C C . LEU B 1 348 ? 88.687 -23.134 38.239 1.00 15.35 301 LEU B C 1
ATOM 5765 O O . LEU B 1 348 ? 88.732 -22.362 39.188 1.00 17.13 301 LEU B O 1
ATOM 5770 N N . GLY B 1 349 ? 88.081 -22.837 37.100 1.00 15.51 302 GLY B N 1
ATOM 5771 C CA . GLY B 1 349 ? 87.424 -21.562 36.906 1.00 16.10 302 GLY B CA 1
ATOM 5772 C C . GLY B 1 349 ? 85.923 -21.679 37.052 1.00 17.92 302 GLY B C 1
ATOM 5773 O O . GLY B 1 349 ? 85.419 -22.452 37.882 1.00 16.53 302 GLY B O 1
ATOM 5774 N N . ASP B 1 350 ? 85.213 -20.927 36.217 1.00 15.97 303 ASP B N 1
ATOM 5775 C CA . ASP B 1 350 ? 83.761 -20.763 36.307 1.00 15.32 303 ASP B CA 1
ATOM 5776 C C . ASP B 1 350 ? 82.934 -22.059 36.497 1.00 13.71 303 ASP B C 1
ATOM 5777 O O . ASP B 1 350 ? 82.060 -22.090 37.377 1.00 14.62 303 ASP B O 1
ATOM 5782 N N . PRO B 1 351 ? 83.179 -23.122 35.707 1.00 14.06 304 PRO B N 1
ATOM 5783 C CA . PRO B 1 351 ? 82.322 -24.307 35.890 1.00 14.15 304 PRO B CA 1
ATOM 5784 C C . PRO B 1 351 ? 82.406 -24.913 37.299 1.00 15.54 304 PRO B C 1
ATOM 5785 O O . PRO B 1 351 ? 81.387 -25.375 37.841 1.00 16.36 304 PRO B O 1
ATOM 5789 N N . PHE B 1 352 ? 83.589 -24.887 37.899 1.00 14.62 305 PHE B N 1
ATOM 5790 C CA . PHE B 1 352 ? 83.765 -25.389 39.259 1.00 15.79 305 PHE B CA 1
ATOM 5791 C C . PHE B 1 352 ? 83.082 -24.490 40.282 1.00 15.49 305 PHE B C 1
ATOM 5792 O O . PHE B 1 352 ? 82.436 -24.989 41.220 1.00 16.87 305 PHE B O 1
ATOM 5800 N N . MET B 1 353 ? 83.214 -23.175 40.100 1.00 13.95 306 MET B N 1
ATOM 5801 C CA . MET B 1 353 ? 82.615 -22.180 41.005 1.00 13.29 306 MET B CA 1
ATOM 5802 C C . MET B 1 353 ? 81.092 -22.149 40.875 1.00 18.26 306 MET B C 1
ATOM 5803 O O . MET B 1 353 ? 80.401 -21.725 41.799 1.00 18.20 306 MET B O 1
ATOM 5808 N N . ARG B 1 354 ? 80.560 -22.603 39.743 1.00 15.13 307 ARG B N 1
ATOM 5809 C CA . ARG B 1 354 ? 79.105 -22.642 39.578 1.00 18.37 307 ARG B CA 1
ATOM 5810 C C . ARG B 1 354 ? 78.474 -23.790 40.372 1.00 14.93 307 ARG B C 1
ATOM 5811 O O . ARG B 1 354 ? 77.297 -23.721 40.739 1.00 17.50 307 ARG B O 1
ATOM 5819 N N . LYS B 1 355 ? 79.247 -24.826 40.660 1.00 15.12 308 LYS B N 1
ATOM 5820 C CA . LYS B 1 355 ? 78.772 -25.857 41.583 1.00 14.39 308 LYS B CA 1
ATOM 5821 C C . LYS B 1 355 ? 79.141 -25.572 43.038 1.00 16.35 308 LYS B C 1
ATOM 5822 O O . LYS B 1 355 ? 78.301 -25.747 43.948 1.00 17.12 308 LYS B O 1
ATOM 5828 N N . TYR B 1 356 ? 80.395 -25.185 43.255 1.00 15.48 309 TYR B N 1
ATOM 5829 C CA . TYR B 1 356 ? 80.940 -24.994 44.604 1.00 13.89 309 TYR B CA 1
ATOM 5830 C C . TYR B 1 356 ? 81.066 -23.550 45.038 1.00 15.97 309 TYR B C 1
ATOM 5831 O O . TYR B 1 356 ? 81.723 -22.734 44.378 1.00 16.42 309 TYR B O 1
ATOM 5840 N N . PHE B 1 357 ? 80.430 -23.247 46.164 1.00 14.68 310 PHE B N 1
ATOM 5841 C CA . PHE B 1 357 ? 80.739 -22.059 46.961 1.00 16.09 310 PHE B CA 1
ATOM 5842 C C . PHE B 1 357 ? 82.223 -22.114 47.305 1.00 15.85 310 PHE B C 1
ATOM 5843 O O . PHE B 1 357 ? 82.717 -23.161 47.713 1.00 15.64 310 PHE B O 1
ATOM 5851 N N . THR B 1 358 ? 82.952 -21.021 47.071 1.00 13.90 311 THR B N 1
ATOM 5852 C CA . THR B 1 358 ? 84.389 -21.050 47.299 1.00 14.14 311 THR B CA 1
ATOM 5853 C C . THR B 1 358 ? 84.853 -20.008 48.294 1.00 17.45 311 THR B C 1
ATOM 5854 O O . THR B 1 358 ? 84.412 -18.856 48.265 1.00 15.23 311 THR B O 1
ATOM 5858 N N . VAL B 1 359 ? 85.758 -20.431 49.166 1.00 15.13 312 VAL B N 1
ATOM 5859 C CA . VAL B 1 359 ? 86.302 -19.604 50.230 1.00 16.04 312 VAL B CA 1
ATOM 5860 C C . VAL B 1 359 ? 87.796 -19.435 50.031 1.00 15.20 312 VAL B C 1
ATOM 5861 O O . VAL B 1 359 ? 88.508 -20.404 49.807 1.00 16.28 312 VAL B O 1
ATOM 5865 N N . PHE B 1 360 ? 88.263 -18.191 50.084 1.00 14.24 313 PHE B N 1
ATOM 5866 C CA . PHE B 1 360 ? 89.667 -17.882 49.894 1.00 15.02 313 PHE B CA 1
ATOM 5867 C C . PHE B 1 360 ? 90.167 -17.278 51.189 1.00 14.73 313 PHE B C 1
ATOM 5868 O O . PHE B 1 360 ? 89.799 -16.146 51.526 1.00 15.30 313 PHE B O 1
ATOM 5876 N N . ASP B 1 361 ? 90.969 -18.027 51.936 1.00 14.92 314 ASP B N 1
ATOM 5877 C CA . ASP B 1 361 ? 91.317 -17.623 53.295 1.00 16.21 314 ASP B CA 1
ATOM 5878 C C . ASP B 1 361 ? 92.811 -17.299 53.409 1.00 18.86 314 ASP B C 1
ATOM 5879 O O . ASP B 1 361 ? 93.661 -18.194 53.375 1.00 17.12 314 ASP B O 1
ATOM 5884 N N . TYR B 1 362 ? 93.124 -16.009 53.525 1.00 17.25 315 TYR B N 1
ATOM 5885 C CA . TYR B 1 362 ? 94.515 -15.575 53.619 1.00 15.70 315 TYR B CA 1
ATOM 5886 C C . TYR B 1 362 ? 95.158 -16.032 54.920 1.00 19.09 315 TYR B C 1
ATOM 5887 O O . TYR B 1 362 ? 96.338 -16.372 54.951 1.00 23.00 315 TYR B O 1
ATOM 5896 N N . GLU B 1 363 ? 94.382 -16.025 55.999 1.00 20.45 316 GLU B N 1
ATOM 5897 C CA . GLU B 1 363 ? 94.916 -16.371 57.316 1.00 22.00 316 GLU B CA 1
ATOM 5898 C C . GLU B 1 363 ? 95.242 -17.862 57.433 1.00 21.75 316 GLU B C 1
ATOM 5899 O O . GLU B 1 363 ? 96.266 -18.232 58.008 1.00 26.62 316 GLU B O 1
ATOM 5905 N N . LYS B 1 364 ? 94.358 -18.700 56.900 1.00 18.84 317 LYS B N 1
ATOM 5906 C CA . LYS B 1 364 ? 94.541 -20.147 56.928 1.00 19.48 317 LYS B CA 1
ATOM 5907 C C . LYS B 1 364 ? 95.416 -20.611 55.768 1.00 20.48 317 LYS B C 1
ATOM 5908 O O . LYS B 1 364 ? 95.777 -21.794 55.711 1.00 20.73 317 LYS B O 1
ATOM 5914 N N . GLU B 1 365 ? 95.746 -19.687 54.863 1.00 20.66 318 GLU B N 1
ATOM 5915 C CA . GLU B 1 365 ? 96.494 -20.016 53.644 1.00 19.14 318 GLU B CA 1
ATOM 5916 C C . GLU B 1 365 ? 95.878 -21.247 52.985 1.00 16.75 318 GLU B C 1
ATOM 5917 O O . GLU B 1 365 ? 96.561 -22.248 52.734 1.00 18.30 318 GLU B O 1
ATOM 5923 N N . SER B 1 366 ? 94.573 -21.163 52.742 1.00 16.64 319 SER B N 1
ATOM 5924 C CA . SER B 1 366 ? 93.773 -22.274 52.243 1.00 15.49 319 SER B CA 1
ATOM 5925 C C . SER B 1 366 ? 92.646 -21.780 51.364 1.00 14.55 319 SER B C 1
ATOM 5926 O O . SER B 1 366 ? 92.264 -20.591 51.421 1.00 16.47 319 SER B O 1
ATOM 5929 N N . VAL B 1 367 ? 92.089 -22.690 50.577 1.00 14.52 320 VAL B N 1
ATOM 5930 C CA . VAL B 1 367 ? 90.787 -22.471 49.962 1.00 14.20 320 VAL B CA 1
ATOM 5931 C C . VAL B 1 367 ? 89.796 -23.444 50.577 1.00 18.21 320 VAL B C 1
ATOM 5932 O O . VAL B 1 367 ? 90.171 -24.516 51.030 1.00 18.13 320 VAL B O 1
ATOM 5936 N N . GLY B 1 368 ? 88.529 -23.065 50.584 1.00 14.38 321 GLY B N 1
ATOM 5937 C CA . GLY B 1 368 ? 87.497 -23.951 51.103 1.00 14.61 321 GLY B CA 1
ATOM 5938 C C . GLY B 1 368 ? 86.391 -24.119 50.087 1.00 15.34 321 GLY B C 1
ATOM 5939 O O . GLY B 1 368 ? 86.081 -23.200 49.356 1.00 15.71 321 GLY B O 1
ATOM 5940 N N . PHE B 1 369 ? 85.782 -25.296 50.051 1.00 14.56 322 PHE B N 1
ATOM 5941 C CA . PHE B 1 369 ? 84.727 -25.598 49.087 1.00 14.42 322 PHE B CA 1
ATOM 5942 C C . PHE B 1 369 ? 83.530 -26.177 49.826 1.00 16.67 322 PHE B C 1
ATOM 5943 O O . PHE B 1 369 ? 83.693 -26.988 50.744 1.00 15.35 322 PHE B O 1
ATOM 5951 N N . ALA B 1 370 ? 82.337 -25.787 49.391 1.00 14.72 323 ALA B N 1
ATOM 5952 C CA . ALA B 1 370 ? 81.110 -26.441 49.817 1.00 15.04 323 ALA B CA 1
ATOM 5953 C C . ALA B 1 370 ? 80.152 -26.383 48.645 1.00 14.87 323 ALA B C 1
ATOM 5954 O O . ALA B 1 370 ? 80.261 -25.482 47.810 1.00 14.59 323 ALA B O 1
ATOM 5956 N N . VAL B 1 371 ? 79.208 -27.321 48.575 1.00 15.10 324 VAL B N 1
ATOM 5957 C CA . VAL B 1 371 ? 78.208 -27.264 47.527 1.00 15.02 324 VAL B CA 1
ATOM 5958 C C . VAL B 1 371 ? 77.399 -25.978 47.710 1.00 15.09 324 VAL B C 1
ATOM 5959 O O . VAL B 1 371 ? 76.895 -25.704 48.794 1.00 16.37 324 VAL B O 1
ATOM 5963 N N . ALA B 1 372 ? 77.314 -25.173 46.661 1.00 14.84 325 ALA B N 1
ATOM 5964 C CA . ALA B 1 372 ? 76.570 -23.924 46.743 1.00 15.39 325 ALA B CA 1
ATOM 5965 C C . ALA B 1 372 ? 75.071 -24.186 46.892 1.00 19.14 325 ALA B C 1
ATOM 5966 O O . ALA B 1 372 ? 74.526 -25.134 46.313 1.00 18.51 325 ALA B O 1
ATOM 5968 N N . LYS B 1 373 ? 74.409 -23.350 47.679 1.00 15.69 326 LYS B N 1
ATOM 5969 C CA . LYS B 1 373 ? 72.978 -23.531 47.897 1.00 21.83 326 LYS B CA 1
ATOM 5970 C C . LYS B 1 373 ? 72.217 -22.964 46.715 1.00 25.21 326 LYS B C 1
ATOM 5971 O O . LYS B 1 373 ? 72.348 -21.780 46.389 1.00 25.70 326 LYS B O 1
ATOM 5977 N N . ASN B 1 374 ? 71.439 -23.812 46.059 1.00 29.37 327 ASN B N 1
ATOM 5978 C CA . ASN B 1 374 ? 70.608 -23.383 44.944 1.00 29.43 327 ASN B CA 1
ATOM 5979 C C . ASN B 1 374 ? 69.230 -24.011 45.093 1.00 39.14 327 ASN B C 1
ATOM 5980 O O . ASN B 1 374 ? 68.929 -25.011 44.447 1.00 42.21 327 ASN B O 1
ATOM 5985 N N . LEU B 1 375 ? 68.418 -23.415 45.963 1.00 42.53 328 LEU B N 1
ATOM 5986 C CA . LEU B 1 375 ? 67.109 -23.947 46.350 1.00 57.80 328 LEU B CA 1
ATOM 5987 C C . LEU B 1 375 ? 67.224 -25.353 46.932 1.00 62.96 328 LEU B C 1
ATOM 5988 O O . LEU B 1 375 ? 67.746 -25.539 48.033 1.00 63.06 328 LEU B O 1
#

InterPro domains:
  IPR001461 Aspartic peptidase A1 [PR00792] (143-163)
  IPR001461 Aspartic peptidase A1 [PR00792] (287-300)
  IPR001461 Aspartic peptidase A1 [PR00792] (332-343)
  IPR001461 Aspartic peptidase A1 [PR00792] (420-435)
  IPR001461 Aspartic peptidase A1 [PTHR47966] (122-444)
  IPR001969 Aspartic peptidase, active site [PS00141] (152-163)
  IPR001969 Aspartic peptidase, active site [PS00141] (332-343)
  IPR021109 Aspartic peptidase domain superfamily [G3DSA:2.40.70.10] (123-444)
  IPR021109 Aspartic peptidase domain superfamily [G3DSA:2.40.70.10] (136-296)
  IPR021109 Aspartic peptidase domain superfamily [SSF50630] (86-447)
  IPR033121 Peptidase family A1 domain [PF00026] (137-445)
  IPR033121 Peptidase family A1 domain [PS51767] (137-444)
  IPR034164 Pepsin-like domain [cd05471] (137-444)

Nearest PDB structures (foldseek):
  5jod-assembly1_B  TM=9.671E-01  e=5.749E-71  Plasmodium falciparum
  1miq-assembly1_A  TM=9.802E-01  e=1.757E-66  Plasmodium vivax
  5bwy-assembly1_A  TM=9.699E-01  e=1.945E-57  Plasmodium falciparum
  6kub-assembly1_A  TM=9.674E-01  e=3.319E-56  Plasmodium falciparum
  3qvc-assembly1_A  TM=9.675E-01  e=7.774E-56  Plasmodium falciparum

Sequence (750 aa):
KHTTIGFKIDRPHDKVLSSVLKNKLSTYVKESFKFFKSGYAQKGYLGSENDSIELDDVANLMFYGEGQIGTNKQPFMFIFDTGSANLWVPSVNCDSIGCSTKHLYDASASKSYEKDGTKVEISYGSGTVRGYFSKDVISLGDLSLPYKFIEVTDADDLEPIYSGSEFDGILGLGWKDLSIGSIDPVVVELKKQNKIDNALFTFYLPVHDKHVGYLTIGGIESDFYEGPLTYEKLNHDLYWQIDLDIHFGKYVMQKANAVVDSGTSTITAPTSFLNKFFRDMNVIKVPFLPLYVTTCDNDDLPTLEFHSRNNKYTLEPEFYMDPLSDIDPALCMLYILPVDIDDNTFILGDPFMRKYFTVFDYEKESVGFAVAKNLKHTTIGFKIDRPHDKVLSSVLKNKLSTYVKESFKFFKSGYAQKGYLGSENDSIELDDVANLMFYGEEGQIGTNKQPFMFIFDTGSANLWVPSVNCDSIGCSTKHLYDASASKSYEKDGTKVEISYGSGTVRGYFSKDVISLGDLSLPYKFIEVTDADDLEPIYSGSEFDGILGLGWKDLSIGSIDPVVVELKKQNKIDNALFTFYLPVHDKHVGYLTIGGIESDFYEEGPLTYEKLNHDLYWQIDLDIHFGKYVMQKANAVVDSGTSTITAPTSFLNKFFRDMNVIKVPFLPLYVTTCDNDDLPTLEFHSRNNKYTLEPEFYMDPLSDIDPALCMLYILPVDIDDNTFILGDPFMRKYFTVFDYEKESVGFAVAKNL

B-factor: mean 30.27, std 14.56, range [11.95, 112.93]

CATH classification: 2.40.70.10 (+1 more: 2.40.70.10)

Solvent-accessible surface area: 32114 Å² total; per-residue (Å²): 207,39,18,58,7,32,4,53,9,40,23,8,22,13,98,22,43,51,51,1,87,171,79,181,58,25,84,88,0,62,89,15,10,118,85,41,116,76,55,184,22,179,138,23,47,24,23,57,177,140,4,66,19,105,115,95,33,4,39,2,49,3,23,2,2,104,0,64,0,12,66,74,132,13,39,0,6,0,13,11,37,14,29,2,1,8,3,0,0,0,0,73,81,13,132,12,140,2,1,77,85,24,40,58,0,45,16,108,47,8,194,30,63,86,170,53,24,77,150,13,89,2,58,35,91,49,19,23,0,78,6,33,10,0,69,0,45,0,30,2,48,124,16,46,2,46,5,63,2,3,1,0,35,42,0,82,72,2,67,104,52,0,57,66,22,58,6,4,0,10,3,1,0,0,53,80,21,50,17,171,25,105,47,49,6,2,0,28,30,0,70,126,55,131,86,16,83,57,6,10,0,0,0,6,1,3,44,128,50,51,51,15,0,82,1,0,4,0,5,51,36,72,98,24,40,94,51,111,45,34,74,17,131,21,59,73,122,64,73,6,23,1,58,2,44,0,46,0,27,164,41,65,41,139,144,0,21,0,32,1,23,1,20,8,12,6,0,0,0,5,44,81,11,0,25,86,1,0,129,64,25,78,3,9,4,0,39,146,29,35,0,3,0,1,35,40,115,23,144,92,15,30,53,0,51,0,52,22,221,123,32,122,8,29,0,56,33,134,37,0,28,53,63,4,75,112,19,42,91,59,11,2,10,1,8,0,9,11,13,96,90,75,134,53,3,0,12,0,0,5,5,0,0,3,24,13,0,0,0,0,2,12,85,103,85,6,0,0,2,2,59,8,67,90,124,210,31,14,58,14,36,6,111,14,44,24,14,26,73,128,32,30,51,54,2,44,108,76,102,59,7,63,78,0,35,78,14,5,94,88,33,104,74,35,177,69,110,120,12,34,28,19,55,150,121,10,66,19,90,70,65,96,24,6,34,4,14,0,17,1,108,0,40,0,2,66,79,128,18,76,2,29,0,17,1,21,3,45,16,18,24,5,0,0,0,0,70,86,7,133,14,151,7,1,91,111,22,96,57,0,49,18,105,49,8,181,26,64,92,172,58,38,83,173,36,106,11,76,31,59,98,7,31,1,68,5,44,31,0,67,1,34,3,5,5,48,122,21,53,2,55,7,68,1,5,1,0,43,40,1,79,71,7,78,110,62,0,64,42,12,116,4,3,0,8,0,2,0,2,45,72,28,131,106,104,28,84,48,24,3,3,0,36,26,2,72,118,55,129,85,17,82,59,4,11,0,0,1,20,7,3,101,132,62,126,95,43,0,74,1,0,1,0,5,49,32,85,104,33,52,83,55,112,34,36,67,17,130,20,64,71,122,54,95,3,19,1,54,2,45,0,49,0,26,155,44,72,30,132,139,0,37,0,27,1,21,1,23,13,4,6,0,3,0,12,42,80,14,0,26,100,0,0,105,48,25,68,2,3,3,0,15,145,28,34,1,5,0,2,36,48,120,27,144,91,18,30,53,0,48,0,52,18,230,128,35,119,9,29,0,55,34,127,39,0,23,58,71,3,20,49,5,15,16,35,11,6,12,2,11,0,8,10,6,105,83,96,111,69,6,0,17,0,0,2,0,0,1,48,22,12,0,0,0,0,4,13,89,111,80,7,0,0,2,3,59,5,90,49,185

Foldseek 3Di:
DFDKAKWFKDQLCVVLLVVCVVVVVLVLQVVLLVVVVVCPPPFFAAADPVFFDDQSSFFTWIWGWCKAWAPVGQTFIATEDQQAQAKEFEAPLAPDPLLVPGRHDDLVVHPFKDDDFAWKKFADPQWIFIAGWIWTWMDDGPDIDIFIHGHTRYCPGSPDDRSVDDGGIYAYSWAHDRIPDRGGHPLVVCVVVVNAQASKKWKQQALVDNGMIMITGRDDDPLFFDDDKDKFAAPDLTAAWGFKFKDFDPQTDHRFIEGEEQRTRFKEWAPVRVVVSCSVQSWHDSGNRRWIKDFPVRPVGDWMWIDDPPDIATAGQVLQWDASVVSDRRMITGRYGYDPPDDGYIYNYDSSSNQWIWMCHNVRNIIITGGTDRD/DFFKFKWFKDWLVVVQLVVCVVVVCLVLQVVLLVVQLVQPPHLDDAADPPFADQQCNLWFMFTWTWKFWAPVGQIFIATEWAQDQAWEFAAPLAPDPLCPPGRHDDQVVHPFKDDDFQKAWDDDRQFIFIFGKIWTWMGDRPFIDIFIHGHTRYRPRVPDVSSVDHGGIYAYSWADDVVGHDGGGPLVVCVVVVNAQASKKWKAQAPVDNGMIMITGRDDDPQWFDDDKDKFAAPDRTFQKGFWWKDFDPQIDHRAIEGEIAGGRAKEWAPVRVVVSCSVQSWHDSGNRQWTKDFPPRPPGAWMWIGDPPDIDTAGQVLFKDAPVVSDRRMITGRYYHDPPDPRYIYRYDSNSNQWIWMGHPVSNIMITGGTDHD

Organism: Plasmodium falciparum (isolate 7G8) (NCBI:txid57266)

Secondary structure (P-SEA, 3-state):
ccbbbbbcccccaaaaaaaaaaacaaaaaaaaaaaaaacccccccccccccccccccccbbbbbccccccccbbbbbbbbbccccbbbbbbcccccccccccccccccccccbbbbbcccccccccbbbbbbbbbbbbbccccccbbbbbbcccccccccccccccccbbbbcccccccccccccaaaaaaaaccccccbbbbbbbcccccbbbbbcccccccccccbbbbbccccccccbbbbbcccccccccccccccccccccccccaaaaaaaaaaacccccccccbbbbbccccccccbbbbcccbbbbbcccccccccccccccbbbbcbbbbbcccbbbbbcaaaaaacbbbbbcccccccccccccc/ccbbbbbbbbbaaaaaaaaaaaacaaaaaaaaaaaaaaccccccccccccccccccccbbbbbbbbbbbcccbbbbbbcccccccbbbbbccccccccccccccccccccccbbbbbccccccccccbbbbbbbbcbbbccccccbbbbbbccccccccaaaaaccccbbbbcccccccccccccaaaaaaaaccccccccbbbbbcccccbbbbbcccccccccccbbbbbbbccccccbbbbbcccccccccbbbbbbccccccccccaaaaaaaaaaacbbbcccccccccccccccccbbbbbcccccccccccccccccccccccbbbbcbbbbccccbbbbbcaaaaaacbbbbbcccccccccccccc

Radius of gyration: 28.61 Å; Cα contacts (8 Å, |Δi|>4): 1822; chains: 2; bounding box: 68×62×74 Å